Protein AF-0000000085080003 (afdb_homodimer)

Organism: Oikopleura dioica (NCBI:txid34765)

pLDDT: mean 70.19, std 24.83, range [21.97, 96.88]

Secondary structure (DSSP, 8-state):
----------------STT--GGG-HHHHHHHHTTS-----HHHHHHHHHHHHHHHHHHHHHHHHHHHHHHTTTT--------TTS----------------TTSTTHHHHHHHHHHHHHHHHHHHHHHHHHHHHHHHHHHHHHHHHHHHHHHHTTT-TT--HHHHHHHHHHHHHHHHHHHHHHHHHHHHHHHHHHHHHHHHHH--BS-SS--SBHHHHHHHHHHHHHHHHHHHHHHHHHHHHHHHHHHHHHHHHHHHHHHHHHHHS-TT-HHHHHHHHHHHHHHHHHHHHHHHHHHHHHHHHHHHHHHHHHHHHHHHHHHHHHHHHHHHHHHHHHHHHHHHHTT--S-HHHHHHHHHHHHHHHH--GGGGGGGS---/---------------S-TT--GGG-HHHHHHHHTTS-----HHHHHHHHHHHHHHHHHHHHHHHHHHHHHHTTTT--------TTS----------------TTSTTHHHHHHHHHHHHHHHHHHHHHHHHHHHHHHHHHHHHHHHHHHHHHHHTTT-TT--HHHHHHHHHHHHHHHHHHHHHHHHHHHHHHHHHHHHHHHHHH--BS-TT--SBHHHHHHHHHHHHHHHHHHHHHHHHHHHHHHHHHHHHHHHHHHHHHHHHHHHS-TT-HHHHHHHHHHHHHHHHHHHHHHHHHHHHHHHHHHHHHHHHHHHHHHHHHHHHHHHHHHHHHHHHHHHHHHHHTT--S-HHHHHHHHHHHHHHHH--GGGGGGGS---

InterPro domains:
  IPR001060 FCH domain [PF00611] (110-185)
  IPR001060 FCH domain [SM00055] (99-190)
  IPR027267 AH/BAR domain superfamily [G3DSA:1.20.1270.60] (102-377)
  IPR027267 AH/BAR domain superfamily [SSF103657] (110-374)
  IPR031160 F-BAR domain [PS51741] (96-371)

Foldseek 3Di:
DDDPPDDDDPCPDDPPDVPDDPPVPPVVVVVVVVPVPDPDPPPVVVVVVVVVVVVVVVVVVVVVVVVLVPPPPPPPPPPDPPDPPDDPPCPPPPVPPPPLPDLLDPCNLLVLLVVQLVLLVVLVVVLVVLLVLLVVLLVQLVVLLVVLVVQLPDVLPDPPDDNVRSVVSNVVSVVSNVSSVLSNQLSVLSNVLSVVSVVVSVVQFDDPDDPDRHTPLSVVLSVLSCVLNVVLVVLVVVLVVLVVVLVVLVVVLVVLVVVLVVCVVVDPCPDPVNVVSVVSNVVSVVVSVVSVVVNVVSVVVNVVSVVSSVVSSVVSLVSSLVSQVVSLVSVLVSQLSSLVSPQVPDPPDPVSNVVSVVSNVCSVPDPSSPVSPSNPPD/DDPPPDDDPPPPDDDPDVPDDPPVPPVVVVVVVVVVPDPDPPPVVVVVVVVVVVVVVVVVVVVVVVVVVPPPPPPPPPPDPPDPPDDPPCPPPPVPPPPLPDLLDPCNLVVLLVVQLVLLVVLVVVLVVLLVLLVVLLVQLVVLLVVLVVQLPDVLPPPPDDNVRSVVSNVVSVVSNVSSVLSNQLSVLSNVLSVVSVVVSVVQFDDPDDPDRHTPLSVVLSVLSCVLNVVLVVLVVVLVVLVVVLVVLVVVLVVLVVVLVVCVVVDPCPDPVNVVSVVSNVVSVVVSVVSVVVNVVSVVVNVVSVVSSVVSSVVSLVSSLVSQVVSLVSVLVSQLSSLVSPQVPDPPDPVSNVVSVVSNVCSVPDPSSPVSPSNPPD

Sequence (756 aa):
MESSESPKCCSVTCCNWCCFSFWCQPCALYSVSKKIGMKFPCVAILLWIMIVMFSVGLVVTFIQRQKREKMGCNNSKVEDVEDPKAKSSKKAPEPEKPKELNPYSASASKQLSQRVDNAEKFIDGLIKFLNQRAEIEGEYARRLKSWEGQWNTNMAKHPGTNEELANVFRALTTEADAQASVHKKRQASLQDNSAKVTEWKALNYHSKGMLSSGTKEGEELEKMLQEATGPWNTNLQHVMKLKNEFHELSKKAILADADVTAGSAKYGADSKQMAGLKMTKTNTEAQRDAKEAEYVEALQQLPVLHPEVCEKVKVAVEKLRALEIKRLEFVKSIWAEYMNSIAFTTSDANSLNETYDTITHMIAKAEINKEIEYVPNFMESSESPKCCSVTCCNWCCFSFWCQPCALYSVSKKIGMKFPCVAILLWIMIVMFSVGLVVTFIQRQKREKMGCNNSKVEDVEDPKAKSSKKAPEPEKPKELNPYSASASKQLSQRVDNAEKFIDGLIKFLNQRAEIEGEYARRLKSWEGQWNTNMAKHPGTNEELANVFRALTTEADAQASVHKKRQASLQDNSAKVTEWKALNYHSKGMLSSGTKEGEELEKMLQEATGPWNTNLQHVMKLKNEFHELSKKAILADADVTAGSAKYGADSKQMAGLKMTKTNTEAQRDAKEAEYVEALQQLPVLHPEVCEKVKVAVEKLRALEIKRLEFVKSIWAEYMNSIAFTTSDANSLNETYDTITHMIAKAEINKEIEYVPNF

Structure (mmCIF, N/CA/C/O backbone):
data_AF-0000000085080003-model_v1
#
loop_
_entity.id
_entity.type
_entity.pdbx_description
1 polymer 'F-BAR domain-containing protein'
#
loop_
_atom_site.group_PDB
_atom_site.id
_atom_site.type_symbol
_atom_site.label_atom_id
_atom_site.label_alt_id
_atom_site.label_comp_id
_atom_site.label_asym_id
_atom_site.label_entity_id
_atom_site.label_seq_id
_atom_site.pdbx_PDB_ins_code
_atom_site.Cartn_x
_atom_site.Cartn_y
_atom_site.Cartn_z
_atom_site.occupancy
_atom_site.B_iso_or_equiv
_atom_site.auth_seq_id
_atom_site.auth_comp_id
_atom_site.auth_asym_id
_atom_site.auth_atom_id
_atom_site.pdbx_PDB_model_num
ATOM 1 N N . MET A 1 1 ? 0.73 -48.312 54.906 1 21.97 1 MET A N 1
ATOM 2 C CA . MET A 1 1 ? 1.403 -47.312 55.719 1 21.97 1 MET A CA 1
ATOM 3 C C . MET A 1 1 ? 2.016 -46.219 54.844 1 21.97 1 MET A C 1
ATOM 5 O O . MET A 1 1 ? 2.881 -46.5 54 1 21.97 1 MET A O 1
ATOM 9 N N . GLU A 1 2 ? 1.197 -45.125 54.312 1 26.2 2 GLU A N 1
ATOM 10 C CA . GLU A 1 2 ? 0.913 -44.219 53.188 1 26.2 2 GLU A CA 1
ATOM 11 C C . GLU A 1 2 ? 1.858 -43.031 53.188 1 26.2 2 GLU A C 1
ATOM 13 O O . GLU A 1 2 ? 1.768 -42.156 54.031 1 26.2 2 GLU A O 1
ATOM 18 N N . SER A 1 3 ? 3.223 -43.156 52.938 1 25.33 3 SER A N 1
ATOM 19 C CA . SER A 1 3 ? 4.352 -42.312 53.312 1 25.33 3 SER A CA 1
ATOM 20 C C . SER A 1 3 ? 4.27 -40.969 52.625 1 25.33 3 SER A C 1
ATOM 22 O O . SER A 1 3 ? 3.885 -40.875 51.438 1 25.33 3 SER A O 1
ATOM 24 N N . SER A 1 4 ? 4.273 -39.625 53.281 1 25.66 4 SER A N 1
ATOM 25 C CA . SER A 1 4 ? 3.947 -38.219 53.406 1 25.66 4 SER A CA 1
ATOM 26 C C . SER A 1 4 ? 4.961 -37.344 52.688 1 25.66 4 SER A C 1
ATOM 28 O O . SER A 1 4 ? 5.195 -36.188 53.062 1 25.66 4 SER A O 1
ATOM 30 N N . GLU A 1 5 ? 5.684 -37.781 51.562 1 27.3 5 GLU A N 1
ATOM 31 C CA . GLU A 1 5 ? 6.957 -37.156 51.219 1 27.3 5 GLU A CA 1
ATOM 32 C C . GLU A 1 5 ? 6.758 -35.688 50.812 1 27.3 5 GLU A C 1
ATOM 34 O O . GLU A 1 5 ? 5.941 -35.406 49.938 1 27.3 5 GLU A O 1
ATOM 39 N N . SER A 1 6 ? 7.211 -34.656 51.688 1 25.8 6 SER A N 1
ATOM 40 C CA . SER A 1 6 ? 7.156 -33.219 51.844 1 25.8 6 SER A CA 1
ATOM 41 C C . SER A 1 6 ? 7.863 -32.5 50.719 1 25.8 6 SER A C 1
ATOM 43 O O . SER A 1 6 ? 8.977 -32.844 50.344 1 25.8 6 SER A O 1
ATOM 45 N N . PRO A 1 7 ? 7.168 -31.734 49.781 1 26.48 7 PRO A N 1
ATOM 46 C CA . PRO A 1 7 ? 7.52 -31.141 48.5 1 26.48 7 PRO A CA 1
ATOM 47 C C . PRO A 1 7 ? 8.562 -30.031 48.625 1 26.48 7 PRO A C 1
ATOM 49 O O . PRO A 1 7 ? 8.398 -29.109 49.438 1 26.48 7 PRO A O 1
ATOM 52 N N . LYS A 1 8 ? 9.914 -30.297 48.469 1 25.95 8 LYS A N 1
ATOM 53 C CA . LYS A 1 8 ? 11.172 -29.578 48.688 1 25.95 8 LYS A CA 1
ATOM 54 C C . LYS A 1 8 ? 11.141 -28.203 48.031 1 25.95 8 LYS A C 1
ATOM 56 O O . LYS A 1 8 ? 10.703 -28.094 46.875 1 25.95 8 LYS A O 1
ATOM 61 N N . CYS A 1 9 ? 11.25 -27.047 48.75 1 24.23 9 CYS A N 1
ATOM 62 C CA . CYS A 1 9 ? 11.336 -25.594 48.75 1 24.23 9 CYS A CA 1
ATOM 63 C C . CYS A 1 9 ? 12.531 -25.125 47.938 1 24.23 9 CYS A C 1
ATOM 65 O O . CYS A 1 9 ? 13.664 -25.547 48.188 1 24.23 9 CYS A O 1
ATOM 67 N N . CYS A 1 10 ? 12.422 -24.906 46.594 1 23.53 10 CYS A N 1
ATOM 68 C CA . CYS A 1 10 ? 13.43 -24.516 45.594 1 23.53 10 CYS A CA 1
ATOM 69 C C . CYS A 1 10 ? 14.203 -23.281 46.062 1 23.53 10 CYS A C 1
ATOM 71 O O . CYS A 1 10 ? 13.602 -22.266 46.438 1 23.53 10 CYS A O 1
ATOM 73 N N . SER A 1 11 ? 15.359 -23.359 46.656 1 23.64 11 SER A N 1
ATOM 74 C CA . SER A 1 11 ? 16.391 -22.531 47.312 1 23.64 11 SER A CA 1
ATOM 75 C C . SER A 1 11 ? 16.875 -21.438 46.375 1 23.64 11 SER A C 1
ATOM 77 O O . SER A 1 11 ? 18 -21.516 45.844 1 23.64 11 SER A O 1
ATOM 79 N N . VAL A 1 12 ? 16.125 -20.922 45.375 1 24.62 12 VAL A N 1
ATOM 80 C CA . VAL A 1 12 ? 16.703 -19.953 44.438 1 24.62 12 VAL A CA 1
ATOM 81 C C . VAL A 1 12 ? 17.141 -18.703 45.219 1 24.62 12 VAL A C 1
ATOM 83 O O . VAL A 1 12 ? 16.359 -18.141 46 1 24.62 12 VAL A O 1
ATOM 86 N N . THR A 1 13 ? 18.375 -18.531 45.531 1 25.91 13 THR A N 1
ATOM 87 C CA . THR A 1 13 ? 19.156 -17.516 46.25 1 25.91 13 THR A CA 1
ATOM 88 C C . THR A 1 13 ? 18.828 -16.125 45.75 1 25.91 13 THR A C 1
ATOM 90 O O . THR A 1 13 ? 18.672 -15.914 44.531 1 25.91 13 THR A O 1
ATOM 93 N N . CYS A 1 14 ? 18.203 -15.25 46.594 1 24.22 14 CYS A N 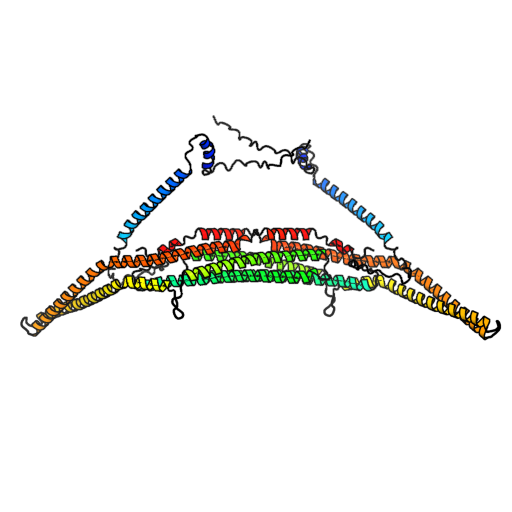1
ATOM 94 C CA . CYS A 1 14 ? 17.766 -13.883 46.812 1 24.22 14 CYS A CA 1
ATOM 95 C C . CYS A 1 14 ? 18.859 -12.883 46.5 1 24.22 14 CYS A C 1
ATOM 97 O O . CYS A 1 14 ? 19.859 -12.789 47.219 1 24.22 14 CYS A O 1
ATOM 99 N N . CYS A 1 15 ? 19.266 -12.805 45.188 1 24.73 15 CYS A N 1
ATOM 100 C CA . CYS A 1 15 ? 20.297 -11.781 45 1 24.73 15 CYS A CA 1
ATOM 101 C C . CYS A 1 15 ? 19.891 -10.477 45.688 1 24.73 15 CYS A C 1
ATOM 103 O O . CYS A 1 15 ? 18.734 -10.055 45.562 1 24.73 15 CYS A O 1
ATOM 105 N N . ASN A 1 16 ? 20.484 -9.938 46.75 1 23.36 16 ASN A N 1
ATOM 106 C CA . ASN A 1 16 ? 20.359 -8.93 47.781 1 23.36 16 ASN A CA 1
ATOM 107 C C . ASN A 1 16 ? 20.078 -7.547 47.188 1 23.36 16 ASN A C 1
ATOM 109 O O . ASN A 1 16 ? 19.391 -6.734 47.812 1 23.36 16 ASN A O 1
ATOM 113 N N . TRP A 1 17 ? 20.812 -7.016 46.188 1 24.06 17 TRP A N 1
ATOM 114 C CA . TRP A 1 17 ? 21.156 -5.602 46.25 1 24.06 17 TRP A CA 1
ATOM 115 C C . TRP A 1 17 ? 19.969 -4.73 45.875 1 24.06 17 TRP A C 1
ATOM 117 O O . TRP A 1 17 ? 19.969 -3.523 46.125 1 24.06 17 TRP A O 1
ATOM 127 N N . CYS A 1 18 ? 19.062 -5.09 44.969 1 22.75 18 CYS A N 1
ATOM 128 C CA . CYS A 1 18 ? 18.219 -4.008 44.5 1 22.75 18 CYS A CA 1
ATOM 129 C C . CYS A 1 18 ? 17.203 -3.611 45.562 1 22.75 18 CYS A C 1
ATOM 131 O O . CYS A 1 18 ? 16.016 -3.918 45.438 1 22.75 18 CYS A O 1
ATOM 133 N N . CYS A 1 19 ? 17.391 -3.914 46.875 1 24.56 19 CYS A N 1
ATOM 134 C CA . CYS A 1 19 ? 16.5 -3.611 48 1 24.56 19 CYS A CA 1
ATOM 135 C C . CYS A 1 19 ? 16.172 -2.123 48.031 1 24.56 19 CYS A C 1
ATOM 137 O O . CYS A 1 19 ? 15.336 -1.689 48.844 1 24.56 19 CYS A O 1
ATOM 139 N N . PHE A 1 20 ? 16.984 -1.115 47.656 1 25.16 20 PHE A N 1
ATOM 140 C CA . PHE A 1 20 ? 16.875 0.132 48.406 1 25.16 20 PHE A CA 1
ATOM 141 C C . PHE A 1 20 ? 15.695 0.954 47.938 1 25.16 20 PHE A C 1
ATOM 143 O O . PHE A 1 20 ? 15.422 2.035 48.438 1 25.16 20 PHE A O 1
ATOM 150 N N . SER A 1 21 ? 15.227 0.897 46.688 1 24.56 21 SER A N 1
ATOM 151 C CA . SER A 1 21 ? 14.555 2.162 46.406 1 24.56 21 SER A CA 1
ATOM 152 C C . SER A 1 21 ? 13.234 2.279 47.156 1 24.56 21 SER A C 1
ATOM 154 O O . SER A 1 21 ? 12.609 1.268 47.469 1 24.56 21 SER A O 1
ATOM 156 N N . PHE A 1 22 ? 12.805 3.557 47.688 1 32.03 22 PHE A N 1
ATOM 157 C CA . PHE A 1 22 ? 11.883 4.074 48.688 1 32.03 22 PHE A CA 1
ATOM 158 C C . PHE A 1 22 ? 10.453 3.652 48.406 1 32.03 22 PHE A C 1
ATOM 160 O O . PHE A 1 22 ? 9.664 3.41 49.312 1 32.03 22 PHE A O 1
ATOM 167 N N . TRP A 1 23 ? 10.047 3.682 47.125 1 30.8 23 TRP A N 1
ATOM 168 C CA . TRP A 1 23 ? 8.602 3.838 47 1 30.8 23 TRP A CA 1
ATOM 169 C C . TRP A 1 23 ? 7.883 2.535 47.312 1 30.8 23 TRP A C 1
ATOM 171 O O . TRP A 1 23 ? 6.688 2.398 47.062 1 30.8 23 TRP A O 1
ATOM 181 N N . CYS A 1 24 ? 8.727 1.483 47.5 1 28.56 24 CYS A N 1
ATOM 182 C CA . CYS A 1 24 ? 8.07 0.199 47.719 1 28.56 24 CYS A CA 1
ATOM 183 C C . CYS A 1 24 ? 7.402 0.133 49.062 1 28.56 24 CYS A C 1
ATOM 185 O O . CYS A 1 24 ? 7.16 -0.956 49.594 1 28.56 24 CYS A O 1
ATOM 187 N N . GLN A 1 25 ? 7.41 1.252 49.688 1 28.97 25 GLN A N 1
ATOM 188 C CA . GLN A 1 25 ? 7.031 1.271 51.094 1 28.97 25 GLN A CA 1
ATOM 189 C C . GLN A 1 25 ? 5.652 0.65 51.281 1 28.97 25 GLN A C 1
ATOM 191 O O . GLN A 1 25 ? 5.434 -0.083 52.25 1 28.97 25 GLN A O 1
ATOM 196 N N . PRO A 1 26 ? 4.719 1.078 50.375 1 32.44 26 PRO A N 1
ATOM 197 C CA . PRO A 1 26 ? 3.393 0.954 51 1 32.44 26 PRO A CA 1
ATOM 198 C C . PRO A 1 26 ? 2.932 -0.497 51.125 1 32.44 26 PRO A C 1
ATOM 200 O O . PRO A 1 26 ? 1.982 -0.789 51.844 1 32.44 26 PRO A O 1
ATOM 203 N N . CYS A 1 27 ? 3.516 -1.295 50.25 1 30.98 27 CYS A N 1
ATOM 204 C CA . CYS A 1 27 ? 2.857 -2.598 50.219 1 30.98 27 CYS A CA 1
ATOM 205 C C . CYS A 1 27 ? 3.121 -3.354 51.531 1 30.98 27 CYS A C 1
ATOM 207 O O . CYS A 1 27 ? 2.504 -4.387 51.781 1 30.98 27 CYS A O 1
ATOM 209 N N . ALA A 1 28 ? 4.332 -3.033 52.094 1 32.34 28 ALA A N 1
ATOM 210 C CA . ALA A 1 28 ? 4.625 -3.75 53.312 1 32.34 28 ALA A CA 1
ATOM 211 C C . ALA A 1 28 ? 3.564 -3.473 54.375 1 32.34 28 ALA A C 1
ATOM 213 O O . ALA A 1 28 ? 3.381 -4.266 55.312 1 32.34 28 ALA A O 1
ATOM 214 N N . LEU A 1 29 ? 3.076 -2.256 54.219 1 33.22 29 LEU A N 1
ATOM 215 C CA . LEU A 1 29 ? 2.201 -1.812 55.281 1 33.22 29 LEU A CA 1
ATOM 216 C C . LEU A 1 29 ? 0.897 -2.604 55.281 1 33.22 29 LEU A C 1
ATOM 218 O O . LEU A 1 29 ? 0.165 -2.598 56.281 1 33.22 29 LEU A O 1
ATOM 222 N N . TYR A 1 30 ? 0.649 -3.137 54.094 1 32.38 30 TYR A N 1
ATOM 223 C CA . TYR A 1 30 ? -0.679 -3.74 54.094 1 32.38 30 TYR A CA 1
ATOM 224 C C . TYR A 1 30 ? -0.727 -4.957 55 1 32.38 30 TYR A C 1
ATOM 226 O O . TYR A 1 30 ? -1.774 -5.273 55.562 1 32.38 30 TYR A O 1
ATOM 234 N N . SER A 1 31 ? 0.453 -5.664 55.094 1 32.62 31 SER A N 1
ATOM 235 C CA . SER A 1 31 ? 0.296 -6.867 55.906 1 32.62 31 SER A CA 1
ATOM 236 C C . SER A 1 31 ? -0.065 -6.516 57.375 1 32.62 31 SER A C 1
ATOM 238 O O . SER A 1 31 ? -0.666 -7.324 58.062 1 32.62 31 SER A O 1
ATOM 240 N N . VAL A 1 32 ? 0.536 -5.391 57.719 1 34.56 32 VAL A N 1
ATOM 241 C CA . VAL A 1 32 ? 0.348 -5.059 59.125 1 34.56 32 VAL A CA 1
ATOM 242 C C . VAL A 1 32 ? -1.105 -4.66 59.375 1 34.56 32 VAL A C 1
ATOM 244 O O . VAL A 1 32 ? -1.667 -4.965 60.438 1 34.56 32 VAL A O 1
ATOM 247 N N . SER A 1 33 ? -1.601 -4.023 58.375 1 32.59 33 SER A N 1
ATOM 248 C CA . SER A 1 33 ? -2.885 -3.387 58.656 1 32.59 33 SER A CA 1
ATOM 249 C C . SER A 1 33 ? -3.988 -4.426 58.812 1 32.59 33 SER A C 1
ATOM 251 O O . SER A 1 33 ? -5.074 -4.109 59.312 1 32.59 33 SER A O 1
ATOM 253 N N . LYS A 1 34 ? -3.773 -5.613 58.219 1 36.09 34 LYS A N 1
ATOM 254 C CA . LYS A 1 34 ? -4.859 -6.566 58.406 1 36.09 34 LYS A CA 1
ATOM 255 C C . LYS A 1 34 ? -5.129 -6.793 59.906 1 36.09 34 LYS A C 1
ATOM 257 O O . LYS A 1 34 ? -6.168 -7.344 60.281 1 36.09 34 LYS A O 1
ATOM 262 N N . LYS A 1 35 ? -3.92 -6.719 60.625 1 34.81 35 LYS A N 1
ATOM 263 C CA . LYS A 1 35 ? -4.195 -7.109 62 1 34.81 35 LYS A CA 1
ATOM 264 C C . LYS A 1 35 ? -5.16 -6.129 62.656 1 34.81 35 LYS A C 1
ATOM 266 O O . LYS A 1 35 ? -5.887 -6.5 63.594 1 34.81 35 LYS A O 1
ATOM 271 N N . ILE A 1 36 ? -4.797 -4.734 62.406 1 37.44 36 ILE A N 1
ATOM 272 C CA . ILE A 1 36 ? -5.406 -3.865 63.406 1 37.44 36 ILE A CA 1
ATOM 273 C C . ILE A 1 36 ? -6.84 -3.537 63 1 37.44 36 ILE A C 1
ATOM 275 O O . ILE A 1 36 ? -7.074 -2.607 62.219 1 37.44 36 ILE A O 1
ATOM 279 N N . GLY A 1 37 ? -7.805 -4.559 62.781 1 36.56 37 GLY A N 1
ATOM 280 C CA . GLY A 1 37 ? -9.25 -4.734 62.719 1 36.56 37 GLY A CA 1
ATOM 281 C C . GLY A 1 37 ? -9.961 -3.539 62.094 1 36.56 37 GLY A C 1
ATOM 282 O O . GLY A 1 37 ? -11.188 -3.473 62.125 1 36.56 37 GLY A O 1
ATOM 283 N N . MET A 1 38 ? -9.414 -2.301 62.219 1 35.78 38 MET A N 1
ATOM 284 C CA . MET A 1 38 ? -10.32 -1.171 62.031 1 35.78 38 MET A CA 1
ATOM 285 C C . MET A 1 38 ? -10.688 -0.998 60.562 1 35.78 38 MET A C 1
ATOM 287 O O . MET A 1 38 ? -9.812 -1.036 59.688 1 35.78 38 MET A O 1
ATOM 291 N N . LYS A 1 39 ? -11.945 -1.383 60.094 1 37.38 39 LYS A N 1
ATOM 292 C CA . LYS A 1 39 ? -12.711 -1.449 58.875 1 37.38 39 LYS A CA 1
ATOM 293 C C . LYS A 1 39 ? -12.812 -0.074 58.219 1 37.38 39 LYS A C 1
ATOM 295 O O . LYS A 1 39 ? -13.625 0.125 57.312 1 37.38 39 LYS A O 1
ATOM 300 N N . PHE A 1 40 ? -12.117 0.997 58.625 1 40.03 40 PHE A N 1
ATOM 301 C CA . PHE A 1 40 ? -12.586 2.252 58.062 1 40.03 40 PHE A CA 1
ATOM 302 C C . PHE A 1 40 ? -12.312 2.307 56.562 1 40.03 40 PHE A C 1
ATOM 304 O O . PHE A 1 40 ? -11.258 1.846 56.094 1 40.03 40 PHE A O 1
ATOM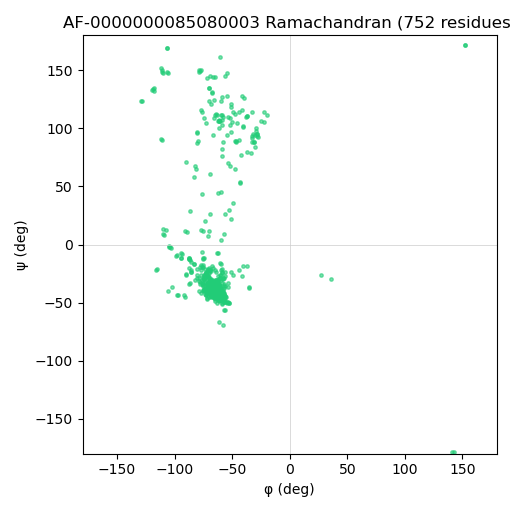 311 N N . PRO A 1 41 ? -13.398 2.479 55.688 1 37.34 41 PRO A N 1
ATOM 312 C CA . PRO A 1 41 ? -13.281 2.332 54.219 1 37.34 41 PRO A CA 1
ATOM 313 C C . PRO A 1 41 ? -12.258 3.293 53.625 1 37.34 41 PRO A C 1
ATOM 315 O O . PRO A 1 41 ? -12.07 4.398 54.125 1 37.34 41 PRO A O 1
ATOM 318 N N . CYS A 1 42 ? -11.055 2.793 53.188 1 35.53 42 CYS A N 1
ATOM 319 C CA . CYS A 1 42 ? -9.891 3.391 52.531 1 35.53 42 CYS A CA 1
ATOM 320 C C . CYS A 1 42 ? -10.305 4.445 51.531 1 35.53 42 CYS A C 1
ATOM 322 O O . CYS A 1 42 ? -9.508 5.293 51.125 1 35.53 42 CYS A O 1
ATOM 324 N N . VAL A 1 43 ? -11.602 4.426 51.094 1 41.84 43 VAL A N 1
ATOM 325 C CA . VAL A 1 43 ? -11.984 5.32 50 1 41.84 43 VAL A CA 1
ATOM 326 C C . VAL A 1 43 ? -12.164 6.738 50.531 1 41.84 43 VAL A C 1
ATOM 328 O O . VAL A 1 43 ? -11.922 7.711 49.812 1 41.84 43 VAL A O 1
ATOM 331 N N . ALA A 1 44 ? -12.625 6.965 51.812 1 45 44 ALA A N 1
ATOM 332 C CA . ALA A 1 44 ? -12.898 8.305 52.312 1 45 44 ALA A CA 1
ATOM 333 C C . ALA A 1 44 ? -11.609 9.086 52.531 1 45 44 ALA A C 1
ATOM 335 O O . ALA A 1 44 ? -11.578 10.305 52.375 1 45 44 ALA A O 1
ATOM 336 N N . ILE A 1 45 ? -10.492 8.367 52.938 1 42.91 45 ILE A N 1
ATOM 337 C CA . ILE A 1 45 ? -9.227 9.062 53.156 1 42.91 45 ILE A CA 1
ATOM 338 C C . ILE A 1 45 ? -8.648 9.516 51.812 1 42.91 45 ILE A C 1
ATOM 340 O O . ILE A 1 45 ? -8.148 10.633 51.688 1 42.91 45 ILE A O 1
ATOM 344 N N . LEU A 1 46 ? -8.812 8.688 50.75 1 44.56 46 LEU A N 1
ATOM 345 C CA . LEU A 1 46 ? -8.289 9.109 49.469 1 44.56 46 LEU A CA 1
ATOM 346 C C . LEU A 1 46 ? -9.07 10.305 48.938 1 44.56 46 LEU A C 1
ATOM 348 O O . LEU A 1 46 ? -8.484 11.227 48.344 1 44.56 46 LEU A O 1
ATOM 352 N N . LEU A 1 47 ? -10.359 10.43 49.188 1 49.72 47 LEU A N 1
ATOM 353 C CA . LEU A 1 47 ? -11.164 11.555 48.719 1 49.72 47 LEU A CA 1
ATOM 354 C C . LEU A 1 47 ? -10.805 12.828 49.5 1 49.72 47 LEU A C 1
ATOM 356 O O . LEU A 1 47 ? -10.75 13.914 48.906 1 49.72 47 LEU A O 1
ATOM 360 N N . TRP A 1 48 ? -10.477 12.734 50.812 1 50.31 48 TRP A N 1
ATOM 361 C CA . TRP A 1 48 ? -10.086 13.898 51.594 1 50.31 48 TRP A CA 1
ATOM 362 C C . TRP A 1 48 ? -8.719 14.422 51.156 1 50.31 48 TRP A C 1
ATOM 364 O O . TRP A 1 48 ? -8.516 15.633 51.062 1 50.31 48 TRP A O 1
ATOM 374 N N . ILE A 1 49 ? -7.789 13.516 50.781 1 49.66 49 ILE A N 1
ATOM 375 C CA . ILE A 1 49 ? -6.488 13.953 50.281 1 49.66 49 ILE A CA 1
ATOM 376 C C . ILE A 1 49 ? -6.656 14.609 48.906 1 49.66 49 ILE A C 1
ATOM 378 O O . ILE A 1 49 ? -6.035 15.633 48.625 1 49.66 49 ILE A O 1
ATOM 382 N N . MET A 1 50 ? -7.637 14.211 48.094 1 47.31 50 MET A N 1
ATOM 383 C CA . MET A 1 50 ? -7.883 14.836 46.812 1 47.31 50 MET A CA 1
ATOM 384 C C . MET A 1 50 ? -8.562 16.188 46.969 1 47.31 50 MET A C 1
ATOM 386 O O . MET A 1 50 ? -8.266 17.141 46.25 1 47.31 50 MET A O 1
ATOM 390 N N . ILE A 1 51 ? -9.43 16.406 47.938 1 51.75 51 ILE A N 1
ATOM 391 C CA . ILE A 1 51 ? -10.109 17.672 48.188 1 51.75 51 ILE A CA 1
ATOM 392 C C . ILE A 1 51 ? -9.125 18.703 48.75 1 51.75 51 ILE A C 1
ATOM 394 O O . ILE A 1 51 ? -9.125 19.859 48.344 1 51.75 51 ILE A O 1
ATOM 398 N N . VAL A 1 52 ? -8.219 18.328 49.688 1 49.94 52 VAL A N 1
ATOM 399 C CA . VAL A 1 52 ? -7.223 19.25 50.219 1 49.94 52 VAL A CA 1
ATOM 400 C C . VAL A 1 52 ? -6.211 19.609 49.156 1 49.94 52 VAL A C 1
ATOM 402 O O . VAL A 1 52 ? -5.836 20.781 49 1 49.94 52 VAL A O 1
ATOM 405 N N . MET A 1 53 ? -5.805 18.703 48.281 1 46 53 MET A N 1
ATOM 406 C CA . MET A 1 53 ? -4.871 19.031 47.219 1 46 53 MET A CA 1
ATOM 407 C C . MET A 1 53 ? -5.543 19.906 46.156 1 46 53 MET A C 1
ATOM 409 O O . MET A 1 53 ? -4.895 20.766 45.562 1 46 53 MET A O 1
ATOM 413 N N . PHE A 1 54 ? -6.824 19.859 45.938 1 49 54 PHE A N 1
ATOM 414 C CA . PHE A 1 54 ? -7.559 20.734 45.031 1 49 54 PHE A CA 1
ATOM 415 C C . PHE A 1 54 ? -7.719 22.125 45.625 1 49 54 PHE A C 1
ATOM 417 O O . PHE A 1 54 ? -7.629 23.125 44.906 1 49 54 PHE A O 1
ATOM 424 N N . SER A 1 55 ? -7.949 22.312 46.938 1 45.44 55 SER A N 1
ATOM 425 C CA . SER A 1 55 ? -8.062 23.625 47.531 1 45.44 55 SER A CA 1
ATOM 426 C C . SER A 1 55 ? -6.715 24.344 47.562 1 45.44 55 SER A C 1
ATOM 428 O O . SER A 1 55 ? -6.645 25.547 47.375 1 45.44 55 SER A O 1
ATOM 430 N N . VAL A 1 56 ? -5.637 23.656 47.844 1 47.16 56 VAL A N 1
ATOM 431 C CA . VAL A 1 56 ? -4.324 24.297 47.812 1 47.16 56 VAL A CA 1
ATOM 432 C C . VAL A 1 56 ? -3.969 24.688 46.375 1 47.16 56 VAL A C 1
ATOM 434 O O . VAL A 1 56 ? -3.385 25.75 46.156 1 47.16 56 VAL A O 1
ATOM 437 N N . GLY A 1 57 ? -4.398 23.953 45.375 1 39.56 57 GLY A N 1
ATOM 438 C CA . GLY A 1 57 ? -4.156 24.328 44 1 39.56 57 GLY A CA 1
ATOM 439 C C . GLY A 1 57 ? -4.91 25.562 43.562 1 39.56 57 GLY A C 1
ATOM 440 O O . GLY A 1 57 ? -4.383 26.391 42.812 1 39.56 57 GLY A O 1
ATOM 441 N N . LEU A 1 58 ? -6.066 25.859 44.062 1 45.94 58 LEU A N 1
ATOM 442 C CA . LEU A 1 58 ? -6.824 27.062 43.75 1 45.94 58 LEU A CA 1
ATOM 443 C C . LEU A 1 58 ? -6.164 28.297 44.375 1 45.94 58 LEU A C 1
ATOM 445 O O . LEU A 1 58 ? -6.145 29.375 43.75 1 45.94 58 LEU A O 1
ATOM 449 N N . VAL A 1 59 ? -5.605 28.234 45.562 1 42.53 59 VAL A N 1
ATOM 450 C CA . VAL A 1 59 ? -4.98 29.391 46.219 1 42.53 59 VAL A CA 1
ATOM 451 C C . VAL A 1 59 ? -3.676 29.734 45.5 1 42.53 59 VAL A C 1
ATOM 453 O O . VAL A 1 59 ? -3.377 30.906 45.281 1 42.53 59 VAL A O 1
ATOM 456 N N . VAL A 1 60 ? -2.934 28.734 45.062 1 40.56 60 VAL A N 1
ATOM 457 C CA . VAL A 1 60 ? -1.676 29.047 44.375 1 40.56 60 VAL A CA 1
ATOM 458 C C . VAL A 1 60 ? -1.958 29.719 43.062 1 40.56 60 VAL A C 1
ATOM 460 O O . VAL A 1 60 ? -1.287 30.688 42.688 1 40.56 60 VAL A O 1
ATOM 463 N N . THR A 1 61 ? -3.012 29.391 42.375 1 39.03 61 THR A N 1
ATOM 464 C CA . THR A 1 61 ? -3.322 30.094 41.156 1 39.03 61 THR A CA 1
ATOM 465 C C . THR A 1 61 ? -3.818 31.5 41.406 1 39.03 61 THR A C 1
ATOM 467 O O . THR A 1 61 ? -3.58 32.406 40.625 1 39.03 61 THR A O 1
ATOM 470 N N . PHE A 1 62 ? -4.457 31.797 42.594 1 39.69 62 PHE A N 1
ATOM 471 C CA . PHE A 1 62 ? -4.93 33.125 42.906 1 39.69 62 PHE A CA 1
ATOM 472 C C . PHE A 1 62 ? -3.76 34.062 43.219 1 39.69 62 PHE A C 1
ATOM 474 O O . PHE A 1 62 ? -3.729 35.219 42.75 1 39.69 62 PHE A O 1
ATOM 481 N N . ILE A 1 63 ? -2.754 33.656 44 1 38.41 63 ILE A N 1
ATOM 482 C CA . ILE A 1 63 ? -1.633 34.531 44.344 1 38.41 63 ILE A CA 1
ATOM 483 C C . ILE A 1 63 ? -0.794 34.812 43.094 1 38.41 63 ILE A C 1
ATOM 485 O O . ILE A 1 63 ? -0.345 35.938 42.875 1 38.41 63 ILE A O 1
ATOM 489 N N . GLN A 1 64 ? -0.581 33.844 42.25 1 33.34 64 GLN A N 1
ATOM 490 C CA . GLN A 1 64 ? 0.229 34.094 41.062 1 33.34 64 GLN A CA 1
ATOM 491 C C . GLN A 1 64 ? -0.498 35 40.094 1 33.34 64 GLN A C 1
ATOM 493 O O . GLN A 1 64 ? 0.136 35.781 39.375 1 33.34 64 GLN A O 1
ATOM 498 N N . ARG A 1 65 ? -1.801 35.125 40.125 1 34.5 65 ARG A N 1
ATOM 499 C CA . ARG A 1 65 ? -2.541 36.062 39.281 1 34.5 65 ARG A CA 1
ATOM 500 C C . ARG A 1 65 ? -2.357 37.5 39.719 1 34.5 65 ARG A C 1
ATOM 502 O O . ARG A 1 65 ? -2.279 38.406 38.906 1 34.5 65 ARG A O 1
ATOM 509 N N . GLN A 1 66 ? -2.305 37.844 41.062 1 33.38 66 GLN A N 1
ATOM 510 C CA . GLN A 1 66 ? -2.201 39.219 41.531 1 33.38 66 GLN A CA 1
ATOM 511 C C . GLN A 1 66 ? -0.849 39.812 41.156 1 33.38 66 GLN A C 1
ATOM 513 O O . GLN A 1 66 ? -0.756 41 40.844 1 33.38 66 GLN A O 1
ATOM 518 N N . LYS A 1 67 ? 0.27 39.125 41.281 1 33.53 67 LYS A N 1
ATOM 519 C CA . LYS A 1 67 ? 1.562 39.719 41 1 33.53 67 LYS A CA 1
ATOM 520 C C . LYS A 1 67 ? 1.708 40.031 39.5 1 33.53 67 LYS A C 1
ATOM 522 O O . LYS A 1 67 ? 2.334 41.031 39.125 1 33.53 67 LYS A O 1
ATOM 527 N N . ARG A 1 68 ? 1.132 39.219 38.625 1 32.59 68 ARG A N 1
ATOM 528 C CA . ARG A 1 68 ? 1.314 39.5 37.188 1 32.59 68 ARG A CA 1
ATOM 529 C C . ARG A 1 68 ? 0.459 40.688 36.75 1 32.59 68 ARG A C 1
ATOM 531 O O . ARG A 1 68 ? 0.67 41.219 35.656 1 32.59 68 ARG A O 1
ATOM 538 N N . GLU A 1 69 ? -0.587 41.125 37.438 1 34.62 69 GLU A N 1
ATOM 539 C CA . GLU A 1 69 ? -1.412 42.281 37.031 1 34.62 69 GLU A CA 1
ATOM 540 C C . GLU A 1 69 ? -0.639 43.594 37.156 1 34.62 69 GLU A C 1
ATOM 542 O O . GLU A 1 69 ? -0.845 44.5 36.344 1 34.62 69 GLU A O 1
ATOM 547 N N . LYS A 1 70 ? 0.247 43.875 38.156 1 33.5 70 LYS A N 1
ATOM 548 C CA . LYS A 1 70 ? 0.846 45.219 38.375 1 33.5 70 LYS A CA 1
ATOM 549 C C . LYS A 1 70 ? 1.934 45.5 37.344 1 33.5 70 LYS A C 1
ATOM 551 O O . LYS A 1 70 ? 2.234 46.656 37.062 1 33.5 70 LYS A O 1
ATOM 556 N N . MET A 1 71 ? 2.596 44.5 36.844 1 30.97 71 MET A N 1
ATOM 557 C CA . MET A 1 71 ? 3.787 44.875 36.062 1 30.97 71 MET A CA 1
ATOM 558 C C . MET A 1 71 ? 3.412 45.344 34.656 1 30.97 71 MET A C 1
ATOM 560 O O . MET A 1 71 ? 4.207 46 34 1 30.97 71 MET A O 1
ATOM 564 N N . GLY A 1 72 ? 2.301 44.844 34.094 1 30.7 72 GLY A N 1
ATOM 565 C CA . GLY A 1 72 ? 2.139 45.094 32.656 1 30.7 72 GLY A CA 1
ATOM 566 C C . GLY A 1 72 ? 1.745 46.531 32.344 1 30.7 72 GLY A C 1
ATOM 567 O O . GLY A 1 72 ? 1.741 46.938 31.188 1 30.7 72 GLY A O 1
ATOM 568 N N . CYS A 1 73 ? 1.032 47.188 33.281 1 30.22 73 CYS A N 1
ATOM 569 C CA . CYS A 1 73 ? 0.485 48.469 32.844 1 30.22 73 CYS A CA 1
ATOM 570 C C . CYS A 1 73 ? 1.582 49.531 32.75 1 30.22 73 CYS A C 1
ATOM 572 O O . CYS A 1 73 ? 1.325 50.656 32.344 1 30.22 73 CYS A O 1
ATOM 574 N N . ASN A 1 74 ? 2.738 49.312 33.469 1 28.77 74 ASN A N 1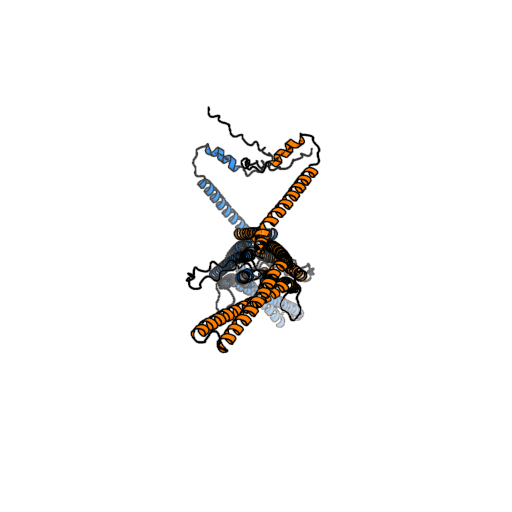
ATOM 575 C CA . ASN A 1 74 ? 3.598 50.5 33.625 1 28.77 74 ASN A CA 1
ATOM 576 C C . ASN A 1 74 ? 4.387 50.75 32.344 1 28.77 74 ASN A C 1
ATOM 578 O O . ASN A 1 74 ? 5.168 51.688 32.25 1 28.77 74 ASN A O 1
ATOM 582 N N . ASN A 1 75 ? 4.531 49.781 31.5 1 27.73 75 ASN A N 1
ATOM 583 C CA . ASN A 1 75 ? 5.625 50.062 30.578 1 27.73 75 ASN A CA 1
ATOM 584 C C . ASN A 1 75 ? 5.199 51.062 29.5 1 27.73 75 ASN A C 1
ATOM 586 O O . ASN A 1 75 ? 5.82 51.156 28.438 1 27.73 75 ASN A O 1
ATOM 590 N N . SER A 1 76 ? 4.09 51.75 29.594 1 27.19 76 SER A N 1
ATOM 591 C CA . SER A 1 76 ? 3.982 52.781 28.562 1 27.19 76 SER A CA 1
ATOM 592 C C . SER A 1 76 ? 5.102 53.812 28.688 1 27.19 76 SER A C 1
ATOM 594 O O . SER A 1 76 ? 4.941 54.844 29.344 1 27.19 76 SER A O 1
ATOM 596 N N . LYS A 1 77 ? 6.352 53.312 28.906 1 29.28 77 LYS A N 1
ATOM 597 C CA . LYS A 1 77 ? 7.34 54.406 28.781 1 29.28 77 LYS A CA 1
ATOM 598 C C . LYS A 1 77 ? 7.164 55.156 27.469 1 29.28 77 LYS A C 1
ATOM 600 O O . LYS A 1 77 ? 7.09 54.531 26.391 1 29.28 77 LYS A O 1
ATOM 605 N N . VAL A 1 78 ? 6.559 56.312 27.547 1 27.62 78 VAL A N 1
ATOM 606 C CA . VAL A 1 78 ? 6.695 57.344 26.531 1 27.62 78 VAL A CA 1
ATOM 607 C C . VAL A 1 78 ? 8.102 57.312 25.938 1 27.62 78 VAL A C 1
ATOM 609 O O . VAL A 1 78 ? 9.086 57.469 26.656 1 27.62 78 VAL A O 1
ATOM 612 N N . GLU A 1 79 ? 8.383 56.344 25 1 30.88 79 GLU A N 1
ATOM 613 C CA . GLU A 1 79 ? 9.633 56.406 24.266 1 30.88 79 GLU A CA 1
ATOM 614 C C . GLU A 1 79 ? 10.062 57.844 24.031 1 30.88 79 GLU A C 1
ATOM 616 O O . GLU A 1 79 ? 9.305 58.656 23.484 1 30.88 79 GLU A O 1
ATOM 621 N N . ASP A 1 80 ? 10.859 58.344 24.891 1 30.42 80 ASP A N 1
ATOM 622 C CA . ASP A 1 80 ? 11.656 59.531 24.594 1 30.42 80 ASP A CA 1
ATOM 623 C C . ASP A 1 80 ? 12.227 59.469 23.172 1 30.42 80 ASP A C 1
ATOM 625 O O . ASP A 1 80 ? 12.672 58.406 22.734 1 30.42 80 ASP A O 1
ATOM 629 N N . VAL A 1 81 ? 11.828 60.375 22.266 1 31.08 81 VAL A N 1
ATOM 630 C CA . VAL A 1 81 ? 12.297 60.688 20.906 1 31.08 81 VAL A CA 1
ATOM 631 C C . VAL A 1 81 ? 13.828 60.688 20.891 1 31.08 81 VAL A C 1
ATOM 633 O O . VAL A 1 81 ? 14.445 61.625 21.391 1 31.08 81 VAL A O 1
ATOM 636 N N . GLU A 1 82 ? 14.516 59.625 21.344 1 30.28 82 GLU A N 1
ATOM 637 C CA . GLU A 1 82 ? 15.977 59.656 21.266 1 30.28 82 GLU A CA 1
ATOM 638 C C . GLU A 1 82 ? 16.438 59.906 19.844 1 30.28 82 GLU A C 1
ATOM 640 O O . GLU A 1 82 ? 15.734 59.625 18.875 1 30.28 82 GLU A O 1
ATOM 645 N N . ASP A 1 83 ? 17.531 60.625 19.719 1 28.61 83 ASP A N 1
ATOM 646 C CA . ASP A 1 83 ? 18.297 61.156 18.594 1 28.61 83 ASP A CA 1
ATOM 647 C C . ASP A 1 83 ? 18.688 60.062 17.625 1 28.61 83 ASP A C 1
ATOM 649 O O . ASP A 1 83 ? 19.031 58.938 18.047 1 28.61 83 ASP A O 1
ATOM 653 N N . PRO A 1 84 ? 18.422 60.156 16.266 1 27.12 84 PRO A N 1
ATOM 654 C CA . PRO A 1 84 ? 18.578 59.25 15.125 1 27.12 84 PRO A CA 1
ATOM 655 C C . PRO A 1 84 ? 20 58.75 14.961 1 27.12 84 PRO A C 1
ATOM 657 O O . PRO A 1 84 ? 20.281 57.938 14.07 1 27.12 84 PRO A O 1
ATOM 660 N N . LYS A 1 85 ? 21.016 59.438 15.367 1 30.06 85 LYS A N 1
ATOM 661 C CA . LYS A 1 85 ? 22.328 59.094 14.82 1 30.06 85 LYS A CA 1
ATOM 662 C C . LYS A 1 85 ? 22.797 57.75 15.336 1 30.06 85 LYS A C 1
ATOM 664 O O . LYS A 1 85 ? 23.938 57.344 15.086 1 30.06 85 LYS A O 1
ATOM 669 N N . ALA A 1 86 ? 22.5 57.406 16.469 1 27.2 86 ALA A N 1
ATOM 670 C CA . ALA A 1 86 ? 23.344 56.281 16.859 1 27.2 86 ALA A CA 1
ATOM 671 C C . ALA A 1 86 ? 23.094 55.062 15.969 1 27.2 86 ALA A C 1
ATOM 673 O O . ALA A 1 86 ? 21.953 54.688 15.734 1 27.2 86 ALA A O 1
ATOM 674 N N . LYS A 1 87 ? 24.031 54.719 15.172 1 30.98 87 LYS A N 1
ATOM 675 C CA . LYS A 1 87 ? 24.344 53.688 14.18 1 30.98 87 LYS A CA 1
ATOM 676 C C . LYS A 1 87 ? 23.953 52.281 14.688 1 30.98 87 LYS A C 1
ATOM 678 O O . LYS A 1 87 ? 24.422 51.844 15.734 1 30.98 87 LYS A O 1
ATOM 683 N N . SER A 1 88 ? 22.781 51.938 14.398 1 27.69 88 SER A N 1
ATOM 684 C CA . SER A 1 88 ? 22.203 50.625 14.703 1 27.69 88 SER A CA 1
ATOM 685 C C . SER A 1 88 ? 23.094 49.5 14.195 1 27.69 88 SER A C 1
ATOM 687 O O . SER A 1 88 ? 23.344 49.406 12.992 1 27.69 88 SER A O 1
ATOM 689 N N . SER A 1 89 ? 24.297 49.312 14.781 1 30.92 89 SER A N 1
ATOM 690 C CA . SER A 1 89 ? 25.016 48.094 14.414 1 30.92 89 SER A CA 1
ATOM 691 C C . SER A 1 89 ? 24.062 46.906 14.234 1 30.92 89 SER A C 1
ATOM 693 O O . SER A 1 89 ? 23.172 46.688 15.055 1 30.92 89 SER A O 1
ATOM 695 N N . LYS A 1 90 ? 23.875 46.438 13 1 29.38 90 LYS A N 1
ATOM 696 C CA . LYS A 1 90 ? 23.047 45.406 12.367 1 29.38 90 LYS A CA 1
ATOM 697 C C . LYS A 1 90 ? 23.219 44.062 13.047 1 29.38 90 LYS A C 1
ATOM 699 O O . LYS A 1 90 ? 24.109 43.281 12.68 1 29.38 90 LYS A O 1
ATOM 704 N N . LYS A 1 91 ? 23.5 44.031 14.297 1 32.31 91 LYS A N 1
ATOM 705 C CA . LYS A 1 91 ? 23.422 42.625 14.719 1 32.31 91 LYS A CA 1
ATOM 706 C C . LYS A 1 91 ? 22.219 41.938 14.078 1 32.31 91 LYS A C 1
ATOM 708 O O . LYS A 1 91 ? 21.156 42.531 13.906 1 32.31 91 LYS A O 1
ATOM 713 N N . ALA A 1 92 ? 22.547 40.75 13.422 1 34.53 92 ALA A N 1
ATOM 714 C CA . ALA A 1 92 ? 21.609 39.844 12.758 1 34.53 92 ALA A CA 1
ATOM 715 C C . ALA A 1 92 ? 20.297 39.75 13.523 1 34.53 92 ALA A C 1
ATOM 717 O O . ALA A 1 92 ? 20.281 39.625 14.75 1 34.53 92 ALA A O 1
ATOM 718 N N . PRO A 1 93 ? 19.359 40.281 12.938 1 32.41 93 PRO A N 1
ATOM 719 C CA . PRO A 1 93 ? 18.125 40.312 13.719 1 32.41 93 PRO A CA 1
ATOM 720 C C . PRO A 1 93 ? 17.797 38.969 14.375 1 32.41 93 PRO A C 1
ATOM 722 O O . PRO A 1 93 ? 17.953 37.938 13.758 1 32.41 93 PRO A O 1
ATOM 725 N N . GLU A 1 94 ? 18.266 38.656 15.625 1 34.94 94 GLU A N 1
ATOM 726 C CA . GLU A 1 94 ? 17.766 37.5 16.359 1 34.94 94 GLU A CA 1
ATOM 727 C C . GLU A 1 94 ? 16.391 37.094 15.852 1 34.94 94 GLU A C 1
ATOM 729 O O . GLU A 1 94 ? 15.602 37.938 15.422 1 34.94 94 GLU A O 1
ATOM 734 N N . PRO A 1 95 ? 16.344 35.844 15.234 1 36.19 95 PRO A N 1
ATOM 735 C CA . PRO A 1 95 ? 15 35.469 14.773 1 36.19 95 PRO A CA 1
ATOM 736 C C . PRO A 1 95 ? 13.891 36.094 15.617 1 36.19 95 PRO A C 1
ATOM 738 O O . PRO A 1 95 ? 13.953 36.062 16.844 1 36.19 95 PRO A O 1
ATOM 741 N N . GLU A 1 96 ? 13.445 37.156 15.156 1 35.59 96 GLU A N 1
ATOM 742 C CA . GLU A 1 96 ? 12.406 37.969 15.766 1 35.59 96 GLU A CA 1
ATOM 743 C C . GLU A 1 96 ? 11.422 37.125 16.562 1 35.59 96 GLU A C 1
ATOM 745 O O . GLU A 1 96 ? 10.867 36.156 16.031 1 35.59 96 GLU A O 1
ATOM 750 N N . LYS A 1 97 ? 11.719 36.812 17.75 1 40.56 97 LYS A N 1
ATOM 751 C CA . LYS A 1 97 ? 10.648 36.312 18.609 1 40.56 97 LYS A CA 1
ATOM 752 C C . LYS A 1 97 ? 9.281 36.75 18.109 1 40.56 97 LYS A C 1
ATOM 754 O O . LYS A 1 97 ? 9.117 37.906 17.656 1 40.56 97 LYS A O 1
ATOM 759 N N . PRO A 1 98 ? 8.461 35.906 17.5 1 40.56 98 PRO A N 1
ATOM 760 C CA . PRO A 1 98 ? 7.172 36.406 17.016 1 40.56 98 PRO A CA 1
ATOM 761 C C . PRO A 1 98 ? 6.648 37.562 17.844 1 40.56 98 PRO A C 1
ATOM 763 O O . PRO A 1 98 ? 6.664 37.531 19.078 1 40.56 98 PRO A O 1
ATOM 766 N N . LYS A 1 99 ? 6.781 38.812 17.438 1 46.34 99 LYS A N 1
ATOM 767 C CA . LYS A 1 99 ? 6.355 40.094 17.984 1 46.34 99 LYS A CA 1
ATOM 768 C C . LYS A 1 99 ? 5.047 39.938 18.766 1 46.34 99 LYS A C 1
ATOM 770 O O . LYS A 1 99 ? 4.062 39.438 18.234 1 46.34 99 LYS A O 1
ATOM 775 N N . GLU A 1 100 ? 5.059 39.625 20.047 1 50.72 100 GLU A N 1
ATOM 776 C CA . GLU A 1 100 ? 3.904 39.656 20.938 1 50.72 100 GLU A CA 1
ATOM 777 C C . GLU A 1 100 ? 2.877 40.688 20.484 1 50.72 100 GLU A C 1
ATOM 779 O O . GLU A 1 100 ? 3.207 41.844 20.312 1 50.72 100 GLU A O 1
ATOM 784 N N . LEU A 1 101 ? 1.945 40.188 19.719 1 55.06 101 LEU A N 1
ATOM 785 C CA . LEU A 1 101 ? 0.896 41.094 19.219 1 55.06 101 LEU A CA 1
ATOM 786 C C . LEU A 1 101 ? 0.226 41.844 20.375 1 55.06 101 LEU A C 1
ATOM 788 O O . LEU A 1 101 ? -0.156 41.219 21.375 1 55.06 101 LEU A O 1
ATOM 792 N N . ASN A 1 102 ? 0.498 43 20.391 1 60.34 102 ASN A N 1
ATOM 793 C CA . ASN A 1 102 ? -0.224 43.875 21.328 1 60.34 102 ASN A CA 1
ATOM 794 C C . ASN A 1 102 ? -1.72 43.875 21.031 1 60.34 102 ASN A C 1
ATOM 796 O O . ASN A 1 102 ? -2.141 44.406 20 1 60.34 102 ASN A O 1
ATOM 800 N N . PRO A 1 103 ? -2.578 43.219 21.859 1 63.53 103 PRO A N 1
ATOM 801 C CA . PRO A 1 103 ? -4.016 43.125 21.578 1 63.53 103 PRO A CA 1
ATOM 802 C C . PRO A 1 103 ? -4.699 44.5 21.578 1 63.53 103 PRO A C 1
ATOM 804 O O . PRO A 1 103 ? -5.828 44.625 21.094 1 63.53 103 PRO A O 1
ATOM 807 N N . TYR A 1 104 ? -3.867 45.406 21.984 1 65.81 104 TYR A N 1
ATOM 808 C CA . TYR A 1 104 ? -4.473 46.719 22.094 1 65.81 104 TYR A CA 1
ATOM 809 C C . TYR A 1 104 ? -4.266 47.5 20.812 1 65.81 104 TYR A C 1
ATOM 811 O O . TYR A 1 104 ? -4.895 48.562 20.609 1 65.81 104 TYR A O 1
ATOM 819 N N . SER A 1 105 ? -3.479 46.875 20.047 1 67.94 105 SER A N 1
ATOM 820 C CA . SER A 1 105 ? -3.219 47.594 18.797 1 67.94 105 SER A CA 1
ATOM 821 C C . SER A 1 105 ? -4.395 47.438 17.828 1 67.94 105 SER A C 1
ATOM 823 O O . SER A 1 105 ? -5.168 46.5 17.906 1 67.94 105 SER A O 1
ATOM 825 N N . ALA A 1 106 ? -4.59 48.5 16.984 1 69.56 106 ALA A N 1
ATOM 826 C CA . ALA A 1 106 ? -5.668 48.5 15.992 1 69.56 106 ALA A CA 1
ATOM 827 C C . ALA A 1 106 ? -5.574 47.312 15.062 1 69.56 106 ALA A C 1
ATOM 829 O O . ALA A 1 106 ? -6.598 46.781 14.617 1 69.56 106 ALA A O 1
ATOM 830 N N . SER A 1 107 ? -4.375 46.844 14.859 1 75.12 107 SER A N 1
ATOM 831 C CA . SER A 1 107 ? -4.191 45.781 13.898 1 75.12 107 SER A CA 1
ATOM 832 C C . SER A 1 107 ? -4.379 44.406 14.562 1 75.12 107 SER A C 1
ATOM 834 O O . SER A 1 107 ? -4.559 43.406 13.875 1 75.12 107 SER A O 1
ATOM 836 N N . ALA A 1 108 ? -4.414 44.406 15.898 1 77.94 108 ALA A N 1
ATOM 837 C CA . ALA A 1 108 ? -4.457 43.125 16.641 1 77.94 108 ALA A CA 1
ATOM 838 C C . ALA A 1 108 ? -5.785 42.406 16.422 1 77.94 108 ALA A C 1
ATOM 840 O O . ALA A 1 108 ? -5.828 41.188 16.359 1 77.94 108 ALA A O 1
ATOM 841 N N . SER A 1 109 ? -6.891 43.281 16.281 1 84.88 109 SER A N 1
ATOM 842 C CA . SER A 1 109 ? -8.211 42.688 16.125 1 84.88 109 SER A CA 1
ATOM 843 C C . SER A 1 109 ? -8.266 41.812 14.883 1 84.88 109 SER A C 1
ATOM 845 O O . SER A 1 109 ? -8.711 40.656 14.961 1 84.88 109 SER A O 1
ATOM 847 N N . LYS A 1 110 ? -7.672 42.281 13.797 1 84.81 110 LYS A N 1
ATOM 848 C CA . LYS A 1 110 ? -7.699 41.531 12.547 1 84.81 110 LYS A CA 1
ATOM 849 C C . LYS A 1 110 ? -6.754 40.344 12.609 1 84.81 110 LYS A C 1
ATOM 851 O O . LYS A 1 110 ? -7.086 39.25 12.117 1 84.81 110 LYS A O 1
ATOM 856 N N . GLN A 1 111 ? -5.633 40.469 13.188 1 83.75 111 GLN A N 1
ATOM 857 C CA . GLN A 1 111 ? -4.637 39.406 13.266 1 83.75 111 GLN A CA 1
ATOM 858 C C . GLN A 1 111 ? -5.141 38.25 14.125 1 83.75 111 GLN A C 1
ATOM 860 O O . GLN A 1 111 ? -4.945 37.094 13.773 1 83.75 111 GLN A O 1
ATOM 865 N N . LEU A 1 112 ? -5.777 38.625 15.227 1 83.94 112 LEU A N 1
ATOM 866 C CA . LEU A 1 112 ? -6.277 37.562 16.109 1 83.94 112 LEU A CA 1
ATOM 867 C C . LEU A 1 112 ? -7.461 36.844 15.492 1 83.94 112 LEU A C 1
ATOM 869 O O . LEU A 1 112 ? -7.613 35.625 15.664 1 83.94 112 LEU A O 1
ATOM 873 N N . SER A 1 113 ? -8.32 37.656 14.812 1 87.75 113 SER A N 1
ATOM 874 C CA . SER A 1 113 ? -9.414 37.031 14.078 1 87.75 113 SER A CA 1
ATOM 875 C C . SER A 1 113 ? -8.883 36.062 13.016 1 87.75 113 SER A C 1
ATOM 877 O O . SER A 1 113 ? -9.445 35 12.812 1 87.75 113 SER A O 1
ATOM 879 N N . GLN A 1 114 ? -7.82 36.438 12.328 1 87.62 114 GLN A N 1
ATOM 880 C CA . GLN A 1 114 ? -7.207 35.594 11.297 1 87.62 114 GLN A CA 1
ATOM 881 C C . GLN A 1 114 ? -6.645 34.312 11.898 1 87.62 114 GLN A C 1
ATOM 883 O O . GLN A 1 114 ? -6.629 33.25 11.242 1 87.62 114 GLN A O 1
ATOM 888 N N . ARG A 1 115 ? -6.199 34.406 13.07 1 85.81 115 ARG A N 1
ATOM 889 C CA . ARG A 1 115 ? -5.691 33.219 13.758 1 85.81 115 ARG A CA 1
ATOM 890 C C . ARG A 1 115 ? -6.781 32.156 13.906 1 85.81 115 ARG A C 1
ATOM 892 O O . ARG A 1 115 ? -6.52 30.953 13.75 1 85.81 115 ARG A O 1
ATOM 899 N N . VAL A 1 116 ? -7.965 32.656 14.219 1 88.88 116 VAL A N 1
ATOM 900 C CA . VAL A 1 116 ? -9.086 31.734 14.352 1 88.88 116 VAL A CA 1
ATOM 901 C C . VAL A 1 116 ? -9.406 31.125 12.992 1 88.88 116 VAL A C 1
ATOM 903 O O . VAL A 1 116 ? -9.633 29.922 12.891 1 88.88 116 VAL A O 1
ATOM 906 N N . ASP A 1 117 ? -9.359 31.906 12 1 89.5 117 ASP A N 1
ATOM 907 C CA . ASP A 1 117 ? -9.633 31.422 10.648 1 89.5 117 ASP A CA 1
ATOM 908 C C . ASP A 1 117 ? -8.578 30.406 10.211 1 89.5 117 ASP A C 1
ATOM 910 O O . ASP A 1 117 ? -8.914 29.391 9.594 1 89.5 117 ASP A O 1
ATOM 914 N N . ASN A 1 118 ? -7.375 30.719 10.477 1 88.62 118 ASN A N 1
ATOM 915 C CA . ASN A 1 118 ? -6.293 29.797 10.141 1 88.62 118 ASN A CA 1
ATOM 916 C C . ASN A 1 118 ? -6.441 28.469 10.883 1 88.62 118 ASN A C 1
ATOM 918 O O . ASN A 1 118 ? -6.102 27.422 10.352 1 88.62 118 ASN A O 1
ATOM 922 N N . ALA A 1 119 ? -6.891 28.578 12.117 1 88.81 119 ALA A N 1
ATOM 923 C CA . ALA A 1 119 ? -7.129 27.359 12.891 1 88.81 119 ALA A CA 1
ATOM 924 C C . ALA A 1 119 ? -8.164 26.469 12.211 1 88.81 119 ALA A C 1
ATOM 926 O O . ALA A 1 119 ? -8 25.25 12.156 1 88.81 119 ALA A O 1
ATOM 927 N N . GLU A 1 120 ? -9.203 27.078 11.742 1 91.44 120 GLU A N 1
ATOM 928 C CA . GLU A 1 120 ? -10.219 26.312 11.023 1 91.44 120 GLU A CA 1
ATOM 929 C C . GLU A 1 120 ? -9.648 25.672 9.766 1 91.44 120 GLU A C 1
ATOM 931 O O . GLU A 1 120 ? -9.93 24.5 9.477 1 91.44 120 GLU A O 1
ATOM 936 N N . LYS A 1 121 ? -8.922 26.391 9 1 90.75 121 LYS A N 1
ATOM 937 C CA . LYS A 1 121 ? -8.297 25.859 7.793 1 90.75 121 LYS A CA 1
ATOM 938 C C . LYS A 1 121 ? -7.348 24.719 8.117 1 90.75 121 LYS A C 1
ATOM 940 O O . LYS A 1 121 ? -7.207 23.781 7.332 1 90.75 121 LYS A O 1
ATOM 945 N N . PHE A 1 122 ? -6.664 24.875 9.234 1 90.31 122 PHE A N 1
ATOM 946 C CA . PHE A 1 122 ? -5.805 23.781 9.695 1 90.31 122 PHE A CA 1
ATOM 947 C C . PHE A 1 122 ? -6.605 22.5 9.875 1 90.31 122 PHE A C 1
ATOM 949 O O . PHE A 1 122 ? -6.152 21.422 9.484 1 90.31 122 PHE A O 1
ATOM 956 N N . ILE A 1 123 ? -7.738 22.641 10.477 1 92.06 123 ILE A N 1
ATOM 957 C CA . ILE A 1 123 ? -8.578 21.469 10.695 1 92.06 123 ILE A CA 1
ATOM 958 C C . ILE A 1 123 ? -9.023 20.906 9.352 1 92.06 123 ILE A C 1
ATOM 960 O O . ILE A 1 123 ? -9.102 19.688 9.18 1 92.06 123 ILE A O 1
ATOM 964 N N . ASP A 1 124 ? -9.281 21.781 8.359 1 92.69 124 ASP A N 1
ATOM 965 C CA . ASP A 1 124 ? -9.57 21.312 7.004 1 92.69 124 ASP A CA 1
ATOM 966 C C . ASP A 1 124 ? -8.406 20.484 6.453 1 92.69 124 ASP A C 1
ATOM 968 O O . ASP A 1 124 ? -8.625 19.453 5.809 1 92.69 124 ASP A O 1
ATOM 972 N N . GLY A 1 125 ? -7.281 20.969 6.633 1 91.25 125 GLY A N 1
ATOM 973 C CA . GLY A 1 125 ? -6.098 20.234 6.223 1 91.25 125 GLY A CA 1
ATOM 974 C C . GLY A 1 125 ? -5.973 18.891 6.891 1 91.25 125 GLY A C 1
ATOM 975 O O . GLY A 1 125 ? -5.57 17.906 6.254 1 91.25 125 GLY A O 1
ATOM 976 N N . LEU A 1 126 ? -6.281 18.828 8.18 1 90.56 126 LEU A N 1
ATOM 977 C CA . LEU A 1 126 ? -6.227 17.594 8.938 1 90.56 126 LEU A CA 1
ATOM 978 C C . LEU A 1 126 ? -7.188 16.562 8.359 1 90.56 126 LEU A C 1
ATOM 980 O O . LEU A 1 126 ? -6.855 15.375 8.266 1 90.56 126 LEU A O 1
ATOM 984 N N . ILE A 1 127 ? -8.352 16.984 7.969 1 95.06 127 ILE A N 1
ATOM 985 C CA . ILE A 1 127 ? -9.336 16.094 7.348 1 95.06 127 ILE A CA 1
ATOM 986 C C . ILE A 1 127 ? -8.758 15.516 6.062 1 95.06 127 ILE A C 1
ATOM 988 O O . ILE A 1 127 ? -8.836 14.305 5.832 1 95.06 127 ILE A O 1
ATOM 992 N N . LYS A 1 128 ? -8.203 16.359 5.27 1 93.94 128 LYS A N 1
ATOM 993 C CA . LYS A 1 128 ? -7.59 15.914 4.02 1 93.94 128 LYS A CA 1
ATOM 994 C C . LYS A 1 128 ? -6.43 14.961 4.285 1 93.94 128 LYS A C 1
ATOM 996 O O . LYS A 1 128 ? -6.254 13.977 3.564 1 93.94 128 LYS A O 1
ATOM 1001 N N . PHE A 1 129 ? -5.66 15.328 5.309 1 93.69 129 PHE A N 1
ATOM 1002 C CA . PHE A 1 129 ? -4.543 14.5 5.746 1 93.69 129 PHE A CA 1
ATOM 1003 C C . PHE A 1 129 ? -5.008 13.078 6.043 1 93.69 129 PHE A C 1
ATOM 1005 O O . PHE A 1 129 ? -4.445 12.109 5.52 1 93.69 129 PHE A O 1
ATOM 1012 N N . LEU A 1 130 ? -5.984 12.938 6.777 1 93.69 130 LEU A N 1
ATOM 1013 C CA . LEU A 1 130 ? -6.504 11.641 7.191 1 93.69 130 LEU A CA 1
ATOM 1014 C C . LEU A 1 130 ? -7.129 10.906 6.008 1 93.69 130 LEU A C 1
ATOM 1016 O O . LEU A 1 130 ? -6.895 9.711 5.824 1 93.69 130 LEU A O 1
ATOM 1020 N N . ASN A 1 131 ? -7.859 11.625 5.188 1 96 131 ASN A N 1
ATOM 1021 C CA . ASN A 1 131 ? -8.547 11 4.062 1 96 131 ASN A CA 1
ATOM 1022 C C . ASN A 1 131 ? -7.559 10.492 3.02 1 96 131 ASN A C 1
ATOM 1024 O O . ASN A 1 131 ? -7.758 9.422 2.441 1 96 131 ASN A O 1
ATOM 1028 N N . GLN A 1 132 ? -6.602 11.227 2.764 1 95.12 132 GLN A N 1
ATOM 1029 C CA . GLN A 1 132 ? -5.602 10.797 1.794 1 95.12 132 GLN A CA 1
ATOM 1030 C C . GLN A 1 132 ? -4.875 9.547 2.271 1 95.12 132 GLN A C 1
ATOM 1032 O O . GLN A 1 132 ? -4.621 8.633 1.486 1 95.12 132 GLN A O 1
ATOM 1037 N N . ARG A 1 133 ? -4.523 9.531 3.551 1 94.06 133 ARG A N 1
ATOM 1038 C CA . ARG A 1 133 ? -3.891 8.328 4.086 1 94.06 133 ARG A CA 1
ATOM 1039 C C . ARG A 1 133 ? -4.832 7.129 3.996 1 94.06 133 ARG A C 1
ATOM 1041 O O . ARG A 1 133 ? -4.41 6.027 3.637 1 94.06 133 ARG A O 1
ATOM 1048 N N . ALA A 1 134 ? -6.074 7.359 4.332 1 95.81 134 ALA A N 1
ATOM 1049 C CA . ALA A 1 134 ? -7.07 6.301 4.227 1 95.81 134 ALA A CA 1
ATOM 1050 C C . ALA A 1 134 ? -7.156 5.77 2.797 1 95.81 134 ALA A C 1
ATOM 1052 O O . ALA A 1 134 ? -7.254 4.559 2.584 1 95.81 134 ALA A O 1
ATOM 1053 N N . GLU A 1 135 ? -7.113 6.684 1.887 1 96.88 135 GLU A N 1
ATOM 1054 C CA . GLU A 1 135 ? -7.184 6.297 0.481 1 96.88 135 GLU A CA 1
ATOM 1055 C C . GLU A 1 135 ? -5.98 5.449 0.079 1 96.88 135 GLU A C 1
ATOM 1057 O O . GLU A 1 135 ? -6.121 4.484 -0.675 1 96.88 135 GLU A O 1
ATOM 1062 N N . ILE A 1 136 ? -4.816 5.82 0.516 1 96.44 136 ILE A N 1
ATOM 1063 C CA . ILE A 1 136 ? -3.602 5.07 0.209 1 96.44 136 ILE A CA 1
ATOM 1064 C C . ILE A 1 136 ? -3.725 3.646 0.749 1 96.44 136 ILE A C 1
ATOM 1066 O O . ILE A 1 136 ? -3.439 2.68 0.037 1 96.44 136 ILE A O 1
ATOM 1070 N N . GLU A 1 137 ? -4.152 3.512 1.977 1 93 137 GLU A N 1
ATOM 1071 C CA . GLU A 1 137 ? -4.336 2.195 2.578 1 93 137 GLU A CA 1
ATOM 1072 C C . GLU A 1 137 ? -5.402 1.393 1.837 1 93 137 GLU A C 1
ATOM 1074 O O . GLU A 1 137 ? -5.234 0.193 1.604 1 93 137 GLU A O 1
ATOM 1079 N N . GLY A 1 138 ? -6.434 2.068 1.528 1 95.75 138 GLY A N 1
ATOM 1080 C CA . GLY A 1 138 ? -7.504 1.403 0.797 1 95.75 138 GLY A CA 1
ATOM 1081 C C . GLY A 1 138 ? -7.074 0.916 -0.573 1 95.75 138 GLY A C 1
ATOM 1082 O O . GLY A 1 138 ? -7.441 -0.184 -0.99 1 95.75 138 GLY A O 1
ATOM 1083 N N . GLU A 1 139 ? -6.355 1.707 -1.271 1 96.5 139 GLU A N 1
ATOM 1084 C CA . GLU A 1 139 ? -5.871 1.319 -2.592 1 96.5 139 GLU A CA 1
ATOM 1085 C C . GLU A 1 139 ? -4.918 0.131 -2.504 1 96.5 139 GLU A C 1
ATOM 1087 O O . GLU A 1 139 ? -4.969 -0.776 -3.336 1 96.5 139 GLU A O 1
ATOM 1092 N N . TYR A 1 140 ? -4.062 0.148 -1.58 1 96.19 140 TYR A N 1
ATOM 1093 C CA . TYR A 1 140 ? -3.164 -0.979 -1.357 1 96.19 140 TYR A CA 1
ATOM 1094 C C . TYR A 1 140 ? -3.949 -2.26 -1.098 1 96.19 140 TYR A C 1
ATOM 1096 O O . TYR A 1 140 ? -3.666 -3.301 -1.694 1 96.19 140 TYR A O 1
ATOM 1104 N N . ALA A 1 141 ? -4.918 -2.15 -0.207 1 93.31 141 ALA A N 1
ATOM 1105 C CA . ALA A 1 141 ? -5.758 -3.303 0.11 1 93.31 141 ALA A CA 1
ATOM 1106 C C . ALA A 1 141 ? -6.473 -3.82 -1.135 1 93.31 141 ALA A C 1
ATOM 1108 O O . ALA A 1 141 ? -6.516 -5.031 -1.374 1 93.31 141 ALA A O 1
ATOM 1109 N N . ARG A 1 142 ? -6.969 -2.943 -1.914 1 95.81 142 ARG A N 1
ATOM 1110 C CA . ARG A 1 142 ? -7.699 -3.311 -3.123 1 95.81 142 ARG A CA 1
ATOM 1111 C C . ARG A 1 142 ? -6.785 -4.016 -4.121 1 95.81 142 ARG A C 1
ATOM 1113 O O . ARG A 1 142 ? -7.176 -5.012 -4.734 1 95.81 142 ARG A O 1
ATOM 1120 N N . ARG A 1 143 ? -5.609 -3.48 -4.289 1 95.62 143 ARG A N 1
ATOM 1121 C CA . ARG A 1 143 ? -4.66 -4.074 -5.227 1 95.62 143 ARG A CA 1
ATOM 1122 C C . ARG A 1 143 ? -4.227 -5.461 -4.766 1 95.62 143 ARG A C 1
ATOM 1124 O O . ARG A 1 143 ? -4.074 -6.371 -5.582 1 95.62 143 ARG A O 1
ATOM 1131 N N . LEU A 1 144 ? -4.035 -5.613 -3.477 1 93.25 144 LEU A N 1
ATOM 1132 C CA . LEU A 1 144 ? -3.689 -6.922 -2.932 1 93.25 144 LEU A CA 1
ATOM 1133 C C . LEU A 1 144 ? -4.816 -7.922 -3.162 1 93.25 144 LEU A C 1
ATOM 1135 O O . LEU A 1 144 ? -4.566 -9.07 -3.529 1 93.25 144 LEU A O 1
ATOM 1139 N N . LYS A 1 145 ? -6.035 -7.461 -2.936 1 92.88 145 LYS A N 1
ATOM 1140 C CA . LYS A 1 145 ? -7.188 -8.336 -3.133 1 92.88 145 LYS A CA 1
ATOM 1141 C C . LYS A 1 145 ? -7.324 -8.742 -4.598 1 92.88 145 LYS A C 1
ATOM 1143 O O . LYS A 1 145 ? -7.629 -9.898 -4.898 1 92.88 145 LYS A O 1
ATOM 1148 N N . SER A 1 146 ? -7.117 -7.793 -5.469 1 94.44 146 SER A N 1
ATOM 1149 C CA . SER A 1 146 ? -7.16 -8.086 -6.898 1 94.44 146 SER A CA 1
ATOM 1150 C C . SER A 1 146 ? -6.078 -9.086 -7.293 1 94.44 146 SER A C 1
ATOM 1152 O O . SER A 1 146 ? -6.328 -10 -8.078 1 94.44 146 SER A O 1
ATOM 1154 N N . TRP A 1 147 ? -4.922 -8.852 -6.789 1 93.69 147 TRP A N 1
ATOM 1155 C CA . TRP A 1 147 ? -3.797 -9.758 -7.02 1 93.69 147 TRP A CA 1
ATOM 1156 C C . TRP A 1 147 ? -4.121 -11.164 -6.527 1 93.69 147 TRP A C 1
ATOM 1158 O O . TRP A 1 147 ? -3.9 -12.141 -7.242 1 93.69 147 TRP A O 1
ATOM 1168 N N . GLU A 1 148 ? -4.578 -11.258 -5.312 1 89.06 148 GLU A N 1
ATOM 1169 C CA . GLU A 1 148 ? -4.969 -12.539 -4.727 1 89.06 148 GLU A CA 1
ATOM 1170 C C . GLU A 1 148 ? -5.98 -13.266 -5.605 1 89.06 148 GLU A C 1
ATOM 1172 O O . GLU A 1 148 ? -5.832 -14.453 -5.883 1 89.06 148 GLU A O 1
ATOM 1177 N N . GLY A 1 149 ? -7.047 -12.656 -6.059 1 87.88 149 GLY A N 1
ATOM 1178 C CA . GLY A 1 149 ? -8.07 -13.25 -6.898 1 87.88 149 GLY A CA 1
ATOM 1179 C C . GLY A 1 149 ? -7.539 -13.742 -8.234 1 87.88 149 GLY A C 1
ATOM 1180 O O . GLY A 1 149 ? -7.891 -14.836 -8.688 1 87.88 149 GLY A O 1
ATOM 1181 N N . GLN A 1 150 ? -6.711 -13 -8.836 1 88.62 150 GLN A N 1
ATOM 1182 C CA . GLN A 1 150 ? -6.121 -13.336 -10.133 1 88.62 150 GLN A CA 1
ATOM 1183 C C . GLN A 1 150 ? -5.258 -14.586 -10.039 1 88.62 150 GLN A C 1
ATOM 1185 O O . GLN A 1 150 ? -5.398 -15.508 -10.844 1 88.62 150 GLN A O 1
ATOM 1190 N N . TRP A 1 151 ? -4.465 -14.672 -9.047 1 85.94 151 TRP A N 1
ATOM 1191 C CA . TRP A 1 151 ? -3.457 -15.727 -9.008 1 85.94 151 TRP A CA 1
ATOM 1192 C C . TRP A 1 151 ? -4.004 -16.984 -8.32 1 85.94 151 TRP A C 1
ATOM 1194 O O . TRP A 1 151 ? -3.553 -18.094 -8.602 1 85.94 151 TRP A O 1
ATOM 1204 N N . ASN A 1 152 ? -4.977 -16.797 -7.453 1 82.75 152 ASN A N 1
ATOM 1205 C CA . ASN A 1 152 ? -5.68 -17.969 -6.922 1 82.75 152 ASN A CA 1
ATOM 1206 C C . ASN A 1 152 ? -6.375 -18.75 -8.031 1 82.75 152 ASN A C 1
ATOM 1208 O O . ASN A 1 152 ? -6.402 -19.984 -7.996 1 82.75 152 ASN A O 1
ATOM 1212 N N . THR A 1 153 ? -6.785 -18.109 -9.086 1 81.75 153 THR A N 1
ATOM 1213 C CA . THR A 1 153 ? -7.488 -18.75 -10.188 1 81.75 153 THR A CA 1
ATOM 1214 C C . THR A 1 153 ? -6.508 -19.219 -11.258 1 81.75 153 THR A C 1
ATOM 1216 O O . THR A 1 153 ? -6.551 -20.375 -11.68 1 81.75 153 THR A O 1
ATOM 1219 N N . ASN A 1 154 ? -5.562 -18.391 -11.609 1 80.31 154 ASN A N 1
ATOM 1220 C CA . ASN A 1 154 ? -4.699 -18.656 -12.758 1 80.31 154 ASN A CA 1
ATOM 1221 C C . ASN A 1 154 ? -3.633 -19.703 -12.43 1 80.31 154 ASN A C 1
ATOM 1223 O O . ASN A 1 154 ? -3.379 -20.609 -13.227 1 80.31 154 ASN A O 1
ATOM 1227 N N . MET A 1 155 ? -3.021 -19.641 -11.25 1 77.44 155 MET A N 1
ATOM 1228 C CA . MET A 1 155 ? -1.89 -20.516 -10.961 1 77.44 155 MET A CA 1
ATOM 1229 C C . MET A 1 155 ? -2.367 -21.859 -10.414 1 77.44 155 MET A C 1
ATOM 1231 O O . MET A 1 155 ? -1.805 -22.906 -10.75 1 77.44 155 MET A O 1
ATOM 1235 N N . ALA A 1 156 ? -3.471 -21.797 -9.688 1 74 156 ALA A N 1
ATOM 1236 C CA . ALA A 1 156 ? -3.979 -23.031 -9.102 1 74 156 ALA A CA 1
ATOM 1237 C C . ALA A 1 156 ? -4.559 -23.953 -10.172 1 74 156 ALA A C 1
ATOM 1239 O O . ALA A 1 156 ? -4.551 -25.172 -10.016 1 74 156 ALA A O 1
ATOM 1240 N N . LYS A 1 157 ? -4.898 -23.375 -11.289 1 77.94 157 LYS A N 1
ATOM 1241 C CA . LYS A 1 157 ? -5.527 -24.156 -12.344 1 77.94 157 LYS A CA 1
ATOM 1242 C C . LYS A 1 157 ? -4.582 -24.359 -13.523 1 77.94 157 LYS A C 1
ATOM 1244 O O . LYS A 1 157 ? -4.973 -24.922 -14.555 1 77.94 157 LYS A O 1
ATOM 1249 N N . HIS A 1 158 ? -3.381 -23.969 -13.32 1 82.06 158 HIS A N 1
ATOM 1250 C CA . HIS A 1 158 ? -2.434 -24.094 -14.422 1 82.06 158 HIS A CA 1
ATOM 1251 C C . HIS A 1 158 ? -2.105 -25.547 -14.695 1 82.06 158 HIS A C 1
ATOM 1253 O O . HIS A 1 158 ? -1.912 -26.344 -13.766 1 82.06 158 HIS A O 1
ATOM 1259 N N . PRO A 1 159 ? -2.084 -25.984 -15.953 1 76.69 159 PRO A N 1
ATOM 1260 C CA . PRO A 1 159 ? -1.822 -27.375 -16.312 1 76.69 159 PRO A CA 1
ATOM 1261 C C . PRO A 1 159 ? -0.459 -27.859 -15.828 1 76.69 159 PRO A C 1
ATOM 1263 O O . PRO A 1 159 ? -0.269 -29.062 -15.617 1 76.69 159 PRO A O 1
ATOM 1266 N N . GLY A 1 160 ? 0.425 -26.953 -15.586 1 73.5 160 GLY A N 1
ATOM 1267 C CA . GLY A 1 160 ? 1.745 -27.344 -15.109 1 73.5 160 GLY A CA 1
ATOM 1268 C C . GLY A 1 160 ? 1.831 -27.438 -13.594 1 73.5 160 GLY A C 1
ATOM 1269 O O . GLY A 1 160 ? 2.914 -27.625 -13.039 1 73.5 160 GLY A O 1
ATOM 1270 N N . THR A 1 161 ? 0.623 -27.359 -13.07 1 75 161 THR A N 1
ATOM 1271 C CA . THR A 1 161 ? 0.585 -27.406 -11.617 1 75 161 THR A CA 1
ATOM 1272 C C . THR A 1 161 ? 0.078 -28.766 -11.125 1 75 161 THR A C 1
ATOM 1274 O O . THR A 1 161 ? -0.478 -29.531 -11.906 1 75 161 THR A O 1
ATOM 1277 N N . ASN A 1 162 ? 0.561 -29.203 -10 1 72.25 162 ASN A N 1
ATOM 1278 C CA . ASN A 1 162 ? -0.018 -30.344 -9.297 1 72.25 162 ASN A CA 1
ATOM 1279 C C . ASN A 1 162 ? -0.793 -29.906 -8.062 1 72.25 162 ASN A C 1
ATOM 1281 O O . ASN A 1 162 ? -0.887 -28.703 -7.777 1 72.25 162 ASN A O 1
ATOM 1285 N N . GLU A 1 163 ? -1.506 -30.719 -7.488 1 71 163 GLU A N 1
ATOM 1286 C CA . GLU A 1 163 ? -2.391 -30.391 -6.379 1 71 163 GLU A CA 1
ATOM 1287 C C . GLU A 1 163 ? -1.612 -29.766 -5.223 1 71 163 GLU A C 1
ATOM 1289 O O . GLU A 1 163 ? -2.086 -28.812 -4.582 1 71 163 GLU A O 1
ATOM 1294 N N . GLU A 1 164 ? -0.448 -30.234 -4.992 1 72.31 164 GLU A N 1
ATOM 1295 C CA . GLU A 1 164 ? 0.361 -29.734 -3.887 1 72.31 164 GLU A CA 1
ATOM 1296 C C . GLU A 1 164 ? 0.82 -28.297 -4.145 1 72.31 164 GLU A C 1
ATOM 1298 O O . GLU A 1 164 ? 0.736 -27.453 -3.258 1 72.31 164 GLU A O 1
ATOM 1303 N N . LEU A 1 165 ? 1.263 -28.078 -5.379 1 73.62 165 LEU A N 1
ATOM 1304 C CA . LEU A 1 165 ? 1.685 -26.734 -5.758 1 73.62 165 LEU A CA 1
ATOM 1305 C C . LEU A 1 165 ? 0.505 -25.766 -5.73 1 73.62 165 LEU A C 1
ATOM 1307 O O . LEU A 1 165 ? 0.643 -24.625 -5.281 1 73.62 165 LEU A O 1
ATOM 1311 N N . ALA A 1 166 ? -0.549 -26.312 -6.152 1 75.81 166 ALA A N 1
ATOM 1312 C CA . ALA A 1 166 ? -1.757 -25.484 -6.172 1 75.81 166 ALA A CA 1
ATOM 1313 C C . ALA A 1 166 ? -2.16 -25.078 -4.758 1 75.81 166 ALA A C 1
ATOM 1315 O O . ALA A 1 166 ? -2.547 -23.938 -4.527 1 75.81 166 ALA A O 1
ATOM 1316 N N . ASN A 1 167 ? -2.049 -26 -3.873 1 75.38 167 ASN A N 1
ATOM 1317 C CA . ASN A 1 167 ? -2.4 -25.719 -2.484 1 75.38 167 ASN A CA 1
ATOM 1318 C C . ASN A 1 167 ? -1.492 -24.656 -1.878 1 75.38 167 ASN A C 1
ATOM 1320 O O . ASN A 1 167 ? -1.957 -23.781 -1.138 1 75.38 167 ASN A O 1
ATOM 1324 N N . VAL A 1 168 ? -0.263 -24.781 -2.152 1 75.25 168 VAL A N 1
ATOM 1325 C CA . VAL A 1 168 ? 0.686 -23.812 -1.638 1 75.25 168 VAL A CA 1
ATOM 1326 C C . VAL A 1 168 ? 0.375 -22.438 -2.221 1 75.25 168 VAL A C 1
ATOM 1328 O O . VAL A 1 168 ? 0.394 -21.422 -1.504 1 75.25 168 VAL A O 1
ATOM 1331 N N . PHE A 1 169 ? 0.036 -22.422 -3.463 1 76.38 169 PHE A N 1
ATOM 1332 C CA . PHE A 1 169 ? -0.289 -21.156 -4.102 1 76.38 169 PHE A CA 1
ATOM 1333 C C . PHE A 1 169 ? -1.532 -20.531 -3.475 1 76.38 169 PHE A C 1
ATOM 1335 O O . PHE A 1 169 ? -1.579 -19.328 -3.238 1 76.38 169 PHE A O 1
ATOM 1342 N N . ARG A 1 170 ? -2.398 -21.375 -3.207 1 75.62 170 ARG A N 1
ATOM 1343 C CA . ARG A 1 170 ? -3.6 -20.891 -2.537 1 75.62 170 ARG A CA 1
ATOM 1344 C C . ARG A 1 170 ? -3.264 -20.281 -1.175 1 75.62 170 ARG A C 1
ATOM 1346 O O . ARG A 1 170 ? -3.795 -19.234 -0.801 1 75.62 170 ARG A O 1
ATOM 1353 N N . ALA A 1 171 ? -2.393 -20.922 -0.57 1 76.88 171 ALA A N 1
ATOM 1354 C CA . ALA A 1 171 ? -1.971 -20.438 0.738 1 76.88 171 ALA A CA 1
ATOM 1355 C C . ALA A 1 171 ? -1.263 -19.094 0.613 1 76.88 171 ALA A C 1
ATOM 1357 O O . ALA A 1 171 ? -1.498 -18.172 1.414 1 76.88 171 ALA A O 1
ATOM 1358 N N . LEU A 1 172 ? -0.42 -18.938 -0.362 1 77.44 172 LEU A N 1
ATOM 1359 C CA . LEU A 1 172 ? 0.305 -17.703 -0.586 1 77.44 172 LEU A CA 1
ATOM 1360 C C . LEU A 1 172 ? -0.659 -16.547 -0.869 1 77.44 172 LEU A C 1
ATOM 1362 O O . LEU A 1 172 ? -0.439 -15.422 -0.419 1 77.44 172 LEU A O 1
ATOM 1366 N N . THR A 1 173 ? -1.719 -16.859 -1.579 1 81.38 173 THR A N 1
ATOM 1367 C CA . THR A 1 173 ? -2.684 -15.82 -1.909 1 81.38 173 THR A CA 1
ATOM 1368 C C . THR A 1 173 ? -3.523 -15.453 -0.688 1 81.38 173 THR A C 1
ATOM 1370 O O . THR A 1 173 ? -4.016 -14.328 -0.582 1 81.38 173 THR A O 1
ATOM 1373 N N . THR A 1 174 ? -3.648 -16.391 0.213 1 79.75 174 THR A N 1
ATOM 1374 C CA . THR A 1 174 ? -4.375 -16.094 1.442 1 79.75 174 THR A CA 1
ATOM 1375 C C . THR A 1 174 ? -3.631 -15.055 2.273 1 79.75 174 THR A C 1
ATOM 1377 O O . THR A 1 174 ? -4.25 -14.266 2.99 1 79.75 174 THR A O 1
ATOM 1380 N N . GLU A 1 175 ? -2.326 -15.148 2.191 1 79.56 175 GLU A N 1
ATOM 1381 C CA . GLU A 1 175 ? -1.533 -14.117 2.859 1 79.56 175 GLU A CA 1
ATOM 1382 C C . GLU A 1 175 ? -1.899 -12.727 2.355 1 79.56 175 GLU A C 1
ATOM 1384 O O . GLU A 1 175 ? -2.033 -11.789 3.148 1 79.56 175 GLU A O 1
ATOM 1389 N N . ALA A 1 176 ? -1.987 -12.562 1.032 1 83.31 176 ALA A N 1
ATOM 1390 C CA . ALA A 1 176 ? -2.346 -11.273 0.442 1 83.31 176 ALA A CA 1
ATOM 1391 C C . ALA A 1 176 ? -3.729 -10.828 0.902 1 83.31 176 ALA A C 1
ATOM 1393 O O . ALA A 1 176 ? -3.951 -9.641 1.154 1 83.31 176 ALA A O 1
ATOM 1394 N N . ASP A 1 177 ? -4.594 -11.781 1.056 1 83.62 177 ASP A N 1
ATOM 1395 C CA . ASP A 1 177 ? -5.941 -11.484 1.533 1 83.62 177 ASP A CA 1
ATOM 1396 C C . ASP A 1 177 ? -5.914 -11 2.982 1 83.62 177 ASP A C 1
ATOM 1398 O O . ASP A 1 177 ? -6.625 -10.062 3.344 1 83.62 177 ASP A O 1
ATOM 1402 N N . ALA A 1 178 ? -5.168 -11.648 3.754 1 80.5 178 ALA A N 1
ATOM 1403 C CA . ALA A 1 178 ? -5.027 -11.25 5.152 1 80.5 178 ALA A CA 1
ATOM 1404 C C . ALA A 1 178 ? -4.43 -9.852 5.27 1 80.5 178 ALA A C 1
ATOM 1406 O O . ALA A 1 178 ? -4.898 -9.031 6.059 1 80.5 178 ALA A O 1
ATOM 1407 N N . GLN A 1 179 ? -3.373 -9.602 4.527 1 84.25 179 GLN A N 1
ATOM 1408 C CA . GLN A 1 179 ? -2.748 -8.289 4.52 1 84.25 179 GLN A CA 1
ATOM 1409 C C . GLN A 1 179 ? -3.729 -7.215 4.051 1 84.25 179 GLN A C 1
ATOM 1411 O O . GLN A 1 179 ? -3.775 -6.121 4.613 1 84.25 179 GLN A O 1
ATOM 1416 N N . ALA A 1 180 ? -4.469 -7.543 3.039 1 87.5 180 ALA A N 1
ATOM 1417 C CA . ALA A 1 180 ? -5.48 -6.621 2.533 1 87.5 180 ALA A CA 1
ATOM 1418 C C . ALA A 1 180 ? -6.512 -6.289 3.609 1 87.5 180 ALA A C 1
ATOM 1420 O O . ALA A 1 180 ? -6.918 -5.133 3.752 1 87.5 180 ALA A O 1
ATOM 1421 N N . SER A 1 181 ? -6.906 -7.25 4.348 1 85 181 SER A N 1
ATOM 1422 C CA . SER A 1 181 ? -7.898 -7.047 5.398 1 85 181 SER A CA 1
ATOM 1423 C C . SER A 1 181 ? -7.379 -6.098 6.469 1 85 181 SER A C 1
ATOM 1425 O O . SER A 1 181 ? -8.125 -5.25 6.969 1 85 181 SER A O 1
ATOM 1427 N N . VAL A 1 182 ? -6.121 -6.215 6.824 1 82.75 182 VAL A N 1
ATOM 1428 C CA . VAL A 1 182 ? -5.496 -5.328 7.801 1 82.75 182 VAL A CA 1
ATOM 1429 C C . VAL A 1 182 ? -5.543 -3.891 7.297 1 82.75 182 VAL A C 1
ATOM 1431 O O . VAL A 1 182 ? -5.922 -2.977 8.031 1 82.75 182 VAL A O 1
ATOM 1434 N N . HIS A 1 183 ? -5.195 -3.689 6.09 1 88.56 183 HIS A N 1
ATOM 1435 C CA . HIS A 1 183 ? -5.133 -2.346 5.531 1 88.56 183 HIS A CA 1
ATOM 1436 C C . HIS A 1 183 ? -6.527 -1.778 5.301 1 88.56 183 HIS A C 1
ATOM 1438 O O . HIS A 1 183 ? -6.73 -0.564 5.375 1 88.56 183 HIS A O 1
ATOM 1444 N N . LYS A 1 184 ? -7.477 -2.674 5.145 1 90.19 184 LYS A N 1
ATOM 1445 C CA . LYS A 1 184 ? -8.859 -2.215 5.07 1 90.19 184 LYS A CA 1
ATOM 1446 C C . LYS A 1 184 ? -9.344 -1.707 6.426 1 90.19 184 LYS A C 1
ATOM 1448 O O . LYS A 1 184 ? -10.078 -0.72 6.496 1 90.19 184 LYS A O 1
ATOM 1453 N N . LYS A 1 185 ? -8.938 -2.398 7.391 1 87.06 185 LYS A N 1
ATOM 1454 C CA . LYS A 1 185 ? -9.281 -1.952 8.734 1 87.06 185 LYS A CA 1
ATOM 1455 C C . LYS A 1 185 ? -8.633 -0.607 9.055 1 87.06 185 LYS A C 1
ATOM 1457 O O . LYS A 1 185 ? -9.258 0.258 9.672 1 87.06 185 LYS A O 1
ATOM 1462 N N . ARG A 1 186 ? -7.34 -0.446 8.625 1 87.5 186 ARG A N 1
ATOM 1463 C CA . ARG A 1 186 ? -6.66 0.835 8.781 1 87.5 186 ARG A CA 1
ATOM 1464 C C . ARG A 1 186 ? -7.414 1.948 8.055 1 87.5 186 ARG A C 1
ATOM 1466 O O . ARG A 1 186 ? -7.617 3.027 8.617 1 87.5 186 ARG A O 1
ATOM 1473 N N . GLN A 1 187 ? -7.816 1.616 6.879 1 93 187 GLN A N 1
ATOM 1474 C CA . GLN A 1 187 ? -8.57 2.582 6.082 1 93 187 GLN A CA 1
ATOM 1475 C C . GLN A 1 187 ? -9.852 3.002 6.797 1 93 187 GLN A C 1
ATOM 1477 O O . GLN A 1 187 ? -10.141 4.195 6.902 1 93 187 GLN A O 1
ATOM 1482 N N . ALA A 1 188 ? -10.531 2.012 7.285 1 92.88 188 ALA A N 1
ATOM 1483 C CA . ALA A 1 188 ? -11.797 2.279 7.961 1 92.88 188 ALA A CA 1
ATOM 1484 C C . ALA A 1 188 ? -11.578 3.133 9.211 1 92.88 188 ALA A C 1
ATOM 1486 O O . ALA A 1 188 ? -12.336 4.074 9.461 1 92.88 188 ALA A O 1
ATOM 1487 N N . SER A 1 189 ? -10.562 2.799 9.961 1 90.94 189 SER A N 1
ATOM 1488 C CA . SER A 1 189 ? -10.25 3.551 11.172 1 90.94 189 SER A CA 1
ATOM 1489 C C . SER A 1 189 ? -9.891 4.996 10.844 1 90.94 189 SER A C 1
ATOM 1491 O O . SER A 1 189 ? -10.328 5.922 11.531 1 90.94 189 SER A O 1
ATOM 1493 N N . LEU A 1 190 ? -9.125 5.195 9.828 1 93.44 190 LEU A N 1
ATOM 1494 C CA . LEU A 1 190 ? -8.727 6.531 9.398 1 93.44 190 LEU A CA 1
ATOM 1495 C C . LEU A 1 190 ? -9.938 7.332 8.922 1 93.44 190 LEU A C 1
ATOM 1497 O O . LEU A 1 190 ? -10.039 8.531 9.195 1 93.44 190 LEU A O 1
ATOM 1501 N N . GLN A 1 191 ? -10.789 6.672 8.25 1 95.06 191 GLN A N 1
ATOM 1502 C CA . GLN A 1 191 ? -12.008 7.324 7.785 1 95.06 191 GLN A CA 1
ATOM 1503 C C . GLN A 1 191 ? -12.898 7.727 8.961 1 95.06 191 GLN A C 1
ATOM 1505 O O . GLN A 1 191 ? -13.508 8.797 8.945 1 95.06 191 GLN A O 1
ATOM 1510 N N . ASP A 1 192 ? -12.914 6.863 9.922 1 94.19 192 ASP A N 1
ATOM 1511 C CA . ASP A 1 192 ? -13.648 7.195 11.141 1 94.19 192 ASP A CA 1
ATOM 1512 C C . ASP A 1 192 ? -13.062 8.43 11.812 1 94.19 192 ASP A C 1
ATOM 1514 O O . ASP A 1 192 ? -13.805 9.297 12.281 1 94.19 192 ASP A O 1
ATOM 1518 N N . ASN A 1 193 ? -11.789 8.477 11.891 1 93.62 193 ASN A N 1
ATOM 1519 C CA . ASN A 1 193 ? -11.117 9.648 12.461 1 93.62 193 ASN A CA 1
ATOM 1520 C C . ASN A 1 193 ? -11.422 10.906 11.664 1 93.62 193 ASN A C 1
ATOM 1522 O O . ASN A 1 193 ? -11.672 11.969 12.242 1 93.62 193 ASN A O 1
ATOM 1526 N N . SER A 1 194 ? -11.422 10.797 10.328 1 96.12 194 SER A N 1
ATOM 1527 C CA . SER A 1 194 ? -11.742 11.93 9.461 1 96.12 194 SER A CA 1
ATOM 1528 C C . SER A 1 194 ? -13.164 12.422 9.695 1 96.12 194 SER A C 1
ATOM 1530 O O . SER A 1 194 ? -13.406 13.633 9.742 1 96.12 194 SER A O 1
ATOM 1532 N N . ALA A 1 195 ? -14.062 11.5 9.859 1 96.12 195 ALA A N 1
ATOM 1533 C CA . ALA A 1 195 ? -15.453 11.852 10.125 1 96.12 195 ALA A CA 1
ATOM 1534 C C . ALA A 1 195 ? -15.586 12.555 11.477 1 96.12 195 ALA A C 1
ATOM 1536 O O . ALA A 1 195 ? -16.328 13.531 11.602 1 96.12 195 ALA A O 1
ATOM 1537 N N . LYS A 1 196 ? -14.875 12.055 12.469 1 95.31 196 LYS A N 1
ATOM 1538 C CA . LYS A 1 196 ? -14.859 12.68 13.781 1 95.31 196 LYS A CA 1
ATOM 1539 C C . LYS A 1 196 ? -14.367 14.117 13.703 1 95.31 196 LYS A C 1
ATOM 1541 O O . LYS A 1 196 ? -14.93 15.016 14.344 1 95.31 196 LYS A O 1
ATOM 1546 N N . VAL A 1 197 ? -13.297 14.328 12.93 1 96.25 197 VAL A N 1
ATOM 1547 C CA . VAL A 1 197 ? -12.734 15.664 12.773 1 96.25 197 VAL A CA 1
ATOM 1548 C C . VAL A 1 197 ? -13.727 16.562 12.055 1 96.25 197 VAL A C 1
ATOM 1550 O O . VAL A 1 197 ? -13.898 17.734 12.414 1 96.25 197 VAL A O 1
ATOM 1553 N N . THR A 1 198 ? -14.414 16.031 11.07 1 96.88 198 THR A N 1
ATOM 1554 C CA . THR A 1 198 ? -15.406 16.797 10.312 1 96.88 198 THR A CA 1
ATOM 1555 C C . THR A 1 198 ? -16.562 17.219 11.211 1 96.88 198 THR A C 1
ATOM 1557 O O . THR A 1 198 ? -17.016 18.359 11.156 1 96.88 198 THR A O 1
ATOM 1560 N N . GLU A 1 199 ? -16.984 16.328 12.055 1 96.19 199 GLU A N 1
ATOM 1561 C CA . GLU A 1 199 ? -18.062 16.609 13 1 96.19 199 GLU A CA 1
ATOM 1562 C C . GLU A 1 199 ? -17.625 17.672 14.008 1 96.19 199 GLU A C 1
ATOM 1564 O O . GLU A 1 199 ? -18.375 18.594 14.312 1 96.19 199 GLU A O 1
ATOM 1569 N N . TRP A 1 200 ? -16.438 17.531 14.562 1 96.06 200 TRP A N 1
ATOM 1570 C CA . TRP A 1 200 ? -15.906 18.484 15.531 1 96.06 200 TRP A CA 1
ATOM 1571 C C . TRP A 1 200 ? -15.797 19.875 14.922 1 96.06 200 TRP A C 1
ATOM 1573 O O . TRP A 1 200 ? -16.141 20.875 15.562 1 96.06 200 TRP A O 1
ATOM 1583 N N . LYS A 1 201 ? -15.352 19.938 13.695 1 95.06 201 LYS A N 1
ATOM 1584 C CA . LYS A 1 201 ? -15.242 21.219 12.992 1 95.06 201 LYS A CA 1
ATOM 1585 C C . LYS A 1 201 ? -16.594 21.906 12.875 1 95.06 201 LYS A C 1
ATOM 1587 O O . LYS A 1 201 ? -16.719 23.094 13.141 1 95.06 201 LYS A O 1
ATOM 1592 N N . ALA A 1 202 ? -17.594 21.141 12.484 1 94.62 202 ALA A N 1
ATOM 1593 C CA . ALA A 1 202 ? -18.938 21.672 12.281 1 94.62 202 ALA A CA 1
ATOM 1594 C C . ALA A 1 202 ? -19.516 22.234 13.586 1 94.62 202 ALA A C 1
ATOM 1596 O O . ALA A 1 202 ? -20.297 23.188 13.57 1 94.62 202 ALA A O 1
ATOM 1597 N N . LEU A 1 203 ? -19.047 21.703 14.742 1 94.06 203 LEU A N 1
ATOM 1598 C CA . LEU A 1 203 ? -19.547 22.109 16.047 1 94.06 203 LEU A CA 1
ATOM 1599 C C . LEU A 1 203 ? -18.812 23.344 16.547 1 94.06 203 LEU A C 1
ATOM 1601 O O . LEU A 1 203 ? -19.359 24.125 17.344 1 94.06 203 LEU A O 1
ATOM 1605 N N . ASN A 1 204 ? -17.578 23.594 16.062 1 93.69 204 ASN A N 1
ATOM 1606 C CA . ASN A 1 204 ? -16.734 24.609 16.688 1 93.69 204 ASN A CA 1
ATOM 1607 C C . ASN A 1 204 ? -16.453 25.781 15.742 1 93.69 204 ASN A C 1
ATOM 1609 O O . ASN A 1 204 ? -16.062 26.859 16.188 1 93.69 204 ASN A O 1
ATOM 1613 N N . TYR A 1 205 ? -16.594 25.562 14.453 1 93.62 205 TYR A N 1
ATOM 1614 C CA . TYR A 1 205 ? -16.375 26.609 13.469 1 93.62 205 TYR A CA 1
ATOM 1615 C C . TYR A 1 205 ? -17.547 26.719 12.508 1 93.62 205 TYR A C 1
ATOM 1617 O O . TYR A 1 205 ? -17.953 25.719 11.898 1 93.62 205 TYR A O 1
ATOM 1625 N N . HIS A 1 206 ? -18.125 27.953 12.453 1 91.88 206 HIS A N 1
ATOM 1626 C CA . HIS A 1 206 ? -19.297 28.172 11.609 1 91.88 206 HIS A CA 1
ATOM 1627 C C . HIS A 1 206 ? -19 29.219 10.531 1 91.88 206 HIS A C 1
ATOM 1629 O O . HIS A 1 206 ? -18.344 30.219 10.797 1 91.88 206 HIS A O 1
ATOM 1635 N N . SER A 1 207 ? -19.375 28.922 9.352 1 88.31 207 SER A N 1
ATOM 1636 C CA . SER A 1 207 ? -19.109 29.812 8.227 1 88.31 207 SER A CA 1
ATOM 1637 C C . SER A 1 207 ? -19.906 31.109 8.359 1 88.31 207 SER A C 1
ATOM 1639 O O . SER A 1 207 ? -21.062 31.109 8.789 1 88.31 207 SER A O 1
ATOM 1641 N N . LYS A 1 208 ? -19.297 32.344 8.203 1 82.75 208 LYS A N 1
ATOM 1642 C CA . LYS A 1 208 ? -19.922 33.656 8.242 1 82.75 208 LYS A CA 1
ATOM 1643 C C . LYS A 1 208 ? -21 33.781 7.168 1 82.75 208 LYS A C 1
ATOM 1645 O O . LYS A 1 208 ? -21.938 34.594 7.309 1 82.75 208 LYS A O 1
ATOM 1650 N N . GLY A 1 209 ? -20.953 33.031 6.082 1 71.94 209 GLY A N 1
ATOM 1651 C CA . GLY A 1 209 ? -21.859 33.094 4.945 1 71.94 209 GLY A CA 1
ATOM 1652 C C . GLY A 1 209 ? -21.219 32.656 3.645 1 71.94 209 GLY A C 1
ATOM 1653 O O . GLY A 1 209 ? -20.016 32.344 3.6 1 71.94 209 GLY A O 1
ATOM 1654 N N . MET A 1 210 ? -22.062 32.531 2.598 1 65.75 210 MET A N 1
ATOM 1655 C CA . MET A 1 210 ? -21.672 32 1.298 1 65.75 210 MET A CA 1
ATOM 1656 C C . MET A 1 210 ? -20.625 32.875 0.63 1 65.75 210 MET A C 1
ATOM 1658 O O . MET A 1 210 ? -19.734 32.344 -0.062 1 65.75 210 MET A O 1
ATOM 1662 N N . LEU A 1 211 ? -20.719 34.188 0.948 1 64.56 211 LEU A N 1
ATOM 1663 C CA . LEU A 1 211 ? -19.922 35.125 0.164 1 64.56 211 LEU A CA 1
ATOM 1664 C C . LEU A 1 211 ? -18.703 35.625 0.959 1 64.56 211 LEU A C 1
ATOM 1666 O O . LEU A 1 211 ? -17.844 36.312 0.422 1 64.56 211 LEU A O 1
ATOM 1670 N N . SER A 1 212 ? -18.609 35.125 2.283 1 66.94 212 SER A N 1
ATOM 1671 C CA . SER A 1 212 ? -17.516 35.688 3.072 1 66.94 212 SER A CA 1
ATOM 1672 C C . SER A 1 212 ? -16.547 34.594 3.516 1 66.94 212 SER A C 1
ATOM 1674 O O . SER A 1 212 ? -16.953 33.469 3.814 1 66.94 212 SER A O 1
ATOM 1676 N N . SER A 1 213 ? -15.227 34.969 3.285 1 77.88 213 SER A N 1
ATOM 1677 C CA . SER A 1 213 ? -14.156 34.094 3.754 1 77.88 213 SER A CA 1
ATOM 1678 C C . SER A 1 213 ? -13.938 34.219 5.258 1 77.88 213 SER A C 1
ATOM 1680 O O . SER A 1 213 ? -14.102 35.312 5.809 1 77.88 213 SER A O 1
ATOM 1682 N N . GLY A 1 214 ? -14.141 33.25 6.082 1 85.5 214 GLY A N 1
ATOM 1683 C CA . GLY A 1 214 ? -13.844 33.312 7.504 1 85.5 214 GLY A CA 1
ATOM 1684 C C . GLY A 1 214 ? -14.891 32.625 8.359 1 85.5 214 GLY A C 1
ATOM 1685 O O . GLY A 1 214 ? -15.875 32.094 7.836 1 85.5 214 GLY A O 1
ATOM 1686 N N . THR A 1 215 ? -14.664 32.688 9.625 1 92.62 215 THR A N 1
ATOM 1687 C CA . THR A 1 215 ? -15.547 31.984 10.57 1 92.62 215 THR A CA 1
ATOM 1688 C C . THR A 1 215 ? -16.359 33 11.383 1 92.62 215 THR A C 1
ATOM 1690 O O . THR A 1 215 ? -15.945 34.156 11.547 1 92.62 215 THR A O 1
ATOM 1693 N N . LYS A 1 216 ? -17.562 32.625 11.766 1 93.44 216 LYS A N 1
ATOM 1694 C CA . LYS A 1 216 ? -18.359 33.469 12.664 1 93.44 216 LYS A CA 1
ATOM 1695 C C . LYS A 1 216 ? -17.625 33.75 13.969 1 93.44 216 LYS A C 1
ATOM 1697 O O . LYS A 1 216 ? -17.719 34.844 14.523 1 93.44 216 LYS A O 1
ATOM 1702 N N . GLU A 1 217 ? -16.875 32.719 14.406 1 92.75 217 GLU A N 1
ATOM 1703 C CA . GLU A 1 217 ? -16.094 32.875 15.625 1 92.75 217 GLU A CA 1
ATOM 1704 C C . GLU A 1 217 ? -15.008 33.938 15.469 1 92.75 217 GLU A C 1
ATOM 1706 O O . GLU A 1 217 ? -14.781 34.75 16.375 1 92.75 217 GLU A O 1
ATOM 1711 N N . GLY A 1 218 ? -14.367 33.906 14.297 1 90.75 218 GLY A N 1
ATOM 1712 C CA . GLY A 1 218 ? -13.383 34.938 14.008 1 90.75 218 GLY A CA 1
ATOM 1713 C C . GLY A 1 218 ? -13.977 36.312 13.922 1 90.75 218 GLY A C 1
ATOM 1714 O O . GLY A 1 218 ? -13.398 37.281 14.438 1 90.75 218 GLY A O 1
ATOM 1715 N N . GLU A 1 219 ? -15.109 36.375 13.359 1 92.12 219 GLU A N 1
ATOM 1716 C CA . GLU A 1 219 ? -15.789 37.656 13.227 1 92.12 219 GLU A CA 1
ATOM 1717 C C . GLU A 1 219 ? -16.234 38.188 14.586 1 92.12 219 GLU A C 1
ATOM 1719 O O . GLU A 1 219 ? -16.125 39.406 14.859 1 92.12 219 GLU A O 1
ATOM 1724 N N . GLU A 1 220 ? -16.75 37.344 15.359 1 93.12 220 GLU A N 1
ATOM 1725 C CA . GLU A 1 220 ? -17.172 37.719 16.703 1 93.12 220 GLU A CA 1
ATOM 1726 C C . GLU A 1 220 ? -16 38.219 17.531 1 93.12 220 GLU A C 1
ATOM 1728 O O . GLU A 1 220 ? -16.141 39.219 18.25 1 93.12 220 GLU A O 1
ATOM 1733 N N . LEU A 1 221 ? -14.914 37.531 17.438 1 91.19 221 LEU A N 1
ATOM 1734 C CA . LEU A 1 221 ? -13.727 37.969 18.156 1 91.19 221 LEU A CA 1
ATOM 1735 C C . LEU A 1 221 ? -13.258 39.344 17.688 1 91.19 221 LEU A C 1
ATOM 1737 O O . LEU A 1 221 ? -12.906 40.188 18.5 1 91.19 221 LEU A O 1
ATOM 1741 N N . GLU A 1 222 ? -13.281 39.469 16.406 1 90.69 222 GLU A N 1
ATOM 1742 C CA . GLU A 1 222 ? -12.891 40.781 15.836 1 90.69 222 GLU A CA 1
ATOM 1743 C C . GLU A 1 222 ? -13.797 41.906 16.328 1 90.69 222 GLU A C 1
ATOM 1745 O O . GLU A 1 222 ? -13.312 42.969 16.719 1 90.69 222 GLU A O 1
ATOM 1750 N N . LYS A 1 223 ? -15.047 41.656 16.359 1 92.12 223 LYS A N 1
ATOM 1751 C CA . LYS A 1 223 ? -16.016 42.625 16.828 1 92.12 223 LYS A CA 1
ATOM 1752 C C . LYS A 1 223 ? -15.812 42.938 18.312 1 92.12 223 LYS A C 1
ATOM 1754 O O . LYS A 1 223 ? -15.867 44.125 18.719 1 92.12 223 LYS A O 1
ATOM 1759 N N . MET A 1 224 ? -15.57 41.906 19.062 1 91.5 224 MET A N 1
ATOM 1760 C CA . MET A 1 224 ? -15.336 42.062 20.484 1 91.5 224 MET A CA 1
ATOM 1761 C C . MET A 1 224 ? -14.117 42.938 20.734 1 91.5 224 MET A C 1
ATOM 1763 O O . MET A 1 224 ? -14.148 43.844 21.594 1 91.5 224 MET A O 1
ATOM 1767 N N . LEU A 1 225 ? -13.062 42.75 19.984 1 90 225 LEU A N 1
ATOM 1768 C CA . LEU A 1 225 ? -11.82 43.5 20.141 1 90 225 LEU A CA 1
ATOM 1769 C C . LEU A 1 225 ? -11.969 44.938 19.641 1 90 225 LEU A C 1
ATOM 1771 O O . LEU A 1 225 ? -11.461 45.875 20.266 1 90 225 LEU A O 1
ATOM 1775 N N . GLN A 1 226 ? -12.695 45.094 18.594 1 90.31 226 GLN A N 1
ATOM 1776 C CA . GLN A 1 226 ? -12.938 46.438 18.047 1 90.31 226 GLN A CA 1
ATOM 1777 C C . GLN A 1 226 ? -13.797 47.25 19 1 90.31 226 GLN A C 1
ATOM 1779 O O . GLN A 1 226 ? -13.523 48.438 19.219 1 90.31 226 GLN A O 1
ATOM 1784 N N . GLU A 1 227 ? -14.766 46.594 19.562 1 90.81 227 GLU A N 1
ATOM 1785 C CA . GLU A 1 227 ? -15.625 47.281 20.516 1 90.81 227 GLU A CA 1
ATOM 1786 C C . GLU A 1 227 ? -14.867 47.625 21.797 1 90.81 227 GLU A C 1
ATOM 1788 O O . GLU A 1 227 ? -15.109 48.656 22.406 1 90.81 227 GLU A O 1
ATOM 1793 N N . ALA A 1 228 ? -13.953 46.75 22.125 1 88.5 228 ALA A N 1
ATOM 1794 C CA . ALA A 1 228 ? -13.172 46.969 23.344 1 88.5 228 ALA A CA 1
ATOM 1795 C C . ALA A 1 228 ? -12.172 48.094 23.156 1 88.5 228 ALA A C 1
ATOM 1797 O O . ALA A 1 228 ? -12.023 48.938 24.047 1 88.5 228 ALA A O 1
ATOM 1798 N N . THR A 1 229 ? -11.539 48.219 22.016 1 87 229 THR A N 1
ATOM 1799 C CA . THR A 1 229 ? -10.445 49.156 21.828 1 87 229 THR A CA 1
ATOM 1800 C C . THR A 1 229 ? -10.945 50.438 21.141 1 87 229 THR A C 1
ATOM 1802 O O . THR A 1 229 ? -10.242 51.469 21.125 1 87 229 THR A O 1
ATOM 1805 N N . GLY A 1 230 ? -12.18 50.406 20.656 1 86.88 230 GLY A N 1
ATOM 1806 C CA . GLY A 1 230 ? -12.727 51.531 19.891 1 86.88 230 GLY A CA 1
ATOM 1807 C C . GLY A 1 230 ? -12.68 52.844 20.656 1 86.88 230 GLY A C 1
ATOM 1808 O O . GLY A 1 230 ? -12.078 53.812 20.188 1 86.88 230 GLY A O 1
ATOM 1809 N N . PRO A 1 231 ? -13.289 52.844 21.844 1 85.62 231 PRO A N 1
ATOM 1810 C CA . PRO A 1 231 ? -13.297 54.094 22.625 1 85.62 231 PRO A CA 1
ATOM 1811 C C . PRO A 1 231 ? -11.891 54.625 22.906 1 85.62 231 PRO A C 1
ATOM 1813 O O . PRO A 1 231 ? -11.656 55.844 22.844 1 85.62 231 PRO A O 1
ATOM 1816 N N . TRP A 1 232 ? -11.039 53.719 23.234 1 83.5 232 TRP A N 1
ATOM 1817 C CA . TRP A 1 232 ? -9.656 54.094 23.5 1 83.5 232 TRP A CA 1
ATOM 1818 C C . TRP A 1 232 ? -9.008 54.688 22.25 1 83.5 232 TRP A C 1
ATOM 1820 O O . TRP A 1 232 ? -8.352 55.719 22.297 1 83.5 232 TRP A O 1
ATOM 1830 N N . ASN A 1 233 ? -9.188 54.062 21.141 1 83.88 233 ASN A N 1
ATOM 1831 C CA . ASN A 1 233 ? -8.586 54.5 19.875 1 83.88 233 ASN A CA 1
ATOM 1832 C C . ASN A 1 233 ? -9.125 55.844 19.453 1 83.88 233 ASN A C 1
ATOM 1834 O O . ASN A 1 233 ? -8.367 56.719 18.984 1 83.88 233 ASN A O 1
ATOM 1838 N N . THR A 1 234 ? -10.375 56.062 19.609 1 87.25 234 THR A N 1
ATOM 1839 C CA . THR A 1 234 ? -10.984 57.312 19.25 1 87.25 234 THR A CA 1
ATOM 1840 C C . THR A 1 234 ? -10.438 58.438 20.125 1 87.25 234 THR A C 1
ATOM 1842 O O . THR A 1 234 ? -10.102 59.531 19.609 1 87.25 234 THR A O 1
ATOM 1845 N N . ASN A 1 235 ? -10.328 58.156 21.438 1 87.38 235 ASN A N 1
ATOM 1846 C CA . ASN A 1 235 ? -9.805 59.188 22.359 1 87.38 235 ASN A CA 1
ATOM 1847 C C . ASN A 1 235 ? -8.32 59.438 22.125 1 87.38 235 ASN A C 1
ATOM 1849 O O . ASN A 1 235 ? -7.871 60.594 22.203 1 87.38 235 ASN A O 1
ATOM 1853 N N . LEU A 1 236 ? -7.66 58.344 21.844 1 85.56 236 LEU A N 1
ATOM 1854 C CA . LEU A 1 236 ? -6.242 58.5 21.531 1 85.56 236 LEU A CA 1
ATOM 1855 C C . LEU A 1 236 ? -6.043 59.344 20.281 1 85.56 236 LEU A C 1
ATOM 1857 O O . LEU A 1 236 ? -5.168 60.219 20.266 1 85.56 236 LEU A O 1
ATOM 1861 N N . GLN A 1 237 ? -6.812 59.188 19.281 1 88.5 237 GLN A N 1
ATOM 1862 C CA . GLN A 1 237 ? -6.734 59.969 18.078 1 88.5 237 GLN A CA 1
ATOM 1863 C C . GLN A 1 237 ? -7.047 61.438 18.359 1 88.5 237 GLN A C 1
ATOM 1865 O O . GLN A 1 237 ? -6.406 62.344 17.812 1 88.5 237 GLN A O 1
ATOM 1870 N N . HIS A 1 238 ? -8.062 61.656 19.219 1 92 238 HIS A N 1
ATOM 1871 C CA . HIS A 1 238 ? -8.422 63 19.625 1 92 238 HIS A CA 1
ATOM 1872 C C . HIS A 1 238 ? -7.266 63.688 20.344 1 92 238 HIS A C 1
ATOM 1874 O O . HIS A 1 238 ? -6.953 64.812 20.078 1 92 238 HIS A O 1
ATOM 1880 N N . VAL A 1 239 ? -6.652 62.906 21.219 1 90.75 239 VAL A N 1
ATOM 1881 C CA . VAL A 1 239 ? -5.516 63.438 21.969 1 90.75 239 VAL A CA 1
ATOM 1882 C C . VAL A 1 239 ? -4.375 63.781 21.016 1 90.75 239 VAL A C 1
ATOM 1884 O O . VAL A 1 239 ? -3.756 64.812 21.125 1 90.75 239 VAL A O 1
ATOM 1887 N N . MET A 1 240 ? -4.156 62.938 20.078 1 90.94 240 MET A N 1
ATOM 1888 C CA . MET A 1 240 ? -3.076 63.156 19.125 1 90.94 240 MET A CA 1
ATOM 1889 C C . MET A 1 240 ? -3.359 64.375 18.25 1 90.94 240 MET A C 1
ATOM 1891 O O . MET A 1 240 ? -2.449 65.125 17.922 1 90.94 240 MET A O 1
ATOM 1895 N N . LYS A 1 241 ? -4.602 64.562 17.859 1 94.12 241 LYS A N 1
ATOM 1896 C CA . LYS A 1 241 ? -4.996 65.688 17.078 1 94.12 241 LYS A CA 1
ATOM 1897 C C . LYS A 1 241 ? -4.754 67 17.859 1 94.12 241 LYS A C 1
ATOM 1899 O O . LYS A 1 241 ? -4.195 67.938 17.312 1 94.12 241 LYS A O 1
ATOM 1904 N N . LEU A 1 242 ? -5.176 67 19.125 1 93.81 242 LEU A N 1
ATOM 1905 C CA . LEU A 1 242 ? -4.992 68.125 19.984 1 93.81 242 LEU A CA 1
ATOM 1906 C C . LEU A 1 242 ? -3.514 68.438 20.219 1 93.81 242 LEU A C 1
ATOM 1908 O O . LEU A 1 242 ? -3.088 69.562 20.234 1 93.81 242 LEU A O 1
ATOM 1912 N N . LYS A 1 243 ? -2.771 67.438 20.406 1 92.69 243 LYS A N 1
ATOM 1913 C CA . LYS A 1 243 ? -1.325 67.562 20.562 1 92.69 243 LYS A CA 1
ATOM 1914 C C . LYS A 1 243 ? -0.698 68.188 19.344 1 92.69 243 LYS A C 1
ATOM 1916 O O . LYS A 1 243 ? 0.112 69.125 19.484 1 92.69 243 LYS A O 1
ATOM 1921 N N . ASN A 1 244 ? -1.044 67.812 18.156 1 94.81 244 ASN A N 1
ATOM 1922 C CA . ASN A 1 244 ? -0.52 68.375 16.922 1 94.81 244 ASN A CA 1
ATOM 1923 C C . ASN A 1 244 ? -0.908 69.875 16.766 1 94.81 244 ASN A C 1
ATOM 1925 O O . ASN A 1 244 ? -0.091 70.688 16.344 1 94.81 244 ASN A O 1
ATOM 1929 N N . GLU A 1 245 ? -2.193 70.125 17.094 1 95.25 245 GLU A N 1
ATOM 1930 C CA . GLU A 1 245 ? -2.654 71.5 17.031 1 95.25 245 GLU A CA 1
ATOM 1931 C C . GLU A 1 245 ? -1.889 72.375 18.016 1 95.25 245 GLU A C 1
ATOM 1933 O O . GLU A 1 245 ? -1.5 73.5 17.672 1 95.25 245 GLU A O 1
ATOM 1938 N N . PHE A 1 246 ? -1.679 71.875 19.219 1 94.94 246 PHE A N 1
ATOM 1939 C CA . PHE A 1 246 ? -0.899 72.625 20.234 1 94.94 246 PHE A CA 1
ATOM 1940 C C . PHE A 1 246 ? 0.519 72.875 19.734 1 94.94 246 PHE A C 1
ATOM 1942 O O . PHE A 1 246 ? 1.033 73.938 19.875 1 94.94 246 PHE A O 1
ATOM 1949 N N . HIS A 1 247 ? 1.129 71.938 19.141 1 94.25 247 HIS A N 1
ATOM 1950 C CA . HIS A 1 247 ? 2.488 72.062 18.625 1 94.25 247 HIS A CA 1
ATOM 1951 C C . HIS A 1 247 ? 2.566 73.062 17.516 1 94.25 247 HIS A C 1
ATOM 1953 O O . HIS A 1 247 ? 3.512 73.875 17.453 1 94.25 247 HIS A O 1
ATOM 1959 N N . GLU A 1 248 ? 1.605 73 16.625 1 95.12 248 GLU A N 1
ATOM 1960 C CA . GLU A 1 248 ? 1.574 74 15.531 1 95.12 248 GLU A CA 1
ATOM 1961 C C . GLU A 1 248 ? 1.423 75.375 16.047 1 95.12 248 GLU A C 1
ATOM 1963 O O . GLU A 1 248 ? 2.088 76.312 15.555 1 95.12 248 GLU A O 1
ATOM 1968 N N . LEU A 1 249 ? 0.52 75.5 17.078 1 95.81 249 LEU A N 1
ATOM 1969 C CA . LEU A 1 249 ? 0.293 76.875 17.656 1 95.81 249 LEU A CA 1
ATOM 1970 C C . LEU A 1 249 ? 1.511 77.312 18.453 1 95.81 249 LEU A C 1
ATOM 1972 O O . LEU A 1 249 ? 1.812 78.5 18.5 1 95.81 249 LEU A O 1
ATOM 1976 N N . SER A 1 250 ? 2.277 76.375 19.016 1 94.5 250 SER A N 1
ATOM 1977 C CA . SER A 1 250 ? 3.506 76.688 19.734 1 94.5 250 SER A CA 1
ATOM 1978 C C . SER A 1 250 ? 4.586 77.188 18.797 1 94.5 250 SER A C 1
ATOM 1980 O O . SER A 1 250 ? 5.305 78.188 19.109 1 94.5 250 SER A O 1
ATOM 1982 N N . LYS A 1 251 ? 4.625 76.625 17.656 1 94.56 251 LYS A N 1
ATOM 1983 C CA . LYS A 1 251 ? 5.57 77.125 16.641 1 94.56 251 LYS A CA 1
ATOM 1984 C C . LYS A 1 251 ? 5.207 78.5 16.141 1 94.56 251 LYS A C 1
ATOM 1986 O O . LYS A 1 251 ? 6.086 79.312 15.969 1 94.56 251 LYS A O 1
ATOM 1991 N N . LYS A 1 252 ? 3.932 78.688 15.969 1 95.31 252 LYS A N 1
ATOM 1992 C CA . LYS A 1 252 ? 3.459 80 15.508 1 95.31 252 LYS A CA 1
ATOM 1993 C C . LYS A 1 252 ? 3.723 81.062 16.547 1 95.31 252 LYS A C 1
ATOM 1995 O O . LYS A 1 252 ? 4.031 82.188 16.203 1 95.31 252 LYS A O 1
ATOM 2000 N N . ALA A 1 253 ? 3.588 80.625 17.844 1 93.81 253 ALA A N 1
ATOM 2001 C CA . ALA A 1 253 ? 3.816 81.562 18.938 1 93.81 253 ALA A CA 1
ATOM 2002 C C . ALA A 1 253 ? 5.289 82 19.016 1 93.81 253 ALA A C 1
ATOM 2004 O O . ALA A 1 253 ? 5.613 83.125 19.281 1 93.81 253 ALA A O 1
ATOM 2005 N N . ILE A 1 254 ? 6.188 81.062 18.766 1 93.88 254 ILE A N 1
ATOM 2006 C CA . ILE A 1 254 ? 7.621 81.375 18.766 1 93.88 254 ILE A CA 1
ATOM 2007 C C . ILE A 1 254 ? 7.977 82.312 17.625 1 93.88 254 ILE A C 1
ATOM 2009 O O . ILE A 1 254 ? 8.75 83.25 17.797 1 93.88 254 ILE A O 1
ATOM 2013 N N . LEU A 1 255 ? 7.348 82.062 16.516 1 95 255 LEU A N 1
ATOM 2014 C CA . LEU A 1 255 ? 7.578 82.938 15.344 1 95 255 LEU A CA 1
ATOM 2015 C C . LEU A 1 255 ? 7.035 84.312 15.578 1 95 255 LEU A C 1
ATOM 2017 O O . LEU A 1 255 ? 7.668 85.312 15.188 1 95 255 LEU A O 1
ATOM 2021 N N . ALA A 1 256 ? 5.824 84.375 16.234 1 95.12 256 ALA A N 1
ATOM 2022 C CA . ALA A 1 256 ? 5.23 85.688 16.547 1 95.12 256 ALA A CA 1
ATOM 2023 C C . ALA A 1 256 ? 6.105 86.5 17.531 1 95.12 256 ALA A C 1
ATOM 2025 O O . ALA A 1 256 ? 6.227 87.688 17.422 1 95.12 256 ALA A O 1
ATOM 2026 N N . ASP A 1 257 ? 6.703 85.812 18.438 1 92.69 257 ASP A N 1
ATOM 2027 C CA . ASP A 1 257 ? 7.613 86.438 19.391 1 92.69 257 ASP A CA 1
ATOM 2028 C C . ASP A 1 257 ? 8.867 86.938 18.703 1 92.69 257 ASP A C 1
ATOM 2030 O O . ASP A 1 257 ? 9.352 88.062 19.016 1 92.69 257 ASP A O 1
ATOM 2034 N N . ALA A 1 258 ? 9.367 86.188 17.781 1 93.06 258 ALA A N 1
ATOM 2035 C CA . ALA A 1 258 ? 10.531 86.625 17 1 93.06 258 ALA A CA 1
ATOM 2036 C C . ALA A 1 258 ? 10.227 87.812 16.156 1 93.06 258 ALA A C 1
ATOM 2038 O O . ALA A 1 258 ? 11.07 88.75 16.016 1 93.06 258 ALA A O 1
ATOM 2039 N N . ASP A 1 259 ? 9.016 87.938 15.695 1 93.25 259 ASP A N 1
ATOM 2040 C CA . ASP A 1 259 ? 8.578 89.062 14.883 1 93.25 259 ASP A CA 1
ATOM 2041 C C . ASP A 1 259 ? 8.492 90.312 15.719 1 93.25 259 ASP A C 1
ATOM 2043 O O . ASP A 1 259 ? 8.844 91.375 15.242 1 93.25 259 ASP A O 1
ATOM 2047 N N . VAL A 1 260 ? 8.039 90.188 16.938 1 92.94 260 VAL A N 1
ATOM 2048 C CA . VAL A 1 260 ? 7.945 91.312 17.859 1 92.94 260 VAL A CA 1
ATOM 2049 C C . VAL A 1 260 ? 9.344 91.812 18.203 1 92.94 260 VAL A C 1
ATOM 2051 O O . VAL A 1 260 ? 9.594 93 18.25 1 92.94 260 VAL A O 1
ATOM 2054 N N . THR A 1 261 ? 10.266 90.875 18.453 1 90.81 261 THR A N 1
ATOM 2055 C CA . THR A 1 261 ? 11.648 91.188 18.766 1 90.81 261 THR A CA 1
ATOM 2056 C C . THR A 1 261 ? 12.32 91.938 17.578 1 90.81 261 THR A C 1
ATOM 2058 O O . THR A 1 261 ? 13 92.938 17.766 1 90.81 261 THR A O 1
ATOM 2061 N N . ALA A 1 262 ? 12.008 91.375 16.438 1 90.88 262 ALA A N 1
ATOM 2062 C CA . ALA A 1 262 ? 12.562 92 15.227 1 90.88 262 ALA A CA 1
ATOM 2063 C C . ALA A 1 262 ? 11.93 93.312 14.938 1 90.88 262 ALA A C 1
ATOM 2065 O O . ALA A 1 262 ? 12.602 94.25 14.469 1 90.88 262 ALA A O 1
ATOM 2066 N N . GLY A 1 263 ? 10.703 93.438 15.211 1 88.25 263 GLY A N 1
ATOM 2067 C CA . GLY A 1 263 ? 9.984 94.625 15 1 88.25 263 GLY A CA 1
ATOM 2068 C C . GLY A 1 263 ? 10.375 95.75 15.969 1 88.25 263 GLY A C 1
ATOM 2069 O O . GLY A 1 263 ? 10.336 96.938 15.633 1 88.25 263 GLY A O 1
ATOM 2070 N N . SER A 1 264 ? 10.719 95.375 17.188 1 85.38 264 SER A N 1
ATOM 2071 C CA . SER A 1 264 ? 11.133 96.312 18.188 1 85.38 264 SER A CA 1
ATOM 2072 C C . SER A 1 264 ? 12.422 97.062 17.781 1 85.38 264 SER A C 1
ATOM 2074 O O . SER A 1 264 ? 12.656 98.188 18.172 1 85.38 264 SER A O 1
ATOM 2076 N N . ALA A 1 265 ? 13.203 96.312 17.031 1 83.06 265 ALA A N 1
ATOM 2077 C CA . ALA A 1 265 ? 14.461 96.875 16.562 1 83.06 265 ALA A CA 1
ATOM 2078 C C . ALA A 1 265 ? 14.234 97.75 15.367 1 83.06 265 ALA A C 1
ATOM 2080 O O . ALA A 1 265 ? 15.016 98.688 15.125 1 83.06 265 ALA A O 1
ATOM 2081 N N . LYS A 1 266 ? 13.18 97.625 14.648 1 85.75 266 LYS A N 1
ATOM 2082 C CA . LYS A 1 266 ? 12.945 98.312 13.383 1 85.75 266 LYS A CA 1
ATOM 2083 C C . LYS A 1 266 ? 11.938 99.438 13.562 1 85.75 266 LYS A C 1
ATOM 2085 O O . LYS A 1 266 ? 12.078 100.5 12.953 1 85.75 266 LYS A O 1
ATOM 2090 N N . TYR A 1 267 ? 10.938 99 14.43 1 83.75 267 TYR A N 1
ATOM 2091 C CA . TYR A 1 267 ? 9.836 100 14.531 1 83.75 267 TYR A CA 1
ATOM 2092 C C . TYR A 1 267 ? 9.805 100.625 15.906 1 83.75 267 TYR A C 1
ATOM 2094 O O . TYR A 1 267 ? 10.344 100.062 16.875 1 83.75 267 TYR A O 1
ATOM 2102 N N . GLY A 1 268 ? 9.383 101.75 16.141 1 80.56 268 GLY A N 1
ATOM 2103 C CA . GLY A 1 268 ? 9.203 102.438 17.422 1 80.56 268 GLY A CA 1
ATOM 2104 C C . GLY A 1 268 ? 8.133 101.75 18.281 1 80.56 268 GLY A C 1
ATOM 2105 O O . GLY A 1 268 ? 7.203 101.125 17.766 1 80.56 268 GLY A O 1
ATOM 2106 N N . ALA A 1 269 ? 8.266 101.688 19.578 1 75.81 269 ALA A N 1
ATOM 2107 C CA . ALA A 1 269 ? 7.406 101.062 20.562 1 75.81 269 ALA A CA 1
ATOM 2108 C C . ALA A 1 269 ? 5.949 101.438 20.391 1 75.81 269 ALA A C 1
ATOM 2110 O O . ALA A 1 269 ? 5.035 100.688 20.641 1 75.81 269 ALA A O 1
ATOM 2111 N N . ASP A 1 270 ? 5.77 102.688 19.766 1 78.94 270 ASP A N 1
ATOM 2112 C CA . ASP A 1 270 ? 4.418 103.25 19.688 1 78.94 270 ASP A CA 1
ATOM 2113 C C . ASP A 1 270 ? 3.885 103.188 18.266 1 78.94 270 ASP A C 1
ATOM 2115 O O . ASP A 1 270 ? 2.807 103.688 17.984 1 78.94 270 ASP A O 1
ATOM 2119 N N . SER A 1 271 ? 4.531 102.438 17.359 1 87.38 271 SER A N 1
ATOM 2120 C CA . SER A 1 271 ? 4.094 102.375 15.977 1 87.38 271 SER A CA 1
ATOM 2121 C C . SER A 1 271 ? 2.91 101.438 15.812 1 87.38 271 SER A C 1
ATOM 2123 O O . SER A 1 271 ? 2.73 100.5 16.625 1 87.38 271 SER A O 1
ATOM 2125 N N . LYS A 1 272 ? 2.008 101.688 14.883 1 89.94 272 LYS A N 1
ATOM 2126 C CA . LYS A 1 272 ? 0.852 100.812 14.57 1 89.94 272 LYS A CA 1
ATOM 2127 C C . LYS A 1 272 ? 1.282 99.438 14.195 1 89.94 272 LYS A C 1
ATOM 2129 O O . LYS A 1 272 ? 0.604 98.438 14.539 1 89.94 272 LYS A O 1
ATOM 2134 N N . GLN A 1 273 ? 2.52 99.438 13.602 1 88.25 273 GLN A N 1
ATOM 2135 C CA . GLN A 1 273 ? 3.029 98.125 13.188 1 88.25 273 GLN A CA 1
ATOM 2136 C C . GLN A 1 273 ? 3.438 97.312 14.391 1 88.25 273 GLN A C 1
ATOM 2138 O O . GLN A 1 273 ? 3.16 96.062 14.438 1 88.25 273 GLN A O 1
ATOM 2143 N N . MET A 1 274 ? 4.031 97.938 15.32 1 91.31 274 MET A N 1
ATOM 2144 C CA . MET A 1 274 ? 4.457 97.25 16.531 1 91.31 274 MET A CA 1
ATOM 2145 C C . MET A 1 274 ? 3.25 96.75 17.344 1 91.31 274 MET A C 1
ATOM 2147 O O . MET A 1 274 ? 3.266 95.688 17.938 1 91.31 274 MET A O 1
ATOM 2151 N N . ALA A 1 275 ? 2.148 97.5 17.344 1 90.75 275 ALA A N 1
ATOM 2152 C CA . ALA A 1 275 ? 0.917 97.188 18.047 1 90.75 275 ALA A CA 1
ATOM 2153 C C . ALA A 1 275 ? 0.271 95.938 17.406 1 90.75 275 ALA A C 1
ATOM 2155 O O . ALA A 1 275 ? -0.274 95.062 18.094 1 90.75 275 ALA A O 1
ATOM 2156 N N . GLY A 1 276 ? 0.385 95.812 16.062 1 92.19 276 GLY A N 1
ATOM 2157 C CA . GLY A 1 276 ? -0.136 94.688 15.344 1 92.19 276 GLY A CA 1
ATOM 2158 C C . GLY A 1 276 ? 0.621 93.375 15.633 1 92.19 276 GLY A C 1
ATOM 2159 O O . GLY A 1 276 ? 0.013 92.312 15.82 1 92.19 276 GLY A O 1
ATOM 2160 N N . LEU A 1 277 ? 1.911 93.438 15.727 1 92.81 277 LEU A N 1
ATOM 2161 C CA . LEU A 1 277 ? 2.752 92.312 16.031 1 92.81 277 LEU A CA 1
ATOM 2162 C C . LEU A 1 277 ? 2.508 91.812 17.453 1 92.81 277 LEU A C 1
ATOM 2164 O O . LEU A 1 277 ? 2.441 90.625 17.688 1 92.81 277 LEU A O 1
ATOM 2168 N N . LYS A 1 278 ? 2.377 92.75 18.328 1 90.75 278 LYS A N 1
ATOM 2169 C CA . LYS A 1 278 ? 2.127 92.438 19.719 1 90.75 278 LYS A CA 1
ATOM 2170 C C . LYS A 1 278 ? 0.751 91.812 19.891 1 90.75 278 LYS A C 1
ATOM 2172 O O . LYS A 1 278 ? 0.583 90.875 20.688 1 90.75 278 LYS A O 1
ATOM 2177 N N . MET A 1 279 ? -0.258 92.25 19.078 1 94 279 MET A N 1
ATOM 2178 C CA . MET A 1 279 ? -1.6 91.688 19.125 1 94 279 MET A CA 1
ATOM 2179 C C . MET A 1 279 ? -1.6 90.25 18.562 1 94 279 MET A C 1
ATOM 2181 O O . MET A 1 279 ? -2.273 89.375 19.109 1 94 279 MET A O 1
ATOM 2185 N N . THR A 1 280 ? -0.875 90.062 17.484 1 93.62 280 THR A N 1
ATOM 2186 C CA . THR A 1 280 ? -0.77 88.688 16.891 1 93.62 280 THR A CA 1
ATOM 2187 C C . THR A 1 280 ? -0.123 87.75 17.875 1 93.62 280 THR A C 1
ATOM 2189 O O . THR A 1 280 ? -0.571 86.625 18.016 1 93.62 280 THR A O 1
ATOM 2192 N N . LYS A 1 281 ? 0.885 88.125 18.578 1 93.94 281 LYS A N 1
ATOM 2193 C CA . LYS A 1 281 ? 1.555 87.312 19.578 1 93.94 281 LYS A CA 1
ATOM 2194 C C . LYS A 1 281 ? 0.608 86.938 20.719 1 93.94 281 LYS A C 1
ATOM 2196 O O . LYS A 1 281 ? 0.504 85.75 21.109 1 93.94 281 LYS A O 1
ATOM 2201 N N . THR A 1 282 ? -0.086 88 21.219 1 94.81 282 THR A N 1
ATOM 2202 C CA . THR A 1 282 ? -0.993 87.75 22.344 1 94.81 282 THR A CA 1
ATOM 2203 C C . THR A 1 282 ? -2.125 86.812 21.938 1 94.81 282 THR A C 1
ATOM 2205 O O . THR A 1 282 ? -2.5 85.938 22.719 1 94.81 282 THR A O 1
ATOM 2208 N N . ASN A 1 283 ? -2.68 86.938 20.656 1 95.31 283 ASN A N 1
ATOM 2209 C CA . ASN A 1 283 ? -3.758 86.125 20.172 1 95.31 283 ASN A CA 1
ATOM 2210 C C . ASN A 1 283 ? -3.285 84.688 19.953 1 95.31 283 ASN A C 1
ATOM 2212 O O . ASN A 1 283 ? -3.99 83.75 20.312 1 95.31 283 ASN A O 1
ATOM 2216 N N . THR A 1 284 ? -2.084 84.5 19.438 1 95.25 284 THR A N 1
ATOM 2217 C CA . THR A 1 284 ? -1.542 83.125 19.188 1 95.25 284 THR A CA 1
ATOM 2218 C C . THR A 1 284 ? -1.23 82.438 20.5 1 95.25 284 THR A C 1
ATOM 2220 O O . THR A 1 284 ? -1.449 81.25 20.609 1 95.25 284 THR A O 1
ATOM 2223 N N . GLU A 1 285 ? -0.696 83.188 21.438 1 94.56 285 GLU A N 1
ATOM 2224 C CA . GLU A 1 285 ? -0.402 82.562 22.75 1 94.56 285 GLU A CA 1
ATOM 2225 C C . GLU A 1 285 ? -1.682 82.188 23.469 1 94.56 285 GLU A C 1
ATOM 2227 O O . GLU A 1 285 ? -1.725 81.125 24.125 1 94.56 285 GLU A O 1
ATOM 2232 N N . ALA A 1 286 ? -2.719 83 23.297 1 95.5 286 ALA A N 1
ATOM 2233 C CA . ALA A 1 286 ? -4.004 82.688 23.906 1 95.5 286 ALA A CA 1
ATOM 2234 C C . ALA A 1 286 ? -4.594 81.438 23.281 1 95.5 286 ALA A C 1
ATOM 2236 O O . ALA A 1 286 ? -5.152 80.562 23.984 1 95.5 286 ALA A O 1
ATOM 2237 N N . GLN A 1 287 ? -4.461 81.312 21.984 1 95.38 287 GLN A N 1
ATOM 2238 C CA . GLN A 1 287 ? -4.949 80.125 21.297 1 95.38 287 GLN A CA 1
ATOM 2239 C C . GLN A 1 287 ? -4.152 78.875 21.703 1 95.38 287 GLN A C 1
ATOM 2241 O O . GLN A 1 287 ? -4.723 77.812 21.906 1 95.38 287 GLN A O 1
ATOM 2246 N N . ARG A 1 288 ? -2.852 79 21.781 1 94.88 288 ARG A N 1
ATOM 2247 C CA . ARG A 1 288 ? -1.981 77.875 22.203 1 94.88 288 ARG A CA 1
ATOM 2248 C C . ARG A 1 288 ? -2.354 77.438 23.594 1 94.88 288 ARG A C 1
ATOM 2250 O O . ARG A 1 288 ? -2.477 76.188 23.828 1 94.88 288 ARG A O 1
ATOM 2257 N N . ASP A 1 289 ? -2.547 78.375 24.5 1 94.38 289 ASP A N 1
ATOM 2258 C CA . ASP A 1 289 ? -2.877 78.062 25.875 1 94.38 289 ASP A CA 1
ATOM 2259 C C . ASP A 1 289 ? -4.238 77.375 25.969 1 94.38 289 ASP A C 1
ATOM 2261 O O . ASP A 1 289 ? -4.43 76.438 26.75 1 94.38 289 ASP A O 1
ATOM 2265 N N . ALA A 1 290 ? -5.223 77.812 25.141 1 95.19 290 ALA A N 1
ATOM 2266 C CA . ALA A 1 290 ? -6.535 77.188 25.094 1 95.19 290 ALA A CA 1
ATOM 2267 C C . ALA A 1 290 ? -6.426 75.75 24.594 1 95.19 290 ALA A C 1
ATOM 2269 O O . ALA A 1 290 ? -7.07 74.812 25.141 1 95.19 290 ALA A O 1
ATOM 2270 N N . LYS A 1 291 ? -5.547 75.562 23.594 1 94.19 291 LYS A N 1
ATOM 2271 C CA . LYS A 1 291 ? -5.387 74.188 23.047 1 94.19 291 LYS A CA 1
ATOM 2272 C C . LYS A 1 291 ? -4.594 73.312 23.984 1 94.19 291 LYS A C 1
ATOM 2274 O O . LYS A 1 291 ? -4.828 72.125 24.047 1 94.19 291 LYS A O 1
ATOM 2279 N N . GLU A 1 292 ? -3.656 73.875 24.688 1 93.62 292 GLU A N 1
ATOM 2280 C CA . GLU A 1 292 ? -2.924 73.125 25.703 1 93.62 292 GLU A CA 1
ATOM 2281 C C . GLU A 1 292 ? -3.859 72.562 26.781 1 93.62 292 GLU A C 1
ATOM 2283 O O . GLU A 1 292 ? -3.75 71.438 27.203 1 93.62 292 GLU A O 1
ATOM 2288 N N . ALA A 1 293 ? -4.777 73.5 27.188 1 93.94 293 ALA A N 1
ATOM 2289 C CA . ALA A 1 293 ? -5.742 73.125 28.203 1 93.94 293 ALA A CA 1
ATOM 2290 C C . ALA A 1 293 ? -6.629 72 27.719 1 93.94 293 ALA A C 1
ATOM 2292 O O . ALA A 1 293 ? -6.918 71.062 28.453 1 93.94 293 ALA A O 1
ATOM 2293 N N . GLU A 1 294 ? -7.051 72.062 26.484 1 94.31 294 GLU A N 1
ATOM 2294 C CA . GLU A 1 294 ? -7.859 71 25.891 1 94.31 294 GLU A CA 1
ATOM 2295 C C . GLU A 1 294 ? -7.078 69.688 25.812 1 94.31 294 GLU A C 1
ATOM 2297 O O . GLU A 1 294 ? -7.625 68.562 26.078 1 94.31 294 GLU A O 1
ATOM 2302 N N . TYR A 1 295 ? -5.812 69.875 25.375 1 94.31 295 TYR A N 1
ATOM 2303 C CA . TYR A 1 295 ? -4.926 68.688 25.25 1 94.31 295 TYR A CA 1
ATOM 2304 C C . TYR A 1 295 ? -4.727 68 26.594 1 94.31 295 TYR A C 1
ATOM 2306 O O . TYR A 1 295 ? -4.855 66.812 26.703 1 94.31 295 TYR A O 1
ATOM 2314 N N . VAL A 1 296 ? -4.418 68.75 27.625 1 92.06 296 VAL A N 1
ATOM 2315 C CA . VAL A 1 296 ? -4.191 68.188 28.953 1 92.06 296 VAL A CA 1
ATOM 2316 C C . VAL A 1 296 ? -5.469 67.562 29.469 1 92.06 296 VAL A C 1
ATOM 2318 O O . VAL A 1 296 ? -5.422 66.5 30.078 1 92.06 296 VAL A O 1
ATOM 2321 N N . GLU A 1 297 ? -6.633 68.125 29.172 1 91.56 297 GLU A N 1
ATOM 2322 C CA . GLU A 1 297 ? -7.906 67.562 29.594 1 91.56 297 GLU A CA 1
ATOM 2323 C C . GLU A 1 297 ? -8.156 66.188 28.891 1 91.56 297 GLU A C 1
ATOM 2325 O O . GLU A 1 297 ? -8.609 65.25 29.516 1 91.56 297 GLU A O 1
ATOM 2330 N N . ALA A 1 298 ? -7.828 66.25 27.625 1 91.44 298 ALA A N 1
ATOM 2331 C CA . ALA A 1 298 ? -8.016 65 26.859 1 91.44 298 ALA A CA 1
ATOM 2332 C C . ALA A 1 298 ? -7.066 63.906 27.344 1 91.44 298 ALA A C 1
ATOM 2334 O O . ALA A 1 298 ? -7.441 62.719 27.391 1 91.44 298 ALA A O 1
ATOM 2335 N N . LEU A 1 299 ? -5.844 64.25 27.672 1 89.12 299 LEU A N 1
ATOM 2336 C CA . LEU A 1 299 ? -4.828 63.312 28.156 1 89.12 299 LEU A CA 1
ATOM 2337 C C . LEU A 1 299 ? -5.242 62.688 29.484 1 89.12 299 LEU A C 1
ATOM 2339 O O . LEU A 1 299 ? -4.918 61.531 29.766 1 89.12 299 LEU A O 1
ATOM 2343 N N . GLN A 1 300 ? -5.969 63.469 30.25 1 88.06 300 GLN A N 1
ATOM 2344 C CA . GLN A 1 300 ? -6.387 63 31.562 1 88.06 300 GLN A CA 1
ATOM 2345 C C . GLN A 1 300 ? -7.543 62 31.438 1 88.06 300 GLN A C 1
ATOM 2347 O O . GLN A 1 300 ? -7.758 61.188 32.344 1 88.06 300 GLN A O 1
ATOM 2352 N N . GLN A 1 301 ? -8.219 62 30.344 1 85.5 301 GLN A N 1
ATOM 2353 C CA . GLN A 1 301 ? -9.352 61.094 30.156 1 85.5 301 GLN A CA 1
ATOM 2354 C C . GLN A 1 301 ? -8.898 59.719 29.703 1 85.5 301 GLN A C 1
ATOM 2356 O O . GLN A 1 301 ? -9.609 58.719 29.906 1 85.5 301 GLN A O 1
ATOM 2361 N N . LEU A 1 302 ? -7.723 59.594 29.234 1 82.25 302 LEU A N 1
ATOM 2362 C CA .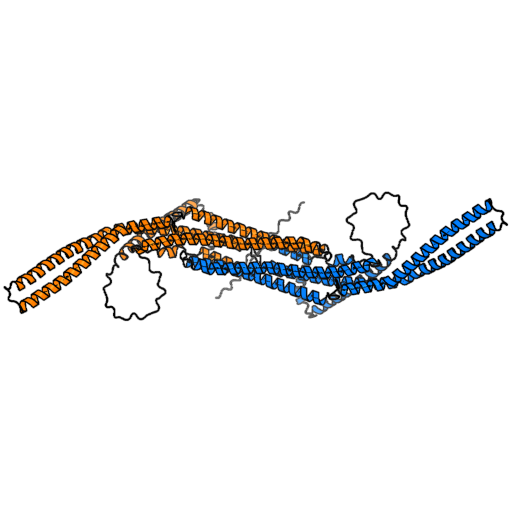 LEU A 1 302 ? -7.23 58.344 28.672 1 82.25 302 LEU A CA 1
ATOM 2363 C C . LEU A 1 302 ? -6.996 57.312 29.75 1 82.25 302 LEU A C 1
ATOM 2365 O O . LEU A 1 302 ? -7.441 56.156 29.641 1 82.25 302 LEU A O 1
ATOM 2369 N N . PRO A 1 303 ? -6.336 57.75 30.812 1 80.62 303 PRO A N 1
ATOM 2370 C CA . PRO A 1 303 ? -6.102 56.75 31.875 1 80.62 303 PRO A CA 1
ATOM 2371 C C . PRO A 1 303 ? -7.398 56.25 32.5 1 80.62 303 PRO A C 1
ATOM 2373 O O . PRO A 1 303 ? -7.438 55.125 33.031 1 80.62 303 PRO A O 1
ATOM 2376 N N . VAL A 1 304 ? -8.477 57 32.438 1 82.31 304 VAL A N 1
ATOM 2377 C CA . VAL A 1 304 ? -9.766 56.625 33 1 82.31 304 VAL A CA 1
ATOM 2378 C C . VAL A 1 304 ? -10.398 55.5 32.188 1 82.31 304 VAL A C 1
ATOM 2380 O O . VAL A 1 304 ? -11.07 54.625 32.719 1 82.31 304 VAL A O 1
ATOM 2383 N N . LEU A 1 305 ? -10.133 55.5 30.938 1 80.94 305 LEU A N 1
ATOM 2384 C CA . LEU A 1 305 ? -10.727 54.531 30.031 1 80.94 305 LEU A CA 1
ATOM 2385 C C . LEU A 1 305 ? -9.914 53.219 30 1 80.94 305 LEU A C 1
ATOM 2387 O O . LEU A 1 305 ? -10.414 52.188 29.578 1 80.94 305 LEU A O 1
ATOM 2391 N N . HIS A 1 306 ? -8.742 53.25 30.5 1 78.94 306 HIS A N 1
ATOM 2392 C CA . HIS A 1 306 ? -7.754 52.219 30.328 1 78.94 306 HIS A CA 1
ATOM 2393 C C . HIS A 1 306 ? -8.172 50.938 31.047 1 78.94 306 HIS A C 1
ATOM 2395 O O . HIS A 1 306 ? -8.164 49.844 30.469 1 78.94 306 HIS A O 1
ATOM 2401 N N . PRO A 1 307 ? -8.68 51.062 32.25 1 82.81 307 PRO A N 1
ATOM 2402 C CA . PRO A 1 307 ? -9.008 49.812 32.969 1 82.81 307 PRO A CA 1
ATOM 2403 C C . PRO A 1 307 ? -10.148 49.062 32.312 1 82.81 307 PRO A C 1
ATOM 2405 O O . PRO A 1 307 ? -10.109 47.812 32.25 1 82.81 307 PRO A O 1
ATOM 2408 N N . GLU A 1 308 ? -11.188 49.75 31.859 1 83.69 308 GLU A N 1
ATOM 2409 C CA . GLU A 1 308 ? -12.32 49.094 31.219 1 83.69 308 GLU A CA 1
ATOM 2410 C C . GLU A 1 308 ? -11.906 48.438 29.906 1 83.69 308 GLU A C 1
ATOM 2412 O O . GLU A 1 308 ? -12.336 47.312 29.609 1 83.69 308 GLU A O 1
ATOM 2417 N N . VAL A 1 309 ? -11.117 49.094 29.141 1 83.31 309 VAL A N 1
ATOM 2418 C CA . VAL A 1 309 ? -10.633 48.562 27.875 1 83.31 309 VAL A CA 1
ATOM 2419 C C . VAL A 1 309 ? -9.797 47.312 28.125 1 83.31 309 VAL A C 1
ATOM 2421 O O . VAL A 1 309 ? -9.969 46.281 27.438 1 83.31 309 VAL A O 1
ATOM 2424 N N . CYS A 1 310 ? -8.969 47.312 29.109 1 80.25 310 CYS A N 1
ATOM 2425 C CA . CYS A 1 310 ? -8.109 46.156 29.438 1 80.25 310 CYS A CA 1
ATOM 2426 C C . CYS A 1 310 ? -8.93 44.938 29.828 1 80.25 310 CYS A C 1
ATOM 2428 O O . CYS A 1 310 ? -8.625 43.844 29.406 1 80.25 310 CYS A O 1
ATOM 2430 N N . GLU A 1 311 ? -9.953 45.25 30.594 1 85.81 311 GLU A N 1
ATOM 2431 C CA . GLU A 1 311 ? -10.805 44.125 31.031 1 85.81 311 GLU A CA 1
ATOM 2432 C C . GLU A 1 311 ? -11.539 43.5 29.844 1 85.81 311 GLU A C 1
ATOM 2434 O O . GLU A 1 311 ? -11.641 42.281 29.734 1 85.81 311 GLU A O 1
ATOM 2439 N N . LYS A 1 312 ? -12.047 44.344 28.922 1 86.56 312 LYS A N 1
ATOM 2440 C CA . LYS A 1 312 ? -12.773 43.844 27.766 1 86.56 312 LYS A CA 1
ATOM 2441 C C . LYS A 1 312 ? -11.844 43.062 26.828 1 86.56 312 LYS A C 1
ATOM 2443 O O . LYS A 1 312 ? -12.227 42.031 26.266 1 86.56 312 LYS A O 1
ATOM 2448 N N . VAL A 1 313 ? -10.672 43.562 26.688 1 84.69 313 VAL A N 1
ATOM 2449 C CA . VAL A 1 313 ? -9.688 42.875 25.844 1 84.69 313 VAL A CA 1
ATOM 2450 C C . VAL A 1 313 ? -9.297 41.562 26.469 1 84.69 313 VAL A C 1
ATOM 2452 O O . VAL A 1 313 ? -9.164 40.531 25.766 1 84.69 313 VAL A O 1
ATOM 2455 N N . LYS A 1 314 ? -9.109 41.531 27.75 1 83.25 314 LYS A N 1
ATOM 2456 C CA . LYS A 1 314 ? -8.781 40.281 28.453 1 83.25 314 LYS A CA 1
ATOM 2457 C C . LYS A 1 314 ? -9.844 39.219 28.203 1 83.25 314 LYS A C 1
ATOM 2459 O O . LYS A 1 314 ? -9.523 38.062 27.984 1 83.25 314 LYS A O 1
ATOM 2464 N N . VAL A 1 315 ? -11.094 39.656 28.25 1 87.12 315 VAL A N 1
ATOM 2465 C CA . VAL A 1 315 ? -12.188 38.719 28.031 1 87.12 315 VAL A CA 1
ATOM 2466 C C . VAL A 1 315 ? -12.117 38.188 26.609 1 87.12 315 VAL A C 1
ATOM 2468 O O . VAL A 1 315 ? -12.312 36.969 26.391 1 87.12 315 VAL A O 1
ATOM 2471 N N . ALA A 1 316 ? -11.828 39 25.609 1 86.69 316 ALA A N 1
ATOM 2472 C CA . ALA A 1 316 ? -11.711 38.562 24.219 1 86.69 316 ALA A CA 1
ATOM 2473 C C . ALA A 1 316 ? -10.555 37.594 24.047 1 86.69 316 ALA A C 1
ATOM 2475 O O . ALA A 1 316 ? -10.695 36.562 23.359 1 86.69 316 ALA A O 1
ATOM 2476 N N . VAL A 1 317 ? -9.477 37.875 24.672 1 83.44 317 VAL A N 1
ATOM 2477 C CA . VAL A 1 317 ? -8.289 37.031 24.547 1 83.44 317 VAL A CA 1
ATOM 2478 C C . VAL A 1 317 ? -8.523 35.688 25.234 1 83.44 317 VAL A C 1
ATOM 2480 O O . VAL A 1 317 ? -8.07 34.656 24.75 1 83.44 317 VAL A O 1
ATOM 2483 N N . GLU A 1 318 ? -9.18 35.75 26.375 1 84.56 318 GLU A N 1
ATOM 2484 C CA . GLU A 1 318 ? -9.5 34.531 27.062 1 84.56 318 GLU A CA 1
ATOM 2485 C C . GLU A 1 318 ? -10.406 33.625 26.219 1 84.56 318 GLU A C 1
ATOM 2487 O O . GLU A 1 318 ? -10.289 32.406 26.234 1 84.56 318 GLU A O 1
ATOM 2492 N N . LYS A 1 319 ? -11.344 34.25 25.531 1 86.88 319 LYS A N 1
ATOM 2493 C CA . LYS A 1 319 ? -12.203 33.5 24.625 1 86.88 319 LYS A CA 1
ATOM 2494 C C . LYS A 1 319 ? -11.383 32.844 23.516 1 86.88 319 LYS A C 1
ATOM 2496 O O . LYS A 1 319 ? -11.617 31.672 23.188 1 86.88 319 LYS A O 1
ATOM 2501 N N . LEU A 1 320 ? -10.477 33.562 22.906 1 85.94 320 LEU A N 1
ATOM 2502 C CA . LEU A 1 320 ? -9.586 33 21.891 1 85.94 320 LEU A CA 1
ATOM 2503 C C . LEU A 1 320 ? -8.742 31.875 22.469 1 85.94 320 LEU A C 1
ATOM 2505 O O . LEU A 1 320 ? -8.594 30.828 21.828 1 85.94 320 LEU A O 1
ATOM 2509 N N . ARG A 1 321 ? -8.172 32.125 23.641 1 83.19 321 ARG A N 1
ATOM 2510 C CA . ARG A 1 321 ? -7.344 31.109 24.281 1 83.19 321 ARG A CA 1
ATOM 2511 C C . ARG A 1 321 ? -8.133 29.812 24.516 1 83.19 321 ARG A C 1
ATOM 2513 O O . ARG A 1 321 ? -7.617 28.719 24.266 1 83.19 321 ARG A O 1
ATOM 2520 N N . ALA A 1 322 ? -9.344 29.969 24.922 1 84.94 322 ALA A N 1
ATOM 2521 C CA . ALA A 1 322 ? -10.188 28.797 25.172 1 84.94 322 ALA A CA 1
ATOM 2522 C C . ALA A 1 322 ? -10.438 28.031 23.891 1 84.94 322 ALA A C 1
ATOM 2524 O O . ALA A 1 322 ? -10.398 26.797 23.875 1 84.94 322 ALA A O 1
ATOM 2525 N N . LEU A 1 323 ? -10.688 28.688 22.812 1 87.06 323 LEU A N 1
ATOM 2526 C CA . LEU A 1 323 ? -10.906 28.062 21.516 1 87.06 323 LEU A CA 1
ATOM 2527 C C . LEU A 1 323 ? -9.656 27.328 21.047 1 87.06 323 LEU A C 1
ATOM 2529 O O . LEU A 1 323 ? -9.734 26.219 20.516 1 87.06 323 LEU A O 1
ATOM 2533 N N . GLU A 1 324 ? -8.555 27.953 21.25 1 84.56 324 GLU A N 1
ATOM 2534 C CA . GLU A 1 324 ? -7.289 27.375 20.812 1 84.56 324 GLU A CA 1
ATOM 2535 C C . GLU A 1 324 ? -6.934 26.125 21.641 1 84.56 324 GLU A C 1
ATOM 2537 O O . GLU A 1 324 ? -6.484 25.125 21.078 1 84.56 324 GLU A O 1
ATOM 2542 N N . ILE A 1 325 ? -7.117 26.281 22.922 1 82.31 325 ILE A N 1
ATOM 2543 C CA . ILE A 1 325 ? -6.828 25.141 23.797 1 82.31 325 ILE A CA 1
ATOM 2544 C C . ILE A 1 325 ? -7.707 23.953 23.406 1 82.31 325 ILE A C 1
ATOM 2546 O O . ILE A 1 325 ? -7.227 22.828 23.297 1 82.31 325 ILE A O 1
ATOM 2550 N N . LYS A 1 326 ? -8.945 24.203 23.203 1 86.62 326 LYS A N 1
ATOM 2551 C CA . LYS A 1 326 ? -9.875 23.156 22.781 1 86.62 326 LYS A CA 1
ATOM 2552 C C . LYS A 1 326 ? -9.43 22.516 21.469 1 86.62 326 LYS A C 1
ATOM 2554 O O . LYS A 1 326 ? -9.453 21.281 21.328 1 86.62 326 LYS A O 1
ATOM 2559 N N . ARG A 1 327 ? -9.078 23.328 20.516 1 88.31 327 ARG A N 1
ATOM 2560 C CA . ARG A 1 327 ? -8.617 22.828 19.219 1 88.31 327 ARG A CA 1
ATOM 2561 C C . ARG A 1 327 ? -7.363 21.969 19.375 1 88.31 327 ARG A C 1
ATOM 2563 O O . ARG A 1 327 ? -7.281 20.875 18.828 1 88.31 327 ARG A O 1
ATOM 2570 N N . LEU A 1 328 ? -6.398 22.469 20.125 1 83.5 328 LEU A N 1
ATOM 2571 C CA . LEU A 1 328 ? -5.117 21.781 20.281 1 83.5 328 LEU A CA 1
ATOM 2572 C C . LEU A 1 328 ? -5.301 20.453 21 1 83.5 328 LEU A C 1
ATOM 2574 O O . LEU A 1 328 ? -4.676 19.453 20.641 1 83.5 328 LEU A O 1
ATOM 2578 N N . GLU A 1 329 ? -6.133 20.453 21.969 1 82.31 329 GLU A N 1
ATOM 2579 C CA . GLU A 1 329 ? -6.426 19.203 22.672 1 82.31 329 GLU A CA 1
ATOM 2580 C C . GLU A 1 329 ? -7.098 18.188 21.75 1 82.31 329 GLU A C 1
ATOM 2582 O O . GLU A 1 329 ? -6.781 17 21.797 1 82.31 329 GLU A O 1
ATOM 2587 N N . PHE A 1 330 ? -7.996 18.656 21.031 1 90.88 330 PHE A N 1
ATOM 2588 C CA . PHE A 1 330 ? -8.68 17.781 20.078 1 90.88 330 PHE A CA 1
ATOM 2589 C C . PHE A 1 330 ? -7.699 17.219 19.062 1 90.88 330 PHE A C 1
ATOM 2591 O O . PHE A 1 330 ? -7.707 16.016 18.812 1 90.88 330 PHE A O 1
ATOM 2598 N N . VAL A 1 331 ? -6.863 18.078 18.484 1 85.75 331 VAL A N 1
ATOM 2599 C CA . VAL A 1 331 ? -5.883 17.656 17.5 1 85.75 331 VAL A CA 1
ATOM 2600 C C . VAL A 1 331 ? -4.949 16.609 18.109 1 85.75 331 VAL A C 1
ATOM 2602 O O . VAL A 1 331 ? -4.629 15.602 17.469 1 85.75 331 VAL A O 1
ATOM 2605 N N . LYS A 1 332 ? -4.512 16.859 19.281 1 82 332 LYS A N 1
ATOM 2606 C CA . LYS A 1 332 ? -3.664 15.891 19.984 1 82 332 LYS A CA 1
ATOM 2607 C C . LYS A 1 332 ? -4.352 14.531 20.094 1 82 332 LYS A C 1
ATOM 2609 O O . LYS A 1 332 ? -3.723 13.492 19.875 1 82 332 LYS A O 1
ATOM 2614 N N . SER A 1 333 ? -5.609 14.539 20.438 1 84.88 333 SER A N 1
ATOM 2615 C CA . SER A 1 333 ? -6.367 13.297 20.547 1 84.88 333 SER A CA 1
ATOM 2616 C C . SER A 1 333 ? -6.461 12.594 19.188 1 84.88 333 SER A C 1
ATOM 2618 O O . SER A 1 333 ? -6.398 11.359 19.125 1 84.88 333 SER A O 1
ATOM 2620 N N . ILE A 1 334 ? -6.629 13.336 18.172 1 88.5 334 ILE A N 1
ATOM 2621 C CA . ILE A 1 334 ? -6.742 12.766 16.828 1 88.5 334 ILE A CA 1
ATOM 2622 C C . ILE A 1 334 ? -5.418 12.117 16.438 1 88.5 334 ILE A C 1
ATOM 2624 O O . ILE A 1 334 ? -5.406 11.047 15.82 1 88.5 334 ILE A O 1
ATOM 2628 N N . TRP A 1 335 ? -4.328 12.758 16.812 1 83.81 335 TRP A N 1
ATOM 2629 C CA . TRP A 1 335 ? -3.018 12.188 16.516 1 83.81 335 TRP A CA 1
ATOM 2630 C C . TRP A 1 335 ? -2.83 10.852 17.219 1 83.81 335 TRP A C 1
ATOM 2632 O O . TRP A 1 335 ? -2.283 9.906 16.641 1 83.81 335 TRP A O 1
ATOM 2642 N N . ALA A 1 336 ? -3.242 10.828 18.406 1 80.5 336 ALA A N 1
ATOM 2643 C CA . ALA A 1 336 ? -3.168 9.57 19.141 1 80.5 336 ALA A CA 1
ATOM 2644 C C . ALA A 1 336 ? -4.004 8.484 18.469 1 80.5 336 ALA A C 1
ATOM 2646 O O . ALA A 1 336 ? -3.562 7.34 18.328 1 80.5 336 ALA A O 1
ATOM 2647 N N . GLU A 1 337 ? -5.184 8.859 18.062 1 83.44 337 GLU A N 1
ATOM 2648 C CA . GLU A 1 337 ? -6.055 7.914 17.375 1 83.44 337 GLU A CA 1
ATOM 2649 C C . GLU A 1 337 ? -5.461 7.496 16.031 1 83.44 337 GLU A C 1
ATOM 2651 O O . GLU A 1 337 ? -5.59 6.34 15.633 1 83.44 337 GLU A O 1
ATOM 2656 N N . TYR A 1 338 ? -4.887 8.406 15.391 1 87.56 338 TYR A N 1
ATOM 2657 C CA . TYR A 1 338 ? -4.199 8.109 14.141 1 87.56 338 TYR A CA 1
ATOM 2658 C C . TYR A 1 338 ? -3.131 7.039 14.344 1 87.56 338 TYR A C 1
ATOM 2660 O O . TYR A 1 338 ? -3.062 6.07 13.586 1 87.56 338 TYR A O 1
ATOM 2668 N N . MET A 1 339 ? -2.328 7.234 15.336 1 79.44 339 MET A N 1
ATOM 2669 C CA . MET A 1 339 ? -1.259 6.281 15.625 1 79.44 339 MET A CA 1
ATOM 2670 C C . MET A 1 339 ? -1.83 4.906 15.953 1 79.44 339 MET A C 1
ATOM 2672 O O . MET A 1 339 ? -1.295 3.887 15.516 1 79.44 339 MET A O 1
ATOM 2676 N N . ASN A 1 340 ? -2.871 4.895 16.672 1 76.56 340 ASN A N 1
ATOM 2677 C CA . ASN A 1 340 ? -3.52 3.629 17 1 76.56 340 ASN A CA 1
ATOM 2678 C C . ASN A 1 340 ? -4.02 2.918 15.742 1 76.56 340 ASN A C 1
ATOM 2680 O O . ASN A 1 340 ? -4.004 1.688 15.672 1 76.56 340 ASN A O 1
ATOM 2684 N N . SER A 1 341 ? -4.434 3.674 14.836 1 78.56 341 SER A N 1
ATOM 2685 C CA . SER A 1 341 ? -4.961 3.121 13.594 1 78.56 341 SER A CA 1
ATOM 2686 C C . SER A 1 341 ? -3.848 2.51 12.742 1 78.56 341 SER A C 1
ATOM 2688 O O . SER A 1 341 ? -4.043 1.472 12.109 1 78.56 341 SER A O 1
ATOM 2690 N N . ILE A 1 342 ? -2.656 3.096 12.75 1 76.31 342 ILE A N 1
ATOM 2691 C CA . ILE A 1 342 ? -1.606 2.686 11.82 1 76.31 342 ILE A CA 1
ATOM 2692 C C . ILE A 1 342 ? -0.667 1.697 12.508 1 76.31 342 ILE A C 1
ATOM 2694 O O . ILE A 1 342 ? -0.123 0.799 11.867 1 76.31 342 ILE A O 1
ATOM 2698 N N . ALA A 1 343 ? -0.175 1.864 13.852 1 62.69 343 ALA A N 1
ATOM 2699 C CA . ALA A 1 343 ? 0.858 1.116 14.562 1 62.69 343 ALA A CA 1
ATOM 2700 C C . ALA A 1 343 ? 0.443 -0.338 14.766 1 62.69 343 ALA A C 1
ATOM 2702 O O . ALA A 1 343 ? 1.294 -1.224 14.883 1 62.69 343 ALA A O 1
ATOM 2703 N N . PHE A 1 344 ? -0.671 -0.756 15.211 1 53.5 344 PHE A N 1
ATOM 2704 C CA . PHE A 1 344 ? -0.995 -2.131 15.578 1 53.5 344 PHE A CA 1
ATOM 2705 C C . PHE A 1 344 ? -0.473 -3.105 14.531 1 53.5 344 PHE A C 1
ATOM 2707 O O . PHE A 1 344 ? -0.231 -4.277 14.828 1 53.5 344 PHE A O 1
ATOM 2714 N N . THR A 1 345 ? -0.231 -2.795 13.422 1 48.41 345 THR A N 1
ATOM 2715 C CA . THR A 1 345 ? -0.228 -3.902 12.469 1 48.41 345 THR A CA 1
ATOM 2716 C C . THR A 1 345 ? 1.2 -4.281 12.086 1 48.41 345 THR A C 1
ATOM 2718 O O . THR A 1 345 ? 1.41 -5.137 11.219 1 48.41 345 THR A O 1
ATOM 2721 N N . THR A 1 346 ? 2.352 -3.516 12.664 1 48.28 346 THR A N 1
ATOM 2722 C CA . THR A 1 346 ? 3.654 -3.895 12.125 1 48.28 346 THR A CA 1
ATOM 2723 C C . THR A 1 346 ? 4.496 -4.59 13.188 1 48.28 346 THR A C 1
ATOM 2725 O O . THR A 1 346 ? 4.73 -4.035 14.266 1 48.28 346 THR A O 1
ATOM 2728 N N . SER A 1 347 ? 4.492 -5.977 13.375 1 42.81 347 SER A N 1
ATOM 2729 C CA . SER A 1 347 ? 5.289 -6.66 14.391 1 42.81 347 SER A CA 1
ATOM 2730 C C . SER A 1 347 ? 6.781 -6.441 14.164 1 42.81 347 SER A C 1
ATOM 2732 O O . SER A 1 347 ? 7.547 -6.316 15.117 1 42.81 347 SER A O 1
ATOM 2734 N N . ASP A 1 348 ? 7.379 -6.984 13.039 1 44.56 348 ASP A N 1
ATOM 2735 C CA . ASP A 1 348 ? 8.797 -7.332 13.055 1 44.56 348 ASP A CA 1
ATOM 2736 C C . ASP A 1 348 ? 9.672 -6.094 12.875 1 44.56 348 ASP A C 1
ATOM 2738 O O . ASP A 1 348 ? 10.891 -6.156 13.039 1 44.56 348 ASP A O 1
ATOM 2742 N N . ALA A 1 349 ? 9.219 -5.059 12.133 1 51.25 349 ALA A N 1
ATOM 2743 C CA . ALA A 1 349 ? 10.352 -4.156 11.938 1 51.25 349 ALA A CA 1
ATOM 2744 C C . ALA A 1 349 ? 10.562 -3.27 13.164 1 51.25 349 ALA A C 1
ATOM 2746 O O . ALA A 1 349 ? 9.742 -2.398 13.453 1 51.25 349 ALA A O 1
ATOM 2747 N N . ASN A 1 350 ? 11.523 -3.768 14 1 56.94 350 ASN A N 1
ATOM 2748 C CA . ASN A 1 350 ? 11.977 -3.041 15.18 1 56.94 350 ASN A CA 1
ATOM 2749 C C . ASN A 1 350 ? 12.008 -1.535 14.938 1 56.94 350 ASN A C 1
ATOM 2751 O O . ASN A 1 350 ? 11.586 -0.754 15.789 1 56.94 350 ASN A O 1
ATOM 2755 N N . SER A 1 351 ? 12.398 -1.25 13.734 1 57.41 351 SER A N 1
ATOM 2756 C CA . SER A 1 351 ? 12.562 0.173 13.461 1 57.41 351 SER A CA 1
ATOM 2757 C C . SER A 1 351 ? 11.219 0.885 13.383 1 57.41 351 SER A C 1
ATOM 2759 O O . SER A 1 351 ? 11.07 2.002 13.891 1 57.41 351 SER A O 1
ATOM 2761 N N . LEU A 1 352 ? 10.195 0.184 12.891 1 64.25 352 LEU A N 1
ATOM 2762 C CA . LEU A 1 352 ? 8.875 0.803 12.766 1 64.25 352 LEU A CA 1
ATOM 2763 C C . LEU A 1 352 ? 8.195 0.914 14.117 1 64.25 352 LEU A C 1
ATOM 2765 O O . LEU A 1 352 ? 7.555 1.926 14.414 1 64.25 352 LEU A O 1
ATOM 2769 N N . ASN A 1 353 ? 8.422 -0.161 14.844 1 66.38 353 ASN A N 1
ATOM 2770 C CA . ASN A 1 353 ? 7.844 -0.109 16.188 1 66.38 353 ASN A CA 1
ATOM 2771 C C . ASN A 1 353 ? 8.453 1.02 17.016 1 66.38 353 ASN A C 1
ATOM 2773 O O . ASN A 1 353 ? 7.738 1.712 17.75 1 66.38 353 ASN A O 1
ATOM 2777 N N . GLU A 1 354 ? 9.758 1.149 16.859 1 66.06 354 GLU A N 1
ATOM 2778 C CA . GLU A 1 354 ? 10.43 2.246 17.547 1 66.06 354 GLU A CA 1
ATOM 2779 C C . GLU A 1 354 ? 9.906 3.6 17.062 1 66.06 354 GLU A C 1
ATOM 2781 O O . GLU A 1 354 ? 9.758 4.527 17.875 1 66.06 354 GLU A O 1
ATOM 2786 N N . THR A 1 355 ? 9.656 3.678 15.875 1 64.38 355 THR A N 1
ATOM 2787 C CA . THR A 1 355 ? 9.133 4.922 15.328 1 64.38 355 THR A CA 1
ATOM 2788 C C . THR A 1 355 ? 7.742 5.215 15.883 1 64.38 355 THR A C 1
ATOM 2790 O O . THR A 1 355 ? 7.457 6.348 16.281 1 64.38 355 THR A O 1
ATOM 2793 N N . TYR A 1 356 ? 6.902 4.188 16.031 1 68 356 TYR A N 1
ATOM 2794 C CA . TYR A 1 356 ? 5.559 4.379 16.562 1 68 356 TYR A CA 1
ATOM 2795 C C . TYR A 1 356 ? 5.605 4.812 18.016 1 68 356 TYR A C 1
ATOM 2797 O O . TYR A 1 356 ? 4.883 5.727 18.422 1 68 356 TYR A O 1
ATOM 2805 N N . ASP A 1 357 ? 6.484 4.168 18.688 1 69.62 357 ASP A N 1
ATOM 2806 C CA . ASP A 1 357 ? 6.617 4.512 20.094 1 69.62 357 ASP A CA 1
ATOM 2807 C C . ASP A 1 357 ? 7.102 5.949 20.266 1 69.62 357 ASP A C 1
ATOM 2809 O O . ASP A 1 357 ? 6.59 6.684 21.125 1 69.62 357 ASP A O 1
ATOM 2813 N N . THR A 1 358 ? 8.031 6.324 19.516 1 68.25 358 THR A N 1
ATOM 2814 C CA . THR A 1 358 ? 8.586 7.676 19.578 1 68.25 358 THR A CA 1
ATOM 2815 C C . THR A 1 358 ? 7.512 8.711 19.25 1 68.25 358 THR A C 1
ATOM 2817 O O . THR A 1 358 ? 7.383 9.719 19.953 1 68.25 358 THR A O 1
ATOM 2820 N N . ILE A 1 359 ? 6.77 8.445 18.328 1 67.06 359 ILE A N 1
ATOM 2821 C CA . ILE A 1 359 ? 5.742 9.398 17.906 1 67.06 359 ILE A CA 1
ATOM 2822 C C . ILE A 1 359 ? 4.648 9.477 18.969 1 67.06 359 ILE A C 1
ATOM 2824 O O . ILE A 1 359 ? 4.176 10.562 19.312 1 67.06 359 ILE A O 1
ATOM 2828 N N . THR A 1 360 ? 4.312 8.352 19.469 1 68.75 360 THR A N 1
ATOM 2829 C CA . THR A 1 360 ? 3.295 8.32 20.516 1 68.75 360 THR A CA 1
ATOM 2830 C C . THR A 1 360 ? 3.75 9.117 21.734 1 68.75 360 THR A C 1
ATOM 2832 O O . THR A 1 360 ? 2.969 9.867 22.312 1 68.75 360 THR A O 1
ATOM 2835 N N . HIS A 1 361 ? 4.973 9 22.016 1 70.81 361 HIS A N 1
ATOM 2836 C CA . HIS A 1 361 ? 5.539 9.742 23.125 1 70.81 361 HIS A CA 1
ATOM 2837 C C . HIS A 1 361 ? 5.57 11.242 22.844 1 70.81 361 HIS A C 1
ATOM 2839 O O . HIS A 1 361 ? 5.301 12.055 23.719 1 70.81 361 HIS A O 1
ATOM 2845 N N . MET A 1 362 ? 5.922 11.578 21.719 1 66.12 362 MET A N 1
ATOM 2846 C CA . MET A 1 362 ? 5.957 12.977 21.312 1 66.12 362 MET A CA 1
ATOM 2847 C C . MET A 1 362 ? 4.574 13.609 21.406 1 66.12 362 MET A C 1
ATOM 2849 O O . MET A 1 362 ? 4.441 14.75 21.859 1 66.12 362 MET A O 1
ATOM 2853 N N . ILE A 1 363 ? 3.6 12.852 21.016 1 68.94 363 ILE A N 1
ATOM 2854 C CA . ILE A 1 363 ? 2.23 13.352 21.078 1 68.94 363 ILE A CA 1
ATOM 2855 C C . ILE A 1 363 ? 1.824 13.539 22.547 1 68.94 363 ILE A C 1
ATOM 2857 O O . ILE A 1 363 ? 1.238 14.562 22.906 1 68.94 363 ILE A O 1
ATOM 2861 N N . ALA A 1 364 ? 2.18 12.578 23.266 1 70 364 ALA A N 1
ATOM 2862 C CA . ALA A 1 364 ? 1.805 12.617 24.688 1 70 364 ALA A CA 1
ATOM 2863 C C . ALA A 1 364 ? 2.49 13.781 25.406 1 70 364 ALA A C 1
ATOM 2865 O O . ALA A 1 364 ? 1.899 14.414 26.281 1 70 364 ALA A O 1
ATOM 2866 N N . LYS A 1 365 ? 3.67 14.156 24.984 1 69.44 365 LYS A N 1
ATOM 2867 C CA . LYS A 1 365 ? 4.473 15.172 25.656 1 69.44 365 LYS A CA 1
ATOM 2868 C C . LYS A 1 365 ? 4.246 16.547 25.047 1 69.44 365 LYS A C 1
ATOM 2870 O O . LYS A 1 365 ? 4.699 17.562 25.609 1 69.44 365 LYS A O 1
ATOM 2875 N N . ALA A 1 366 ? 3.617 16.594 23.969 1 65.12 366 ALA A N 1
ATOM 2876 C CA . ALA A 1 366 ? 3.416 17.891 23.297 1 65.12 366 ALA A CA 1
ATOM 2877 C C . ALA A 1 366 ? 2.662 18.859 24.203 1 65.12 366 ALA A C 1
ATOM 2879 O O . ALA A 1 366 ? 1.553 18.562 24.656 1 65.12 366 ALA A O 1
ATOM 2880 N N . GLU A 1 367 ? 3.453 19.891 24.625 1 61.22 367 GLU A N 1
ATOM 2881 C CA . GLU A 1 367 ? 2.84 20.938 25.422 1 61.22 367 GLU A CA 1
ATOM 2882 C C . GLU A 1 367 ? 2.094 21.938 24.531 1 61.22 367 GLU A C 1
ATOM 2884 O O . GLU A 1 367 ? 2.635 22.984 24.188 1 61.22 367 GLU A O 1
ATOM 2889 N N . ILE A 1 368 ? 0.933 21.719 24.234 1 59.25 368 ILE A N 1
ATOM 2890 C CA . ILE A 1 368 ? 0.149 22.453 23.25 1 59.25 368 ILE A CA 1
ATOM 2891 C C . ILE A 1 368 ? -0.209 23.828 23.812 1 59.25 368 ILE A C 1
ATOM 2893 O O . ILE A 1 368 ? -0.316 24.812 23.062 1 59.25 368 ILE A O 1
ATOM 2897 N N . ASN A 1 369 ? -0.222 23.859 25.156 1 59.31 369 ASN A N 1
ATOM 2898 C CA . ASN A 1 369 ? -0.688 25.109 25.766 1 59.31 369 ASN A CA 1
ATOM 2899 C C . ASN A 1 369 ? 0.451 26.109 25.938 1 59.31 369 ASN A C 1
ATOM 2901 O O . ASN A 1 369 ? 0.212 27.281 26.219 1 59.31 369 ASN A O 1
ATOM 2905 N N . LYS A 1 370 ? 1.626 25.609 25.75 1 56.09 370 LYS A N 1
ATOM 2906 C CA . LYS A 1 370 ? 2.754 26.516 25.953 1 56.09 370 LYS A CA 1
ATOM 2907 C C . LYS A 1 370 ? 2.701 27.703 24.984 1 56.09 370 LYS A C 1
ATOM 2909 O O . LYS A 1 370 ? 3.082 28.812 25.328 1 56.09 370 LYS A O 1
ATOM 2914 N N . GLU A 1 371 ? 2.256 27.516 23.875 1 53.72 371 GLU A N 1
ATOM 2915 C CA . GLU A 1 371 ? 2.32 28.578 22.875 1 53.72 371 GLU A CA 1
ATOM 2916 C C . GLU A 1 371 ? 1.11 29.5 22.969 1 53.72 371 GLU A C 1
ATOM 2918 O O . GLU A 1 371 ? 1.109 30.594 22.406 1 53.72 371 GLU A O 1
ATOM 2923 N N . ILE A 1 372 ? 0.065 29.016 23.578 1 55.81 372 ILE A N 1
ATOM 2924 C CA . ILE A 1 372 ? -1.064 29.922 23.75 1 55.81 372 ILE A CA 1
ATOM 2925 C C . ILE A 1 372 ? -0.634 31.125 24.578 1 55.81 372 ILE A C 1
ATOM 2927 O O . ILE A 1 372 ? -1.224 32.219 24.469 1 55.81 372 ILE A O 1
ATOM 2931 N N . GLU A 1 373 ? 0.518 30.969 25.234 1 46.91 373 GLU A N 1
ATOM 2932 C CA . GLU A 1 373 ? 0.979 32.062 26.094 1 46.91 373 GLU A CA 1
ATOM 2933 C C . GLU A 1 373 ? 1.349 33.281 25.281 1 46.91 373 GLU A C 1
ATOM 2935 O O . GLU A 1 373 ? 1.391 34.406 25.797 1 46.91 373 GLU A O 1
ATOM 2940 N N . TYR A 1 374 ? 1.562 33.062 24.047 1 43.44 374 TYR A N 1
ATOM 2941 C CA . TYR A 1 374 ? 1.971 34.281 23.312 1 43.44 374 TYR A CA 1
ATOM 2942 C C . TYR A 1 374 ? 0.782 35.188 23.062 1 43.44 374 TYR A C 1
ATOM 2944 O O . TYR A 1 374 ? 0.924 36.25 22.438 1 43.44 374 TYR A O 1
ATOM 2952 N N . VAL A 1 375 ? -0.382 34.656 23.312 1 46.56 375 VAL A N 1
ATOM 2953 C CA . VAL A 1 375 ? -1.401 35.688 23.375 1 46.56 375 VAL A CA 1
ATOM 2954 C C . VAL A 1 375 ? -1.104 36.656 24.531 1 46.56 375 VAL A C 1
ATOM 2956 O O . VAL A 1 375 ? -0.889 36.219 25.672 1 46.56 375 VAL A O 1
ATOM 2959 N N . PRO A 1 376 ? -0.641 37.875 24.203 1 40.34 376 PRO A N 1
ATOM 2960 C CA . PRO A 1 376 ? -0.101 38.812 25.188 1 40.34 376 PRO A CA 1
ATOM 2961 C C . PRO A 1 376 ? -0.764 38.688 26.547 1 40.34 376 PRO A C 1
ATOM 2963 O O . PRO A 1 376 ? -1.987 38.562 26.641 1 40.34 376 PRO A O 1
ATOM 2966 N N . ASN A 1 377 ? -0.161 37.906 27.484 1 35.5 377 ASN A N 1
ATOM 2967 C CA . ASN A 1 377 ? -0.495 38.125 28.891 1 35.5 377 ASN A CA 1
ATOM 2968 C C . ASN A 1 377 ? -0.62 39.625 29.219 1 35.5 377 ASN A C 1
ATOM 2970 O O . ASN A 1 377 ? 0.25 40.406 28.859 1 35.5 377 ASN A O 1
ATOM 2974 N N . PHE A 1 378 ? -1.762 40.188 29.328 1 33 378 PHE A N 1
ATOM 2975 C CA . PHE A 1 378 ? -1.927 41.5 29.938 1 33 378 PHE A CA 1
ATOM 2976 C C . PHE A 1 378 ? -1.211 41.562 31.281 1 33 378 PHE A C 1
ATOM 2978 O O . PHE A 1 378 ? -1.251 40.625 32.062 1 33 378 PHE A O 1
ATOM 2985 N N . MET B 1 1 ? 39.594 2.6 48.781 1 24.02 1 MET B N 1
ATOM 2986 C CA . MET B 1 1 ? 39.25 1.249 49.219 1 24.02 1 MET B CA 1
ATOM 2987 C C . MET B 1 1 ? 37.969 0.76 48.531 1 24.02 1 MET B C 1
ATOM 2989 O O . MET B 1 1 ? 36.875 1.26 48.812 1 24.02 1 MET B O 1
ATOM 2993 N N . GLU B 1 2 ? 37.969 0.49 47.188 1 27.2 2 GLU B N 1
ATOM 2994 C CA . GLU B 1 2 ? 37.25 0.693 45.938 1 27.2 2 GLU B CA 1
ATOM 2995 C C . GLU B 1 2 ? 36.219 -0.417 45.688 1 27.2 2 GLU B C 1
ATOM 2997 O O . GLU B 1 2 ? 36.594 -1.58 45.531 1 27.2 2 GLU B O 1
ATOM 3002 N N . SER B 1 3 ? 35.062 -0.421 46.531 1 28.56 3 SER B N 1
ATOM 3003 C CA . SER B 1 3 ? 34.031 -1.396 46.875 1 28.56 3 SER B CA 1
ATOM 3004 C C . SER B 1 3 ? 33.344 -1.948 45.656 1 28.56 3 SER B C 1
ATOM 3006 O O . SER B 1 3 ? 32.812 -1.188 44.844 1 28.56 3 SER B O 1
ATOM 3008 N N . SER B 1 4 ? 33.812 -3.152 45.094 1 28.41 4 SER B N 1
ATOM 3009 C CA . SER B 1 4 ? 33.75 -3.932 43.844 1 28.41 4 SER B CA 1
ATOM 3010 C C . SER B 1 4 ? 32.344 -4.496 43.625 1 28.41 4 SER B C 1
ATOM 3012 O O . SER B 1 4 ? 31.953 -5.461 44.281 1 28.41 4 SER B O 1
ATOM 3014 N N . GLU B 1 5 ? 31.297 -3.596 43.5 1 28.98 5 GLU B N 1
ATOM 3015 C CA . GLU B 1 5 ? 29.859 -3.807 43.531 1 28.98 5 GLU B CA 1
ATOM 3016 C C . GLU B 1 5 ? 29.406 -4.77 42.438 1 28.98 5 GLU B C 1
ATOM 3018 O O . GLU B 1 5 ? 29.5 -4.461 41.25 1 28.98 5 GLU B O 1
ATOM 3023 N N . SER B 1 6 ? 29.672 -6.129 42.688 1 27.19 6 SER B N 1
ATOM 3024 C CA . SER B 1 6 ? 29.547 -7.238 41.75 1 27.19 6 SER B CA 1
ATOM 3025 C C . SER B 1 6 ? 28.125 -7.383 41.219 1 27.19 6 SER B C 1
ATOM 3027 O O . SER B 1 6 ? 27.172 -7.219 42 1 27.19 6 SER B O 1
ATOM 3029 N N . PRO B 1 7 ? 27.891 -7.355 39.875 1 25.7 7 PRO B N 1
ATOM 3030 C CA . PRO B 1 7 ? 26.641 -7.152 39.125 1 25.7 7 PRO B CA 1
ATOM 3031 C C . PRO B 1 7 ? 25.594 -8.227 39.438 1 25.7 7 PRO B C 1
ATOM 3033 O O . PRO B 1 7 ? 25.938 -9.305 39.938 1 25.7 7 PRO B O 1
ATOM 3036 N N . LYS B 1 8 ? 24.344 -7.941 39.125 1 26.97 8 LYS B N 1
ATOM 3037 C CA . LYS B 1 8 ? 22.906 -8.086 39.281 1 26.97 8 LYS B CA 1
ATOM 3038 C C . LYS B 1 8 ? 22.406 -9.391 38.656 1 26.97 8 LYS B C 1
ATOM 3040 O O . LYS B 1 8 ? 22.125 -9.438 37.469 1 26.97 8 LYS B O 1
ATOM 3045 N N . CYS B 1 9 ? 23.078 -10.531 38.844 1 23.84 9 CYS B N 1
ATOM 3046 C CA . CYS B 1 9 ? 22.672 -11.773 38.188 1 23.84 9 CYS B CA 1
ATOM 3047 C C . CYS B 1 9 ? 21.266 -12.18 38.594 1 23.84 9 CYS B C 1
ATOM 3049 O O . CYS B 1 9 ? 20.938 -12.211 39.781 1 23.84 9 CYS B O 1
ATOM 3051 N N . CYS B 1 10 ? 20.281 -12.016 37.688 1 24.11 10 CYS B N 1
ATOM 3052 C CA . CYS B 1 10 ? 18.844 -12.156 37.781 1 24.11 10 CYS B CA 1
ATOM 3053 C C . CYS B 1 10 ? 18.453 -13.562 38.219 1 24.11 10 CYS B C 1
ATOM 3055 O O . CYS B 1 10 ? 18.859 -14.547 37.594 1 24.11 10 CYS B O 1
ATOM 3057 N N . SER B 1 11 ? 18.484 -13.836 39.438 1 24.31 11 SER B N 1
ATOM 3058 C CA . SER B 1 11 ? 18.203 -15.078 40.156 1 24.31 11 SER B CA 1
ATOM 3059 C C . SER B 1 11 ? 16.875 -15.672 39.719 1 24.31 11 SER B C 1
ATOM 3061 O O . SER B 1 11 ? 15.836 -15.414 40.344 1 24.31 11 SER B O 1
ATOM 3063 N N . VAL B 1 12 ? 16.516 -15.547 38.375 1 25.84 12 VAL B N 1
ATOM 3064 C CA . VAL B 1 12 ? 15.188 -15.992 38 1 25.84 12 VAL B CA 1
ATOM 3065 C C . VAL B 1 12 ? 15.008 -17.469 38.344 1 25.84 12 VAL B C 1
ATOM 3067 O O . VAL B 1 12 ? 15.852 -18.297 38 1 25.84 12 VAL B O 1
ATOM 3070 N N . THR B 1 13 ? 14.359 -17.75 39.344 1 26.98 13 THR B N 1
ATOM 3071 C CA . THR B 1 13 ? 13.906 -18.984 40 1 26.98 13 THR B CA 1
ATOM 3072 C C . THR B 1 13 ? 13.32 -19.938 38.969 1 26.98 13 THR B C 1
ATOM 3074 O O . THR B 1 13 ? 12.539 -19.547 38.094 1 26.98 13 THR B O 1
ATOM 3077 N N . CYS B 1 14 ? 14.031 -20.984 38.594 1 25.39 14 CYS B N 1
ATOM 3078 C CA . CYS B 1 14 ? 13.93 -22.219 37.812 1 25.39 14 CYS B CA 1
ATOM 3079 C C . CYS B 1 14 ? 12.609 -22.922 38.094 1 25.39 14 CYS B C 1
ATOM 3081 O O . CYS B 1 14 ? 12.352 -23.328 39.219 1 25.39 14 CYS B O 1
ATOM 3083 N N . CYS B 1 15 ? 11.539 -22.359 37.469 1 25.16 15 CYS B N 1
ATOM 3084 C CA . CYS B 1 15 ? 10.266 -23.047 37.688 1 25.16 15 CYS B CA 1
ATOM 3085 C C . CYS B 1 15 ? 10.398 -24.531 37.406 1 25.16 15 CYS B C 1
ATOM 3087 O O . CYS B 1 15 ? 11.094 -24.938 36.469 1 25.16 15 CYS B O 1
ATOM 3089 N N . ASN B 1 16 ? 10.148 -25.422 38.312 1 24.03 16 ASN B N 1
ATOM 3090 C CA . ASN B 1 16 ? 10.289 -26.844 38.594 1 24.03 16 ASN B CA 1
ATOM 3091 C C . ASN B 1 16 ? 9.719 -27.703 37.469 1 24.03 16 ASN B C 1
ATOM 3093 O O . ASN B 1 16 ? 10.219 -28.797 37.219 1 24.03 16 ASN B O 1
ATOM 3097 N N . TRP B 1 17 ? 8.461 -27.453 37 1 24.72 17 TRP B N 1
ATOM 3098 C CA . TRP B 1 17 ? 7.66 -28.625 36.625 1 24.72 17 TRP B CA 1
ATOM 3099 C C . TRP B 1 17 ? 8.117 -29.219 35.312 1 24.72 17 TRP B C 1
ATOM 3101 O O . TRP B 1 17 ? 7.621 -30.266 34.875 1 24.72 17 TRP B O 1
ATOM 3111 N N . CYS B 1 18 ? 8.664 -28.422 34.375 1 23.55 18 CYS B N 1
ATOM 3112 C CA . CYS B 1 18 ? 8.742 -29.047 33.062 1 23.55 18 CYS B CA 1
ATOM 3113 C C . CYS B 1 18 ? 9.766 -30.172 33.031 1 23.55 18 CYS B C 1
ATOM 3115 O O . CYS B 1 18 ? 10.867 -30 32.5 1 23.55 18 CYS B O 1
ATOM 3117 N N . CYS B 1 19 ? 10.039 -30.781 34.125 1 24.59 19 CYS B N 1
ATOM 3118 C CA . CYS B 1 19 ? 11.016 -31.859 34.25 1 24.59 19 CYS B CA 1
ATOM 3119 C C . CYS B 1 19 ? 10.727 -32.969 33.25 1 24.59 19 CYS B C 1
ATOM 3121 O O . CYS B 1 19 ? 11.547 -33.875 33.094 1 24.59 19 CYS B O 1
ATOM 3123 N N . PHE B 1 20 ? 9.477 -33.375 32.875 1 25.72 20 PHE B N 1
ATOM 3124 C CA . PHE B 1 20 ? 9.352 -34.812 32.625 1 25.72 20 PHE B CA 1
ATOM 3125 C C . PHE B 1 20 ? 9.844 -35.125 31.219 1 25.72 20 PHE B C 1
ATOM 3127 O O . PHE B 1 20 ? 9.828 -36.312 30.812 1 25.72 20 PHE B O 1
ATOM 3134 N N . SER B 1 21 ? 9.734 -34.25 30.234 1 24.06 21 SER B N 1
ATOM 3135 C CA . SER B 1 21 ? 9.719 -34.969 28.953 1 24.06 21 SER B CA 1
ATOM 3136 C C . SER B 1 21 ? 11.078 -35.594 28.641 1 24.06 21 SER B C 1
ATOM 3138 O O . SER B 1 21 ? 12.109 -35.094 29.094 1 24.06 21 SER B O 1
ATOM 3140 N N . PHE B 1 22 ? 11.094 -36.844 27.953 1 31.64 22 PHE B N 1
ATOM 3141 C CA . PHE B 1 22 ? 12.07 -37.906 27.75 1 31.64 22 PHE B CA 1
ATOM 3142 C C . PHE B 1 22 ? 13.32 -37.375 27.047 1 31.64 22 PHE B C 1
ATOM 3144 O O . PHE B 1 22 ? 14.414 -37.906 27.25 1 31.64 22 PHE B O 1
ATOM 3151 N N . TRP B 1 23 ? 13.125 -36.469 26.109 1 30.12 23 TRP B N 1
ATOM 3152 C CA . TRP B 1 23 ? 14.234 -36.406 25.156 1 30.12 23 TRP B CA 1
ATOM 3153 C C . TRP B 1 23 ? 15.445 -35.719 25.797 1 30.12 23 TRP B C 1
ATOM 3155 O O . TRP B 1 23 ? 16.406 -35.375 25.109 1 30.12 23 TRP B O 1
ATOM 3165 N N . CYS B 1 24 ? 15.148 -35.125 26.953 1 28.69 24 CYS B N 1
ATOM 3166 C CA . CYS B 1 24 ? 16.234 -34.344 27.547 1 28.69 24 CYS B CA 1
ATOM 3167 C C . CYS B 1 24 ? 17.344 -35.281 28.062 1 28.69 24 CYS B C 1
ATOM 3169 O O . CYS B 1 24 ? 18.062 -34.938 29 1 28.69 24 CYS B O 1
ATOM 3171 N N . GLN B 1 25 ? 17.172 -36.469 27.641 1 28.89 25 GLN B N 1
ATOM 3172 C CA . GLN B 1 25 ? 18.016 -37.5 28.219 1 28.89 25 GLN B CA 1
ATOM 3173 C C . GLN B 1 25 ? 19.5 -37.188 28.047 1 28.89 25 GLN B C 1
ATOM 3175 O O . GLN B 1 25 ? 20.297 -37.438 28.938 1 28.89 25 GLN B O 1
ATOM 3180 N N . PRO B 1 26 ? 19.781 -36.75 26.797 1 31.59 26 PRO B N 1
ATOM 3181 C CA . PRO B 1 26 ? 21.203 -37 26.547 1 31.59 26 PRO B CA 1
ATOM 3182 C C . PRO B 1 26 ? 22.125 -36.125 27.344 1 31.59 26 PRO B C 1
ATOM 3184 O O . PRO B 1 26 ? 23.312 -36.406 27.5 1 31.59 26 PRO B O 1
ATOM 3187 N N . CYS B 1 27 ? 21.594 -34.938 27.625 1 30.92 27 CYS B N 1
ATOM 3188 C CA . CYS B 1 27 ? 22.609 -34.031 28.156 1 30.92 27 CYS B CA 1
ATOM 3189 C C . CYS B 1 27 ? 23.094 -34.5 29.516 1 30.92 27 CYS B C 1
ATOM 3191 O O . CYS B 1 27 ? 24.094 -33.969 30.047 1 30.92 27 CYS B O 1
ATOM 3193 N N . ALA B 1 28 ? 22.141 -35.156 30.219 1 32.03 28 ALA B N 1
ATOM 3194 C CA . ALA B 1 28 ? 22.562 -35.625 31.547 1 32.03 28 ALA B CA 1
ATOM 3195 C C . ALA B 1 28 ? 23.75 -36.594 31.422 1 32.03 28 ALA B C 1
ATOM 3197 O O . ALA B 1 28 ? 24.484 -36.781 32.406 1 32.03 28 ALA B O 1
ATOM 3198 N N . LEU B 1 29 ? 23.734 -37.188 30.25 1 32.41 29 LEU B N 1
ATOM 3199 C CA . LEU B 1 29 ? 24.719 -38.25 30.125 1 32.41 29 LEU B CA 1
ATOM 3200 C C . LEU B 1 29 ? 26.141 -37.688 30.047 1 32.41 29 LEU B C 1
ATOM 3202 O O . LEU B 1 29 ? 27.109 -38.438 30.219 1 32.41 29 LEU B O 1
ATOM 3206 N N . TYR B 1 30 ? 26.156 -36.438 29.656 1 31.53 30 TYR B N 1
ATOM 3207 C CA . TYR B 1 30 ? 27.531 -35.969 29.438 1 31.53 30 TYR B CA 1
ATOM 3208 C C . TYR B 1 30 ? 28.297 -35.938 30.766 1 31.53 30 TYR B C 1
ATOM 3210 O O . TYR B 1 30 ? 29.5 -36.219 30.797 1 31.53 30 TYR B O 1
ATOM 3218 N N . SER B 1 31 ? 27.578 -35.531 31.844 1 31.95 31 SER B N 1
ATOM 3219 C CA . SER B 1 31 ? 28.391 -35.375 33.031 1 31.95 31 SER B CA 1
ATOM 3220 C C . SER B 1 31 ? 29.016 -36.719 33.469 1 31.95 31 SER B C 1
ATOM 3222 O O . SER B 1 31 ? 30.016 -36.75 34.188 1 31.95 31 SER B O 1
ATOM 3224 N N . VAL B 1 32 ? 28.219 -37.719 33.125 1 33.44 32 VAL B N 1
ATOM 3225 C CA . VAL B 1 32 ? 28.719 -39 33.625 1 33.44 32 VAL B CA 1
ATOM 3226 C C . VAL B 1 32 ? 29.953 -39.406 32.812 1 33.44 32 VAL B C 1
ATOM 3228 O O . VAL B 1 32 ? 30.859 -40.062 33.344 1 33.44 32 VAL B O 1
ATOM 3231 N N . SER B 1 33 ? 29.891 -39.031 31.625 1 31.55 33 SER B N 1
ATOM 3232 C CA . SER B 1 33 ? 30.891 -39.625 30.75 1 31.55 33 SER B CA 1
ATOM 3233 C C . SER B 1 33 ? 32.281 -39.094 31.062 1 31.55 33 SER B C 1
ATOM 3235 O O . SER B 1 33 ? 33.281 -39.656 30.625 1 31.55 33 SER B O 1
ATOM 3237 N N . LYS B 1 34 ? 32.312 -37.906 31.641 1 36.03 34 LYS B N 1
ATOM 3238 C CA . LYS B 1 34 ? 33.688 -37.438 31.875 1 36.03 34 LYS B CA 1
ATOM 3239 C C . LYS B 1 34 ? 34.469 -38.406 32.75 1 36.03 34 LYS B C 1
ATOM 3241 O O . LYS B 1 34 ? 35.688 -38.344 32.812 1 36.03 34 LYS B O 1
ATOM 3246 N N . LYS B 1 35 ? 33.531 -38.969 33.656 1 33.72 35 LYS B N 1
ATOM 3247 C CA . LYS B 1 35 ? 34.375 -39.719 34.594 1 33.72 35 LYS B CA 1
ATOM 3248 C C . LYS B 1 35 ? 35.156 -40.812 33.844 1 33.72 35 LYS B C 1
ATOM 3250 O O . LYS B 1 35 ? 36.188 -41.312 34.344 1 33.72 35 LYS B O 1
ATOM 3255 N N . ILE B 1 36 ? 34.281 -41.531 32.906 1 35.59 36 ILE B N 1
ATOM 3256 C CA . ILE B 1 36 ? 34.906 -42.812 32.594 1 35.59 36 ILE B CA 1
ATOM 3257 C C . ILE B 1 36 ? 35.969 -42.625 31.531 1 35.59 36 ILE B C 1
ATOM 3259 O O . ILE B 1 36 ? 35.688 -42.219 30.406 1 35.59 36 ILE B O 1
ATOM 3263 N N . GLY B 1 37 ? 37.094 -41.875 31.766 1 35.25 37 GLY B N 1
ATOM 3264 C CA . GLY B 1 37 ? 38.438 -41.625 31.281 1 35.25 37 GLY B CA 1
ATOM 3265 C C . GLY B 1 37 ? 38.594 -41.906 29.797 1 35.25 37 GLY B C 1
ATOM 3266 O O . GLY B 1 37 ? 39.719 -41.875 29.281 1 35.25 37 GLY B O 1
ATOM 3267 N N . MET B 1 38 ? 37.781 -42.812 29.172 1 35.56 38 MET B N 1
ATOM 3268 C CA . MET B 1 38 ? 38.281 -43.344 27.906 1 35.56 38 MET B CA 1
ATOM 3269 C C . MET B 1 38 ? 38.156 -42.312 26.797 1 35.56 38 MET B C 1
ATOM 3271 O O . MET B 1 38 ? 37.156 -41.656 26.672 1 35.56 38 MET B O 1
ATOM 3275 N N . LYS B 1 39 ? 39.281 -41.719 26.312 1 36.59 39 LYS B N 1
ATOM 3276 C CA . LYS B 1 39 ? 39.656 -40.688 25.375 1 36.59 39 LYS B CA 1
ATOM 3277 C C . LYS B 1 39 ? 39.156 -41.031 23.969 1 36.59 39 LYS B C 1
ATOM 3279 O O . LYS B 1 39 ? 39.562 -40.375 22.984 1 36.59 39 LYS B O 1
ATOM 3284 N N . PHE B 1 40 ? 38.375 -42.125 23.656 1 40.84 40 PHE B N 1
ATOM 3285 C CA . PHE B 1 40 ? 38.344 -42.406 22.234 1 40.84 40 PHE B CA 1
ATOM 3286 C C . PHE B 1 40 ? 37.562 -41.344 21.469 1 40.84 40 PHE B C 1
ATOM 3288 O O . PHE B 1 40 ? 36.594 -40.781 21.984 1 40.84 40 PHE B O 1
ATOM 3295 N N . PRO B 1 41 ? 38.188 -40.656 20.438 1 36.94 41 PRO B N 1
ATOM 3296 C CA . PRO B 1 41 ? 37.594 -39.469 19.812 1 36.94 41 PRO B CA 1
ATOM 3297 C C . PRO B 1 41 ? 36.219 -39.719 19.219 1 36.94 41 PRO B C 1
ATOM 3299 O O . PRO B 1 41 ? 35.938 -40.844 18.812 1 36.94 41 PRO B O 1
ATOM 3302 N N . CYS B 1 42 ? 35.094 -39.156 19.828 1 34.94 42 CYS B N 1
ATOM 3303 C CA . CYS B 1 42 ? 33.656 -39.188 19.562 1 34.94 42 CYS B CA 1
ATOM 3304 C C . CYS B 1 42 ? 33.406 -39.094 18.062 1 34.94 42 CYS B C 1
ATOM 3306 O O . CYS B 1 42 ? 32.312 -39.438 17.609 1 34.94 42 CYS B O 1
ATOM 3308 N N . VAL B 1 43 ? 34.375 -38.625 17.25 1 41.5 43 VAL B N 1
ATOM 3309 C CA . VAL B 1 43 ? 34.062 -38.375 15.852 1 41.5 43 VAL B CA 1
ATOM 3310 C C . VAL B 1 43 ? 34.031 -39.688 15.07 1 41.5 43 VAL B C 1
ATOM 3312 O O . VAL B 1 43 ? 33.312 -39.812 14.094 1 41.5 43 VAL B O 1
ATOM 3315 N N . ALA B 1 44 ? 34.875 -40.719 15.383 1 44.62 44 ALA B N 1
ATOM 3316 C CA . ALA B 1 44 ? 34.969 -41.969 14.602 1 44.62 44 ALA B CA 1
ATOM 3317 C C . ALA B 1 44 ? 33.688 -42.781 14.75 1 44.62 44 ALA B C 1
ATOM 3319 O O . ALA B 1 44 ? 33.312 -43.5 13.828 1 44.62 44 ALA B O 1
ATOM 3320 N N . ILE B 1 45 ? 33.031 -42.75 15.961 1 42.28 45 ILE B N 1
ATOM 3321 C CA . ILE B 1 45 ? 31.828 -43.531 16.156 1 42.28 45 ILE B CA 1
ATOM 3322 C C . ILE B 1 45 ? 30.688 -42.938 15.352 1 42.28 45 ILE B C 1
ATOM 3324 O O . ILE B 1 45 ? 29.906 -43.656 14.727 1 42.28 45 ILE B O 1
ATOM 3328 N N . LEU B 1 46 ? 30.641 -41.594 15.25 1 43.88 46 LEU B N 1
ATOM 3329 C CA . LEU B 1 46 ? 29.562 -41 14.469 1 43.88 46 LEU B CA 1
ATOM 3330 C C . LEU B 1 46 ? 29.719 -41.312 12.992 1 43.88 46 LEU B C 1
ATOM 3332 O O . LEU B 1 46 ? 28.734 -41.562 12.297 1 43.88 46 LEU B O 1
ATOM 3336 N N . LEU B 1 47 ? 30.906 -41.406 12.445 1 49.22 47 LEU B N 1
ATOM 3337 C CA . LEU B 1 47 ? 31.125 -41.75 11.039 1 49.22 47 LEU B CA 1
ATOM 3338 C C . LEU B 1 47 ? 30.781 -43.188 10.75 1 49.22 47 LEU B C 1
ATOM 3340 O O . LEU B 1 47 ? 30.219 -43.5 9.703 1 49.22 47 LEU B O 1
ATOM 3344 N N . TRP B 1 48 ? 31.031 -44.188 11.672 1 49.38 48 TRP B N 1
ATOM 3345 C CA . TRP B 1 48 ? 30.688 -45.594 11.469 1 49.38 48 TRP B CA 1
ATOM 3346 C C . TRP B 1 48 ? 29.188 -45.781 11.492 1 49.38 48 TRP B C 1
ATOM 3348 O O . TRP B 1 48 ? 28.641 -46.531 10.695 1 49.38 48 TRP B O 1
ATOM 3358 N N . ILE B 1 49 ? 28.438 -45.031 12.328 1 48.84 49 ILE B N 1
ATOM 3359 C CA . ILE B 1 49 ? 26.984 -45.125 12.336 1 48.84 49 ILE B CA 1
ATOM 3360 C C . ILE B 1 49 ? 26.422 -44.531 11.039 1 48.84 49 ILE B C 1
ATOM 3362 O O . ILE B 1 49 ? 25.484 -45.094 10.453 1 48.84 49 ILE B O 1
ATOM 3366 N N . MET B 1 50 ? 27.047 -43.562 10.406 1 46.28 50 MET B N 1
ATOM 3367 C CA . MET B 1 50 ? 26.578 -43 9.133 1 46.28 50 MET B CA 1
ATOM 3368 C C . MET B 1 50 ? 26.875 -43.969 7.984 1 46.28 50 MET B C 1
ATOM 3370 O O . MET B 1 50 ? 26.078 -44.094 7.059 1 46.28 50 MET B O 1
ATOM 3374 N N . ILE B 1 51 ? 27.969 -44.719 7.965 1 51.03 51 ILE B N 1
ATOM 3375 C CA . ILE B 1 51 ? 28.328 -45.656 6.906 1 51.03 51 ILE B CA 1
ATOM 3376 C C . ILE B 1 51 ? 27.422 -46.875 6.973 1 51.03 51 ILE B C 1
ATOM 3378 O O . ILE B 1 51 ? 26.938 -47.375 5.945 1 51.03 51 ILE B O 1
ATOM 3382 N N . VAL B 1 52 ? 27.109 -47.469 8.164 1 48.72 52 VAL B N 1
ATOM 3383 C CA . VAL B 1 52 ? 26.219 -48.594 8.273 1 48.72 52 VAL B CA 1
ATOM 3384 C C . VAL B 1 52 ? 24.797 -48.188 7.895 1 48.72 52 VAL B C 1
ATOM 3386 O O . VAL B 1 52 ? 24.094 -48.938 7.18 1 48.72 52 VAL B O 1
ATOM 3389 N N . MET B 1 53 ? 24.297 -47.031 8.219 1 44.75 53 MET B N 1
ATOM 3390 C CA . MET B 1 53 ? 22.969 -46.594 7.824 1 44.75 53 MET B CA 1
ATOM 3391 C C . MET B 1 53 ? 22.891 -46.312 6.324 1 44.75 53 MET B C 1
ATOM 3393 O O . MET B 1 53 ? 21.859 -46.5 5.699 1 44.75 53 MET B O 1
ATOM 3397 N N . PHE B 1 54 ? 23.938 -45.938 5.629 1 48.38 54 PHE B N 1
ATOM 3398 C CA . PHE B 1 54 ? 23.984 -45.75 4.18 1 48.38 54 PHE B CA 1
ATOM 3399 C C . PHE B 1 54 ? 24 -47.094 3.475 1 48.38 54 PHE B C 1
ATOM 3401 O O . PHE B 1 54 ? 23.375 -47.281 2.43 1 48.38 54 PHE B O 1
ATOM 3408 N N . SER B 1 55 ? 24.703 -48.156 3.93 1 44.62 55 SER B N 1
ATOM 3409 C CA . SER B 1 55 ? 24.703 -49.469 3.287 1 44.62 55 SER B CA 1
ATOM 3410 C C . SER B 1 55 ? 23.359 -50.188 3.451 1 44.62 55 SER B C 1
ATOM 3412 O O . SER B 1 55 ? 22.906 -50.875 2.543 1 44.62 55 SER B O 1
ATOM 3414 N N . VAL B 1 56 ? 22.688 -50.094 4.578 1 45.84 56 VAL B N 1
ATOM 3415 C CA . VAL B 1 56 ? 21.375 -50.688 4.723 1 45.84 56 VAL B CA 1
ATOM 3416 C C . VAL B 1 56 ? 20.359 -49.969 3.832 1 45.84 56 VAL B C 1
ATOM 3418 O O . VAL B 1 56 ? 19.469 -50.594 3.248 1 45.84 56 VAL B O 1
ATOM 3421 N N . GLY B 1 57 ? 20.5 -48.688 3.576 1 38.41 57 GLY B N 1
ATOM 3422 C CA . GLY B 1 57 ? 19.609 -47.969 2.662 1 38.41 57 GLY B CA 1
ATOM 3423 C C . GLY B 1 57 ? 19.781 -48.406 1.216 1 38.41 57 GLY B C 1
ATOM 3424 O O . GLY B 1 57 ? 18.812 -48.5 0.473 1 38.41 57 GLY B O 1
ATOM 3425 N N . LEU B 1 58 ? 20.922 -48.781 0.739 1 44.91 58 LEU B N 1
ATOM 3426 C CA . LEU B 1 58 ? 21.125 -49.25 -0.625 1 44.91 58 LEU B CA 1
ATOM 3427 C C . LEU B 1 58 ? 20.516 -50.625 -0.824 1 44.91 58 LEU B C 1
ATOM 3429 O O . LEU B 1 58 ? 19.969 -50.938 -1.888 1 44.91 58 LEU B O 1
ATOM 3433 N N . VAL B 1 59 ? 20.594 -51.562 0.12 1 41.22 59 VAL B N 1
ATOM 3434 C CA . VAL B 1 59 ? 20.031 -52.906 -0.045 1 41.22 59 VAL B CA 1
ATOM 3435 C C . VAL B 1 59 ? 18.5 -52.812 -0.039 1 41.22 59 VAL B C 1
ATOM 3437 O O . VAL B 1 59 ? 17.844 -53.5 -0.827 1 41.22 59 VAL B O 1
ATOM 3440 N N . VAL B 1 60 ? 17.922 -51.969 0.765 1 38.75 60 VAL B N 1
ATOM 3441 C CA . VAL B 1 60 ? 16.453 -51.906 0.772 1 38.75 60 VAL B CA 1
ATOM 3442 C C . VAL B 1 60 ? 15.961 -51.344 -0.554 1 38.75 60 VAL B C 1
ATOM 3444 O O . VAL B 1 60 ? 14.969 -51.812 -1.108 1 38.75 60 VAL B O 1
ATOM 3447 N N . THR B 1 61 ? 16.641 -50.438 -1.204 1 37.66 61 THR B N 1
ATOM 3448 C CA . THR B 1 61 ? 16.188 -49.969 -2.51 1 37.66 61 THR B CA 1
ATOM 3449 C C . THR B 1 61 ? 16.391 -51.062 -3.57 1 37.66 61 THR B C 1
ATOM 3451 O O . THR B 1 61 ? 15.617 -51.156 -4.527 1 37.66 61 THR B O 1
ATOM 3454 N N . PHE B 1 62 ? 17.391 -52 -3.434 1 38.53 62 PHE B N 1
ATOM 3455 C CA . PHE B 1 62 ? 17.594 -53.031 -4.43 1 38.53 62 PHE B CA 1
ATOM 3456 C C . PHE B 1 62 ? 16.5 -54.094 -4.34 1 38.53 62 PHE B C 1
ATOM 3458 O O . PHE B 1 62 ? 15.984 -54.562 -5.359 1 38.53 62 PHE B O 1
ATOM 3465 N N . ILE B 1 63 ? 16.078 -54.562 -3.15 1 37.16 63 ILE B N 1
ATOM 3466 C CA . ILE B 1 63 ? 15.039 -55.594 -3.045 1 37.16 63 ILE B CA 1
ATOM 3467 C C . ILE B 1 63 ? 13.695 -55 -3.496 1 37.16 63 ILE B C 1
ATOM 3469 O O . ILE B 1 63 ? 12.93 -55.688 -4.18 1 37.16 63 ILE B O 1
ATOM 3473 N N . GLN B 1 64 ? 13.375 -53.781 -3.182 1 32.38 64 GLN B N 1
ATOM 3474 C CA . GLN B 1 64 ? 12.086 -53.25 -3.611 1 32.38 64 GLN B CA 1
ATOM 3475 C C . GLN B 1 64 ? 12.047 -53.062 -5.125 1 32.38 64 GLN B C 1
ATOM 3477 O O . GLN B 1 64 ? 10.984 -53.125 -5.742 1 32.38 64 GLN B O 1
ATOM 3482 N N . ARG B 1 65 ? 13.148 -52.938 -5.844 1 33.81 65 ARG B N 1
ATOM 3483 C CA . ARG B 1 65 ? 13.164 -52.844 -7.301 1 33.81 65 ARG B CA 1
ATOM 3484 C C . ARG B 1 65 ? 12.836 -54.188 -7.949 1 33.81 65 ARG B C 1
ATOM 3486 O O . ARG B 1 65 ? 12.172 -54.219 -8.992 1 33.81 65 ARG B O 1
ATOM 3493 N N . GLN B 1 66 ? 13.305 -55.375 -7.441 1 32.5 66 GLN B N 1
ATOM 3494 C CA . GLN B 1 66 ? 13.055 -56.656 -8.102 1 32.5 66 GLN B CA 1
ATOM 3495 C C . GLN B 1 66 ? 11.578 -57.031 -8.047 1 32.5 66 GLN B C 1
ATOM 3497 O O . GLN B 1 66 ? 11.047 -57.625 -8.977 1 32.5 66 GLN B O 1
ATOM 3502 N N . LYS B 1 67 ? 10.867 -56.812 -6.934 1 32.94 67 LYS B N 1
ATOM 3503 C CA . LYS B 1 67 ? 9.484 -57.281 -6.891 1 32.94 67 LYS B CA 1
ATOM 3504 C C . LYS B 1 67 ? 8.602 -56.438 -7.801 1 32.94 67 LYS B C 1
ATOM 3506 O O . LYS B 1 67 ? 7.625 -56.938 -8.375 1 32.94 67 LYS B O 1
ATOM 3511 N N . ARG B 1 68 ? 8.898 -55.156 -7.988 1 31.73 68 ARG B N 1
ATOM 3512 C CA . ARG B 1 68 ? 8.008 -54.344 -8.82 1 31.73 68 ARG B CA 1
ATOM 3513 C C . ARG B 1 68 ? 8.211 -54.656 -10.297 1 31.73 68 ARG B C 1
ATOM 3515 O O . ARG B 1 68 ? 7.406 -54.219 -11.133 1 31.73 68 ARG B O 1
ATOM 3522 N N . GLU B 1 69 ? 9.289 -55.281 -10.789 1 33.97 69 GLU B N 1
ATOM 3523 C CA . GLU B 1 69 ? 9.477 -55.594 -12.203 1 33.97 69 GLU B CA 1
ATOM 3524 C C . GLU B 1 69 ? 8.492 -56.656 -12.664 1 33.97 69 GLU B C 1
ATOM 3526 O O . GLU B 1 69 ? 8.062 -56.656 -13.82 1 33.97 69 GLU B O 1
ATOM 3531 N N . LYS B 1 70 ? 8.125 -57.75 -11.906 1 32.56 70 LYS B N 1
ATOM 3532 C CA . LYS B 1 70 ? 7.352 -58.875 -12.422 1 32.56 70 LYS B CA 1
ATOM 3533 C C . LYS B 1 70 ? 5.887 -58.469 -12.609 1 32.56 70 LYS B C 1
ATOM 3535 O O . LYS B 1 70 ? 5.176 -59.094 -13.398 1 32.56 70 LYS B O 1
ATOM 3540 N N . MET B 1 71 ? 5.387 -57.531 -11.82 1 30.53 71 MET B N 1
ATOM 3541 C CA . MET B 1 71 ? 3.93 -57.469 -11.875 1 30.53 71 MET B CA 1
ATOM 3542 C C . MET B 1 71 ? 3.467 -56.688 -13.102 1 30.53 71 MET B C 1
ATOM 3544 O O . MET B 1 71 ? 2.293 -56.719 -13.469 1 30.53 71 MET B O 1
ATOM 3548 N N . GLY B 1 72 ? 4.289 -55.75 -13.633 1 29.47 72 GLY B N 1
ATOM 3549 C CA . GLY B 1 72 ? 3.689 -54.844 -14.602 1 29.47 72 GLY B CA 1
ATOM 3550 C C . GLY B 1 72 ? 3.428 -55.469 -15.945 1 29.47 72 GLY B C 1
ATOM 3551 O O . GLY B 1 72 ? 2.783 -54.875 -16.812 1 29.47 72 GLY B O 1
ATOM 3552 N N . CYS B 1 73 ? 4.266 -56.469 -16.328 1 29.16 73 CYS B N 1
ATOM 3553 C CA . CYS B 1 73 ? 4.16 -56.906 -17.719 1 29.16 73 CYS B CA 1
ATOM 3554 C C . CYS B 1 73 ? 2.889 -57.688 -17.953 1 29.16 73 CYS B C 1
ATOM 3556 O O . CYS B 1 73 ? 2.594 -58.094 -19.094 1 29.16 73 CYS B O 1
ATOM 3558 N N . ASN B 1 74 ? 2.332 -58.312 -16.844 1 28 74 ASN B N 1
ATOM 3559 C CA . ASN B 1 74 ? 1.365 -59.344 -17.188 1 28 74 ASN B CA 1
ATOM 3560 C C . ASN B 1 74 ? 0.026 -58.75 -17.609 1 28 74 ASN B C 1
ATOM 3562 O O . ASN B 1 74 ? -0.91 -59.5 -17.938 1 28 74 ASN B O 1
ATOM 3566 N N . ASN B 1 75 ? -0.229 -57.531 -17.203 1 27.34 75 ASN B N 1
ATOM 3567 C CA . ASN B 1 75 ? -1.67 -57.312 -17.281 1 27.34 75 ASN B CA 1
ATOM 3568 C C . ASN B 1 75 ? -2.127 -57.094 -18.719 1 27.34 75 ASN B C 1
ATOM 3570 O O . ASN B 1 75 ? -3.141 -56.438 -18.953 1 27.34 75 ASN B O 1
ATOM 3574 N N . SER B 1 76 ? -1.312 -57.344 -19.734 1 27.05 76 SER B N 1
ATOM 3575 C CA . SER B 1 76 ? -1.998 -57.188 -21.016 1 27.05 76 SER B CA 1
ATOM 3576 C C . SER B 1 76 ? -3.182 -58.156 -21.109 1 27.05 76 SER B C 1
ATOM 3578 O O . SER B 1 76 ? -3.029 -59.312 -21.547 1 27.05 76 SER B O 1
ATOM 3580 N N . LYS B 1 77 ? -3.98 -58.219 -20 1 28.25 77 LYS B N 1
ATOM 3581 C CA . LYS B 1 77 ? -5.164 -59.031 -20.281 1 28.25 77 LYS B CA 1
ATOM 3582 C C . LYS B 1 77 ? -5.844 -58.562 -21.578 1 28.25 77 LYS B C 1
ATOM 3584 O O . LYS B 1 77 ? -6.086 -57.375 -21.75 1 28.25 77 LYS B O 1
ATOM 3589 N N . VAL B 1 78 ? -5.66 -59.344 -22.578 1 27.33 78 VAL B N 1
ATOM 3590 C CA . VAL B 1 78 ? -6.508 -59.344 -23.766 1 27.33 78 VAL B CA 1
ATOM 3591 C C . VAL B 1 78 ? -7.961 -59.094 -23.359 1 27.33 78 VAL B C 1
ATOM 3593 O O . VAL B 1 78 ? -8.531 -59.875 -22.578 1 27.33 78 VAL B O 1
ATOM 3596 N N . GLU B 1 79 ? -8.328 -57.844 -23.109 1 30.47 79 GLU B N 1
ATOM 3597 C CA . GLU B 1 79 ? -9.75 -57.531 -22.953 1 30.47 79 GLU B CA 1
ATOM 3598 C C . GLU B 1 79 ? -10.602 -58.438 -23.844 1 30.47 79 GLU B C 1
ATOM 3600 O O . GLU B 1 79 ? -10.406 -58.5 -25.047 1 30.47 79 GLU B O 1
ATOM 3605 N N . ASP B 1 80 ? -10.984 -59.5 -23.266 1 29.73 80 ASP B N 1
ATOM 3606 C CA . ASP B 1 80 ? -12.094 -60.25 -23.859 1 29.73 80 ASP B CA 1
ATOM 3607 C C . ASP B 1 80 ? -13.219 -59.312 -24.281 1 29.73 80 ASP B C 1
ATOM 3609 O O . ASP B 1 80 ? -13.547 -58.375 -23.562 1 29.73 80 ASP B O 1
ATOM 3613 N N . VAL B 1 81 ? -13.477 -59.219 -25.594 1 30.5 81 VAL B N 1
ATOM 3614 C CA . VAL B 1 81 ? -14.586 -58.562 -26.281 1 30.5 81 VAL B CA 1
ATOM 3615 C C . VAL B 1 81 ? -15.898 -58.875 -25.562 1 30.5 81 VAL B C 1
ATOM 3617 O O . VAL B 1 81 ? -16.422 -60 -25.672 1 30.5 81 VAL B O 1
ATOM 3620 N N . GLU B 1 82 ? -15.977 -58.625 -24.203 1 29.89 82 GLU B N 1
ATOM 3621 C CA . GLU B 1 82 ? -17.266 -58.875 -23.578 1 29.89 82 GLU B CA 1
ATOM 3622 C C . GLU B 1 82 ? -18.375 -58.125 -24.266 1 29.89 82 GLU B C 1
ATOM 3624 O O . GLU B 1 82 ? -18.141 -57.062 -24.875 1 29.89 82 GLU B O 1
ATOM 3629 N N . ASP B 1 83 ? -19.562 -58.688 -24.281 1 27.81 83 ASP B N 1
ATOM 3630 C CA . ASP B 1 83 ? -20.859 -58.406 -24.891 1 27.81 83 ASP B CA 1
ATOM 3631 C C . ASP B 1 83 ? -21.375 -57.031 -24.438 1 27.81 83 ASP B C 1
ATOM 3633 O O . ASP B 1 83 ? -21.203 -56.656 -23.266 1 27.81 83 ASP B O 1
ATOM 3637 N N . PRO B 1 84 ? -21.781 -56.031 -25.391 1 27.19 84 PRO B N 1
ATOM 3638 C CA . PRO B 1 84 ? -22.188 -54.625 -25.312 1 27.19 84 PRO B CA 1
ATOM 3639 C C . PRO B 1 84 ? -23.375 -54.406 -24.375 1 27.19 84 PRO B C 1
ATOM 3641 O O . PRO B 1 84 ? -23.828 -53.281 -24.219 1 27.19 84 PRO B O 1
ATOM 3644 N N . LYS B 1 85 ? -24.219 -55.375 -24.094 1 30.03 85 LYS B N 1
ATOM 3645 C CA . LYS B 1 85 ? -25.516 -55 -23.516 1 30.03 85 LYS B CA 1
ATOM 3646 C C . LYS B 1 85 ? -25.344 -54.469 -22.094 1 30.03 85 LYS B C 1
ATOM 3648 O O . LYS B 1 85 ? -26.344 -54.156 -21.422 1 30.03 85 LYS B O 1
ATOM 3653 N N . ALA B 1 86 ? -24.562 -55 -21.359 1 28.77 86 ALA B N 1
ATOM 3654 C CA . ALA B 1 86 ? -24.875 -54.688 -19.969 1 28.77 86 ALA B CA 1
ATOM 3655 C C . ALA B 1 86 ? -24.703 -53.219 -19.672 1 28.77 86 ALA B C 1
ATOM 3657 O O . ALA B 1 86 ? -23.672 -52.625 -20.031 1 28.77 86 ALA B O 1
ATOM 3658 N N . LYS B 1 87 ? -25.766 -52.5 -19.422 1 30.73 87 LYS B N 1
ATOM 3659 C CA . LYS B 1 87 ? -26.156 -51.125 -19.109 1 30.73 87 LYS B CA 1
ATOM 3660 C C . LYS B 1 87 ? -25.281 -50.531 -18 1 30.73 87 LYS B C 1
ATOM 3662 O O . LYS B 1 87 ? -25.219 -51.062 -16.891 1 30.73 87 LYS B O 1
ATOM 3667 N N . SER B 1 88 ? -24.297 -50 -18.469 1 28.05 88 SER B N 1
ATOM 3668 C CA . SER B 1 88 ? -23.312 -49.344 -17.609 1 28.05 88 SER B CA 1
ATOM 3669 C C . SER B 1 88 ? -23.953 -48.312 -16.703 1 28.05 88 SER B C 1
ATOM 3671 O O . SER B 1 88 ? -24.594 -47.375 -17.188 1 28.05 88 SER B O 1
ATOM 3673 N N . SER B 1 89 ? -24.781 -48.781 -15.664 1 29.77 89 SER B N 1
ATOM 3674 C CA . SER B 1 89 ? -25.234 -47.812 -14.648 1 29.77 89 SER B CA 1
ATOM 3675 C C . SER B 1 89 ? -24.203 -46.75 -14.398 1 29.77 89 SER B C 1
ATOM 3677 O O . SER B 1 89 ? -23 -47.031 -14.281 1 29.77 89 SER B O 1
ATOM 3679 N N . LYS B 1 90 ? -24.594 -45.531 -14.781 1 30.36 90 LYS B N 1
ATOM 3680 C CA . LYS B 1 90 ? -23.953 -44.219 -14.797 1 30.36 90 LYS B CA 1
ATOM 3681 C C . LYS B 1 90 ? -23.344 -43.875 -13.438 1 30.36 90 LYS B C 1
ATOM 3683 O O . LYS B 1 90 ? -23.984 -43.25 -12.602 1 30.36 90 LYS B O 1
ATOM 3688 N N . LYS B 1 91 ? -23.047 -44.875 -12.586 1 32.94 91 LYS B N 1
ATOM 3689 C CA . LYS B 1 91 ? -22.406 -44.281 -11.422 1 32.94 91 LYS B CA 1
ATOM 3690 C C . LYS B 1 91 ? -21.453 -43.156 -11.844 1 32.94 91 LYS B C 1
ATOM 3692 O O . LYS B 1 91 ? -20.766 -43.25 -12.852 1 32.94 91 LYS B O 1
ATOM 3697 N N . ALA B 1 92 ? -21.688 -41.969 -11.211 1 34.84 92 ALA B N 1
ATOM 3698 C CA . ALA B 1 92 ? -20.938 -40.719 -11.383 1 34.84 92 ALA B CA 1
ATOM 3699 C C . ALA B 1 92 ? -19.453 -41 -11.555 1 34.84 92 ALA B C 1
ATOM 3701 O O . ALA B 1 92 ? -18.859 -41.781 -10.805 1 34.84 92 ALA B O 1
ATOM 3702 N N . PRO B 1 93 ? -19.047 -40.781 -12.664 1 32.16 93 PRO B N 1
ATOM 3703 C CA . PRO B 1 93 ? -17.656 -41.156 -12.883 1 32.16 93 PRO B CA 1
ATOM 3704 C C . PRO B 1 93 ? -16.734 -40.688 -11.766 1 32.16 93 PRO B C 1
ATOM 3706 O O . PRO B 1 93 ? -16.859 -39.562 -11.281 1 32.16 93 PRO B O 1
ATOM 3709 N N . GLU B 1 94 ? -16.5 -41.469 -10.641 1 35.25 94 GLU B N 1
ATOM 3710 C CA . GLU B 1 94 ? -15.422 -41.156 -9.711 1 35.25 94 GLU B CA 1
ATOM 3711 C C . GLU B 1 94 ? -14.375 -40.25 -10.375 1 35.25 94 GLU B C 1
ATOM 3713 O O . GLU B 1 94 ? -14.109 -40.375 -11.57 1 35.25 94 GLU B O 1
ATOM 3718 N N . PRO B 1 95 ? -14.32 -38.938 -9.852 1 36.62 95 PRO B N 1
ATOM 3719 C CA . PRO B 1 95 ? -13.297 -38.125 -10.508 1 36.62 95 PRO B CA 1
ATOM 3720 C C . PRO B 1 95 ? -12.125 -38.969 -11.031 1 36.62 95 PRO B C 1
ATOM 3722 O O . PRO B 1 95 ? -11.602 -39.812 -10.32 1 36.62 95 PRO B O 1
ATOM 3725 N N . GLU B 1 96 ? -12.227 -39.281 -12.188 1 36.12 96 GLU B N 1
ATOM 3726 C CA . GLU B 1 96 ? -11.281 -40.094 -12.953 1 36.12 96 GLU B CA 1
ATOM 3727 C C . GLU B 1 96 ? -9.852 -39.906 -12.461 1 36.12 96 GLU B C 1
ATOM 3729 O O . GLU B 1 96 ? -9.383 -38.781 -12.336 1 36.12 96 GLU B O 1
ATOM 3734 N N . LYS B 1 97 ? -9.477 -40.656 -11.523 1 40.75 97 LYS B N 1
ATOM 3735 C CA . LYS B 1 97 ? -8.047 -40.719 -11.25 1 4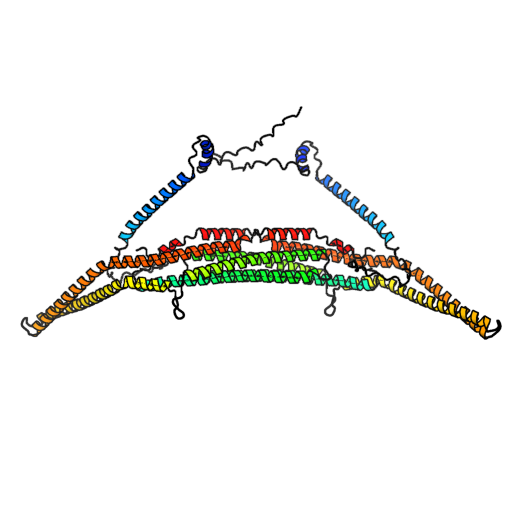0.75 97 LYS B CA 1
ATOM 3736 C C . LYS B 1 97 ? -7.227 -40.375 -12.484 1 40.75 97 LYS B C 1
ATOM 3738 O O . LYS B 1 97 ? -7.578 -40.75 -13.602 1 40.75 97 LYS B O 1
ATOM 3743 N N . PRO B 1 98 ? -6.598 -39.188 -12.562 1 40.5 98 PRO B N 1
ATOM 3744 C CA . PRO B 1 98 ? -5.852 -38.906 -13.781 1 40.5 98 PRO B CA 1
ATOM 3745 C C . PRO B 1 98 ? -5.301 -40.156 -14.461 1 40.5 98 PRO B C 1
ATOM 3747 O O . PRO B 1 98 ? -4.703 -41 -13.797 1 40.5 98 PRO B O 1
ATOM 3750 N N . LYS B 1 99 ? -5.91 -40.719 -15.453 1 46.12 99 LYS B N 1
ATOM 3751 C CA . LYS B 1 99 ? -5.598 -41.875 -16.281 1 46.12 99 LYS B CA 1
ATOM 3752 C C . LYS B 1 99 ? -4.09 -42.031 -16.469 1 46.12 99 LYS B C 1
ATOM 3754 O O . LYS B 1 99 ? -3.408 -41.094 -16.859 1 46.12 99 LYS B O 1
ATOM 3759 N N . GLU B 1 100 ? -3.369 -42.719 -15.602 1 50.59 100 GLU B N 1
ATOM 3760 C CA . GLU B 1 100 ? -1.968 -43.094 -15.758 1 50.59 100 GLU B CA 1
ATOM 3761 C C . GLU B 1 100 ? -1.592 -43.219 -17.234 1 50.59 100 GLU B C 1
ATOM 3763 O O . GLU B 1 100 ? -2.23 -43.969 -17.984 1 50.59 100 GLU B O 1
ATOM 3768 N N . LEU B 1 101 ? -1.106 -42.125 -17.75 1 54.44 101 LEU B N 1
ATOM 3769 C CA . LEU B 1 101 ? -0.692 -42.125 -19.156 1 54.44 101 LEU B CA 1
ATOM 3770 C C . LEU B 1 101 ? 0.261 -43.281 -19.438 1 54.44 101 LEU B C 1
ATOM 3772 O O . LEU B 1 101 ? 1.229 -43.5 -18.703 1 54.44 101 LEU B O 1
ATOM 3776 N N . ASN B 1 102 ? -0.237 -44.156 -20.109 1 60.31 102 ASN B N 1
ATOM 3777 C CA . ASN B 1 102 ? 0.632 -45.219 -20.609 1 60.31 102 ASN B CA 1
ATOM 3778 C C . ASN B 1 102 ? 1.716 -44.656 -21.531 1 60.31 102 ASN B C 1
ATOM 3780 O O . ASN B 1 102 ? 1.42 -44.188 -22.625 1 60.31 102 ASN B O 1
ATOM 3784 N N . PRO B 1 103 ? 3.014 -44.594 -21.078 1 62.59 103 PRO B N 1
ATOM 3785 C CA . PRO B 1 103 ? 4.09 -44 -21.875 1 62.59 103 PRO B CA 1
ATOM 3786 C C . PRO B 1 103 ? 4.328 -44.75 -23.188 1 62.59 103 PRO B C 1
ATOM 3788 O O . PRO B 1 103 ? 5 -44.219 -24.094 1 62.59 103 PRO B O 1
ATOM 3791 N N . TYR B 1 104 ? 3.629 -45.812 -23.203 1 65.44 104 TYR B N 1
ATOM 3792 C CA . TYR B 1 104 ? 3.867 -46.625 -24.391 1 65.44 104 TYR B CA 1
ATOM 3793 C C . TYR B 1 104 ? 2.857 -46.312 -25.484 1 65.44 104 TYR B C 1
ATOM 3795 O O . TYR B 1 104 ? 3.023 -46.719 -26.641 1 65.44 104 TYR B O 1
ATOM 3803 N N . SER B 1 105 ? 1.984 -45.531 -25.016 1 67.5 105 SER B N 1
ATOM 3804 C CA . SER B 1 105 ? 0.97 -45.188 -26 1 67.5 105 SER B CA 1
ATOM 3805 C C . SER B 1 105 ? 1.495 -44.156 -26.984 1 67.5 105 SER B C 1
ATOM 3807 O O . SER B 1 105 ? 2.412 -43.375 -26.672 1 67.5 105 SER B O 1
ATOM 3809 N N . ALA B 1 106 ? 0.984 -44.188 -28.25 1 69.44 106 ALA B N 1
ATOM 3810 C CA . ALA B 1 106 ? 1.386 -43.25 -29.297 1 69.44 106 ALA B CA 1
ATOM 3811 C C . ALA B 1 106 ? 1.126 -41.812 -28.875 1 69.44 106 ALA B C 1
ATOM 3813 O O . ALA B 1 106 ? 1.879 -40.906 -29.234 1 69.44 106 ALA B O 1
ATOM 3814 N N . SER B 1 107 ? 0.141 -41.656 -28.047 1 75 107 SER B N 1
ATOM 3815 C CA . SER B 1 107 ? -0.237 -40.281 -27.656 1 75 107 SER B CA 1
ATOM 3816 C C . SER B 1 107 ? 0.58 -39.812 -26.469 1 75 107 SER B C 1
ATOM 3818 O O . SER B 1 107 ? 0.629 -38.594 -26.203 1 75 107 SER B O 1
ATOM 3820 N N . ALA B 1 108 ? 1.282 -40.719 -25.812 1 77.81 108 ALA B N 1
ATOM 3821 C CA . ALA B 1 108 ? 1.995 -40.375 -24.594 1 77.81 108 ALA B CA 1
ATOM 3822 C C . ALA B 1 108 ? 3.156 -39.438 -24.859 1 77.81 108 ALA B C 1
ATOM 3824 O O . ALA B 1 108 ? 3.465 -38.562 -24.047 1 77.81 108 ALA B O 1
ATOM 3825 N N . SER B 1 109 ? 3.795 -39.688 -26.109 1 84.81 109 SER B N 1
ATOM 3826 C CA . SER B 1 109 ? 4.953 -38.844 -26.438 1 84.81 109 SER B CA 1
ATOM 3827 C C . SER B 1 109 ? 4.586 -37.375 -26.469 1 84.81 109 SER B C 1
ATOM 3829 O O . SER B 1 109 ? 5.266 -36.531 -25.859 1 84.81 109 SER B O 1
ATOM 3831 N N . LYS B 1 110 ? 3.438 -37.062 -27.047 1 84.62 110 LYS B N 1
ATOM 3832 C CA . LYS B 1 110 ? 3.01 -35.688 -27.156 1 84.62 110 LYS B CA 1
ATOM 3833 C C . LYS B 1 110 ? 2.547 -35.125 -25.812 1 84.62 110 LYS B C 1
ATOM 3835 O O . LYS B 1 110 ? 2.84 -34 -25.453 1 84.62 110 LYS B O 1
ATOM 3840 N N . GLN B 1 111 ? 1.872 -35.906 -25.062 1 83.69 111 GLN B N 1
ATOM 3841 C CA . GLN B 1 111 ? 1.344 -35.469 -23.766 1 83.69 111 GLN B CA 1
ATOM 3842 C C . GLN B 1 111 ? 2.471 -35.188 -22.781 1 83.69 111 GLN B C 1
ATOM 3844 O O . GLN B 1 111 ? 2.416 -34.188 -22.047 1 83.69 111 GLN B O 1
ATOM 3849 N N . LEU B 1 112 ? 3.459 -36.031 -22.797 1 83.88 112 LEU B N 1
ATOM 3850 C CA . LEU B 1 112 ? 4.574 -35.844 -21.875 1 83.88 112 LEU B CA 1
ATOM 3851 C C . LEU B 1 112 ? 5.418 -34.656 -22.281 1 83.88 112 LEU B C 1
ATOM 3853 O O . LEU B 1 112 ? 5.926 -33.938 -21.438 1 83.88 112 LEU B O 1
ATOM 3857 N N . SER B 1 113 ? 5.602 -34.531 -23.625 1 87.75 113 SER B N 1
ATOM 3858 C CA . SER B 1 113 ? 6.289 -33.312 -24.109 1 87.75 113 SER B CA 1
ATOM 3859 C C . SER B 1 113 ? 5.547 -32.062 -23.703 1 87.75 113 SER B C 1
ATOM 3861 O O . SER B 1 113 ? 6.172 -31.062 -23.344 1 87.75 113 SER B O 1
ATOM 3863 N N . GLN B 1 114 ? 4.23 -32.062 -23.75 1 87.69 114 GLN B N 1
ATOM 3864 C CA . GLN B 1 114 ? 3.402 -30.922 -23.375 1 87.69 114 GLN B CA 1
ATOM 3865 C C . GLN B 1 114 ? 3.547 -30.609 -21.891 1 87.69 114 GLN B C 1
ATOM 3867 O O . GLN B 1 114 ? 3.449 -29.453 -21.484 1 87.69 114 GLN B O 1
ATOM 3872 N N . ARG B 1 115 ? 3.748 -31.594 -21.141 1 85.81 115 ARG B N 1
ATOM 3873 C CA . ARG B 1 115 ? 3.953 -31.406 -19.719 1 85.81 115 ARG B CA 1
ATOM 3874 C C . ARG B 1 115 ? 5.184 -30.531 -19.453 1 85.81 115 ARG B C 1
ATOM 3876 O O . ARG B 1 115 ? 5.172 -29.688 -18.562 1 85.81 115 ARG B O 1
ATOM 3883 N N . VAL B 1 116 ? 6.207 -30.812 -20.25 1 88.94 116 VAL B N 1
ATOM 3884 C CA . VAL B 1 116 ? 7.422 -30.031 -20.109 1 88.94 116 VAL B CA 1
ATOM 3885 C C . VAL B 1 116 ? 7.152 -28.578 -20.516 1 88.94 116 VAL B C 1
ATOM 3887 O O . VAL B 1 116 ? 7.574 -27.641 -19.844 1 88.94 116 VAL B O 1
ATOM 3890 N N . ASP B 1 117 ? 6.434 -28.438 -21.547 1 89.31 117 ASP B N 1
ATOM 3891 C CA . ASP B 1 117 ? 6.094 -27.094 -22.016 1 89.31 117 ASP B CA 1
ATOM 3892 C C . ASP B 1 117 ? 5.238 -26.344 -21 1 89.31 117 ASP B C 1
ATOM 3894 O O . ASP B 1 117 ? 5.445 -25.156 -20.766 1 89.31 117 ASP B O 1
ATOM 3898 N N . ASN B 1 118 ? 4.301 -27.031 -20.484 1 88.62 118 ASN B N 1
ATOM 3899 C CA . ASN B 1 118 ? 3.455 -26.438 -19.453 1 88.62 118 ASN B CA 1
ATOM 3900 C C . ASN B 1 118 ? 4.266 -26.031 -18.219 1 88.62 118 ASN B C 1
ATOM 3902 O O . ASN B 1 118 ? 3.969 -25.016 -17.578 1 88.62 118 ASN B O 1
ATOM 3906 N N . ALA B 1 119 ? 5.23 -26.859 -17.891 1 88.88 119 ALA B N 1
ATOM 3907 C CA . ALA B 1 119 ? 6.105 -26.531 -16.781 1 88.88 119 ALA B CA 1
ATOM 3908 C C . ALA B 1 119 ? 6.836 -25.203 -17.016 1 88.88 119 ALA B C 1
ATOM 3910 O O . ALA B 1 119 ? 6.965 -24.391 -16.109 1 88.88 119 ALA B O 1
ATOM 3911 N N . GLU B 1 120 ? 7.316 -25.047 -18.203 1 91.31 120 GLU B N 1
ATOM 3912 C CA . GLU B 1 120 ? 7.984 -23.797 -18.562 1 91.31 120 GLU B CA 1
ATOM 3913 C C . GLU B 1 120 ? 7.031 -22.609 -18.438 1 91.31 120 GLU B C 1
ATOM 3915 O O . GLU B 1 120 ? 7.398 -21.547 -17.922 1 91.31 120 GLU B O 1
ATOM 3920 N N . LYS B 1 121 ? 5.875 -22.719 -18.953 1 90.69 121 LYS B N 1
ATOM 3921 C CA . LYS B 1 121 ? 4.871 -21.656 -18.891 1 90.69 121 LYS B CA 1
ATOM 3922 C C . LYS B 1 121 ? 4.52 -21.344 -17.438 1 90.69 121 LYS B C 1
ATOM 3924 O O . LYS B 1 121 ? 4.227 -20.188 -17.109 1 90.69 121 LYS B O 1
ATOM 3929 N N . PHE B 1 122 ? 4.477 -22.391 -16.641 1 90.38 122 PHE B N 1
ATOM 3930 C CA . PHE B 1 122 ? 4.25 -22.188 -15.211 1 90.38 122 PHE B CA 1
ATOM 3931 C C . PHE B 1 122 ? 5.309 -21.266 -14.617 1 90.38 122 PHE B C 1
ATOM 3933 O O . PHE B 1 122 ? 4.988 -20.375 -13.828 1 90.38 122 PHE B O 1
ATOM 3940 N N . ILE B 1 123 ? 6.523 -21.5 -14.984 1 92.12 123 ILE B N 1
ATOM 3941 C CA . ILE B 1 123 ? 7.613 -20.672 -14.484 1 92.12 123 ILE B CA 1
ATOM 3942 C C . ILE B 1 123 ? 7.438 -19.234 -14.977 1 92.12 123 ILE B C 1
ATOM 3944 O O . ILE B 1 123 ? 7.703 -18.281 -14.242 1 92.12 123 ILE B O 1
ATOM 3948 N N . ASP B 1 124 ? 6.934 -19.062 -16.219 1 92.75 124 ASP B N 1
ATOM 3949 C CA . ASP B 1 124 ? 6.602 -17.734 -16.719 1 92.75 124 ASP B CA 1
ATOM 3950 C C . ASP B 1 124 ? 5.555 -17.062 -15.828 1 92.75 124 ASP B C 1
ATOM 3952 O O . ASP B 1 124 ? 5.656 -15.875 -15.531 1 92.75 124 ASP B O 1
ATOM 3956 N N . GLY B 1 125 ? 4.602 -17.797 -15.508 1 91.38 125 GLY B N 1
ATOM 3957 C CA . GLY B 1 125 ? 3.58 -17.297 -14.602 1 91.38 125 GLY B CA 1
ATOM 3958 C C . GLY B 1 125 ? 4.133 -16.891 -13.25 1 91.38 125 GLY B C 1
ATOM 3959 O O . GLY B 1 125 ? 3.711 -15.875 -12.68 1 91.38 125 GLY B O 1
ATOM 3960 N N . LEU B 1 126 ? 5.059 -17.672 -12.727 1 90.69 126 LEU B N 1
ATOM 3961 C CA . LEU B 1 126 ? 5.688 -17.391 -11.445 1 90.69 126 LEU B CA 1
ATOM 3962 C C . LEU B 1 126 ? 6.441 -16.062 -11.492 1 90.69 126 LEU B C 1
ATOM 3964 O O . LEU B 1 126 ? 6.398 -15.281 -10.539 1 90.69 126 LEU B O 1
ATOM 3968 N N . ILE B 1 127 ? 7.113 -15.805 -12.57 1 95.06 127 ILE B N 1
ATOM 3969 C CA . ILE B 1 127 ? 7.828 -14.539 -12.758 1 95.06 127 ILE B CA 1
ATOM 3970 C C . ILE B 1 127 ? 6.84 -13.375 -12.703 1 95.06 127 ILE B C 1
ATOM 3972 O O . ILE B 1 127 ? 7.078 -12.391 -12.008 1 95.06 127 ILE B O 1
ATOM 3976 N N . LYS B 1 128 ? 5.77 -13.523 -13.422 1 93.94 128 LYS B N 1
ATOM 3977 C CA . LYS B 1 128 ? 4.742 -12.492 -13.43 1 93.94 128 LYS B CA 1
ATOM 3978 C C . LYS B 1 128 ? 4.141 -12.305 -12.039 1 93.94 128 LYS B C 1
ATOM 3980 O O . LYS B 1 128 ? 3.865 -11.18 -11.625 1 93.94 128 LYS B O 1
ATOM 3985 N N . PHE B 1 129 ? 3.934 -13.453 -11.375 1 93.75 129 PHE B N 1
ATOM 3986 C CA . PHE B 1 129 ? 3.422 -13.461 -10.016 1 93.75 129 PHE B CA 1
ATOM 3987 C C . PHE B 1 129 ? 4.293 -12.609 -9.102 1 93.75 129 PHE B C 1
ATOM 3989 O O . PHE B 1 129 ? 3.793 -11.727 -8.406 1 93.75 129 PHE B O 1
ATOM 3996 N N . LEU B 1 130 ? 5.508 -12.805 -9.141 1 93.75 130 LEU B N 1
ATOM 3997 C CA . LEU B 1 130 ? 6.461 -12.102 -8.281 1 93.75 130 LEU B CA 1
ATOM 3998 C C . LEU B 1 130 ? 6.555 -10.633 -8.672 1 93.75 130 LEU B C 1
ATOM 4000 O O . LEU B 1 130 ? 6.551 -9.758 -7.809 1 93.75 130 LEU B O 1
ATOM 4004 N N . ASN B 1 131 ? 6.57 -10.359 -9.953 1 96 131 ASN B N 1
ATOM 4005 C CA . ASN B 1 131 ? 6.719 -8.992 -10.43 1 96 131 ASN B CA 1
ATOM 4006 C C . ASN B 1 131 ? 5.492 -8.148 -10.094 1 96 131 ASN B C 1
ATOM 4008 O O . ASN B 1 131 ? 5.617 -6.973 -9.734 1 96 131 ASN B O 1
ATOM 4012 N N . GLN B 1 132 ? 4.395 -8.695 -10.258 1 95.19 132 GLN B N 1
ATOM 4013 C CA . GLN B 1 132 ? 3.172 -7.965 -9.938 1 95.19 132 GLN B CA 1
ATOM 4014 C C . GLN B 1 132 ? 3.105 -7.633 -8.445 1 95.19 132 GLN B C 1
ATOM 4016 O O . GLN B 1 132 ? 2.709 -6.527 -8.07 1 95.19 132 GLN B O 1
ATOM 4021 N N . ARG B 1 133 ? 3.475 -8.586 -7.621 1 94.12 133 ARG B N 1
ATOM 4022 C CA . ARG B 1 133 ? 3.508 -8.312 -6.188 1 94.12 133 ARG B CA 1
ATOM 4023 C C . ARG B 1 133 ? 4.523 -7.219 -5.863 1 94.12 133 ARG B C 1
ATOM 4025 O O . ARG B 1 133 ? 4.25 -6.328 -5.059 1 94.12 133 ARG B O 1
ATOM 4032 N N . ALA B 1 134 ? 5.668 -7.312 -6.484 1 95.81 134 ALA B N 1
ATOM 4033 C CA . ALA B 1 134 ? 6.695 -6.289 -6.297 1 95.81 134 ALA B CA 1
ATOM 4034 C C . ALA B 1 134 ? 6.168 -4.91 -6.684 1 95.81 134 ALA B C 1
ATOM 4036 O O . ALA B 1 134 ? 6.434 -3.924 -5.992 1 95.81 134 ALA B O 1
ATOM 4037 N N . GLU B 1 135 ? 5.453 -4.906 -7.762 1 96.81 135 GLU B N 1
ATOM 4038 C CA . GLU B 1 135 ? 4.891 -3.643 -8.234 1 96.81 135 GLU B CA 1
ATOM 4039 C C . GLU B 1 135 ? 3.889 -3.074 -7.23 1 96.81 135 GLU B C 1
ATOM 4041 O O . GLU B 1 135 ? 3.85 -1.863 -7.004 1 96.81 135 GLU B O 1
ATOM 4046 N N . ILE B 1 136 ? 3.062 -3.902 -6.68 1 96.44 136 ILE B N 1
ATOM 4047 C CA . ILE B 1 136 ? 2.076 -3.471 -5.691 1 96.44 136 ILE B CA 1
ATOM 4048 C C . ILE B 1 136 ? 2.785 -2.865 -4.484 1 96.44 136 ILE B C 1
ATOM 4050 O O . ILE B 1 136 ? 2.416 -1.784 -4.016 1 96.44 136 ILE B O 1
ATOM 4054 N N . GLU B 1 137 ? 3.793 -3.529 -3.996 1 93.06 137 GLU B N 1
ATOM 4055 C CA . GLU B 1 137 ? 4.559 -3.025 -2.861 1 93.06 137 GLU B CA 1
ATOM 4056 C C . GLU B 1 137 ? 5.258 -1.713 -3.207 1 93.06 137 GLU B C 1
ATOM 4058 O O . GLU B 1 137 ? 5.285 -0.785 -2.396 1 93.06 137 GLU B O 1
ATOM 4063 N N . GLY B 1 138 ? 5.793 -1.701 -4.363 1 95.75 138 GLY B N 1
ATOM 4064 C CA . GLY B 1 138 ? 6.469 -0.49 -4.805 1 95.75 138 GLY B CA 1
ATOM 4065 C C . GLY B 1 138 ? 5.535 0.699 -4.934 1 95.75 138 GLY B C 1
ATOM 4066 O O . GLY B 1 138 ? 5.895 1.818 -4.559 1 95.75 138 GLY B O 1
ATOM 4067 N N . GLU B 1 139 ? 4.402 0.482 -5.473 1 96.38 139 GLU B N 1
ATOM 4068 C CA . GLU B 1 139 ? 3.422 1.555 -5.621 1 96.38 139 GLU B CA 1
ATOM 4069 C C . GLU B 1 139 ? 2.957 2.068 -4.258 1 96.38 139 GLU B C 1
ATOM 4071 O O . GLU B 1 139 ? 2.791 3.273 -4.07 1 96.38 139 GLU B O 1
ATOM 4076 N N . TYR B 1 140 ? 2.709 1.207 -3.361 1 96.19 140 TYR B N 1
ATOM 4077 C CA . TYR B 1 140 ? 2.346 1.596 -2.004 1 96.19 140 TYR B CA 1
ATOM 4078 C C . TYR B 1 140 ? 3.434 2.459 -1.375 1 96.19 140 TYR B C 1
ATOM 4080 O O . TYR B 1 140 ? 3.143 3.51 -0.797 1 96.19 140 TYR B O 1
ATOM 4088 N N . ALA B 1 141 ? 4.668 1.988 -1.5 1 93.31 141 ALA B N 1
ATOM 4089 C CA . ALA B 1 141 ? 5.801 2.738 -0.959 1 93.31 141 ALA B CA 1
ATOM 4090 C C . ALA B 1 141 ? 5.887 4.129 -1.583 1 93.31 141 ALA B C 1
ATOM 4092 O O . ALA B 1 141 ? 6.09 5.117 -0.879 1 93.31 141 ALA B O 1
ATOM 4093 N N . ARG B 1 142 ? 5.68 4.203 -2.836 1 95.69 142 ARG B N 1
ATOM 4094 C CA . ARG B 1 142 ? 5.762 5.473 -3.557 1 95.69 142 ARG B CA 1
ATOM 4095 C C . ARG B 1 142 ? 4.668 6.43 -3.104 1 95.69 142 ARG B C 1
ATOM 4097 O O . ARG B 1 142 ? 4.918 7.621 -2.912 1 95.69 142 ARG B O 1
ATOM 4104 N N . ARG B 1 143 ? 3.482 5.914 -2.961 1 95.62 143 ARG B N 1
ATOM 4105 C CA . ARG B 1 143 ? 2.359 6.742 -2.533 1 95.62 143 ARG B CA 1
ATOM 4106 C C . ARG B 1 143 ? 2.564 7.25 -1.11 1 95.62 143 ARG B C 1
ATOM 4108 O O . ARG B 1 143 ? 2.24 8.398 -0.804 1 95.62 143 ARG B O 1
ATOM 4115 N N . LEU B 1 144 ? 3.094 6.402 -0.27 1 93.19 144 LEU B N 1
ATOM 4116 C CA . LEU B 1 144 ? 3.395 6.816 1.097 1 93.19 144 LEU B CA 1
ATOM 4117 C C . LEU B 1 144 ? 4.449 7.918 1.112 1 93.19 144 LEU B C 1
ATOM 4119 O O . LEU B 1 144 ? 4.328 8.891 1.862 1 93.19 144 LEU B O 1
ATOM 4123 N N . LYS B 1 145 ? 5.465 7.742 0.295 1 92.88 145 LYS B N 1
ATOM 4124 C CA . LYS B 1 145 ? 6.527 8.734 0.227 1 92.88 145 LYS B CA 1
ATOM 4125 C C . LYS B 1 145 ? 6 10.07 -0.292 1 92.88 145 LYS B C 1
ATOM 4127 O O . LYS B 1 145 ? 6.371 11.133 0.214 1 92.88 145 LYS B O 1
ATOM 4132 N N . SER B 1 146 ? 5.164 9.992 -1.297 1 94.38 146 SER B N 1
ATOM 4133 C CA . SER B 1 146 ? 4.547 11.203 -1.835 1 94.38 146 SER B CA 1
ATOM 4134 C C . SER B 1 146 ? 3.682 11.891 -0.787 1 94.38 146 SER B C 1
ATOM 4136 O O . SER B 1 146 ? 3.713 13.117 -0.663 1 94.38 146 SER B O 1
ATOM 4138 N N . TRP B 1 147 ? 2.924 11.117 -0.102 1 93.56 147 TRP B N 1
ATOM 4139 C CA . TRP B 1 147 ? 2.086 11.617 0.982 1 93.56 147 TRP B CA 1
ATOM 4140 C C . TRP B 1 147 ? 2.932 12.297 2.057 1 93.56 147 TRP B C 1
ATOM 4142 O O . TRP B 1 147 ? 2.617 13.406 2.494 1 93.56 147 TRP B O 1
ATOM 4152 N N . GLU B 1 148 ? 3.951 11.617 2.508 1 89 148 GLU B N 1
ATOM 4153 C CA . GLU B 1 148 ? 4.871 12.156 3.504 1 89 148 GLU B CA 1
ATOM 4154 C C . GLU B 1 148 ? 5.441 13.5 3.059 1 89 148 GLU B C 1
ATOM 4156 O O . GLU B 1 148 ? 5.453 14.461 3.832 1 89 148 GLU B O 1
ATOM 4161 N N . GLY B 1 149 ? 5.953 13.664 1.859 1 87.69 149 GLY B N 1
ATOM 4162 C CA . GLY B 1 149 ? 6.52 14.891 1.34 1 87.69 149 GLY B CA 1
ATOM 4163 C C . GLY B 1 149 ? 5.52 16.031 1.28 1 87.69 149 GLY B C 1
ATOM 4164 O O . GLY B 1 149 ? 5.836 17.172 1.646 1 87.69 149 GLY B O 1
ATOM 4165 N N . GLN B 1 150 ? 4.348 15.758 0.882 1 88.44 150 GLN B N 1
ATOM 4166 C CA . GLN B 1 150 ? 3.285 16.75 0.762 1 88.44 150 GLN B CA 1
ATOM 4167 C C . GLN B 1 150 ? 2.906 17.312 2.125 1 88.44 150 GLN B C 1
ATOM 4169 O O . GLN B 1 150 ? 2.832 18.531 2.295 1 88.44 150 GLN B O 1
ATOM 4174 N N . TRP B 1 151 ? 2.764 16.5 3.078 1 85.75 151 TRP B N 1
ATOM 4175 C CA . TRP B 1 151 ? 2.195 16.953 4.348 1 85.75 151 TRP B CA 1
ATOM 4176 C C . TRP B 1 151 ? 3.285 17.438 5.289 1 85.75 151 TRP B C 1
ATOM 4178 O O . TRP B 1 151 ? 3.031 18.281 6.156 1 85.75 151 TRP B O 1
ATOM 4188 N N . ASN B 1 152 ? 4.5 16.938 5.121 1 82.44 152 ASN B N 1
ATOM 4189 C CA . ASN B 1 152 ? 5.621 17.516 5.852 1 82.44 152 ASN B CA 1
ATOM 4190 C C . ASN B 1 152 ? 5.82 18.984 5.5 1 82.44 152 ASN B C 1
ATOM 4192 O O . ASN B 1 152 ? 6.137 19.797 6.367 1 82.44 152 ASN B O 1
ATOM 4196 N N . THR B 1 153 ? 5.465 19.391 4.297 1 81.81 153 THR B N 1
ATOM 4197 C CA . THR B 1 153 ? 5.645 20.766 3.84 1 81.81 153 THR B CA 1
ATOM 4198 C C . THR B 1 153 ? 4.398 21.594 4.133 1 81.81 153 THR B C 1
ATOM 4200 O O . THR B 1 153 ? 4.492 22.688 4.695 1 81.81 153 THR B O 1
ATOM 4203 N N . ASN B 1 154 ? 3.238 21.047 3.885 1 80.44 154 ASN B N 1
ATOM 4204 C CA . ASN B 1 154 ? 2.002 21.828 3.932 1 80.44 154 ASN B CA 1
ATOM 4205 C C . ASN B 1 154 ? 1.532 22.047 5.367 1 80.44 154 ASN B C 1
ATOM 4207 O O . ASN B 1 154 ? 1.119 23.141 5.727 1 80.44 154 ASN B O 1
ATOM 4211 N N . MET B 1 155 ? 1.631 21.047 6.234 1 77.25 155 MET B N 1
ATOM 4212 C CA . MET B 1 155 ? 1.049 21.156 7.566 1 77.25 155 MET B CA 1
ATOM 4213 C C . MET B 1 155 ? 2.039 21.797 8.539 1 77.25 155 MET B C 1
ATOM 4215 O O . MET B 1 155 ? 1.654 22.594 9.398 1 77.25 155 MET B O 1
ATOM 4219 N N . ALA B 1 156 ? 3.299 21.484 8.297 1 74 156 ALA B N 1
ATOM 4220 C CA . ALA B 1 156 ? 4.312 22.016 9.203 1 74 156 ALA B CA 1
ATOM 4221 C C . ALA B 1 156 ? 4.473 23.531 9.023 1 74 156 ALA B C 1
ATOM 4223 O O . ALA B 1 156 ? 4.832 24.234 9.969 1 74 156 ALA B O 1
ATOM 4224 N N . LYS B 1 157 ? 4.039 24.016 7.883 1 77.69 157 LYS B N 1
ATOM 4225 C CA . LYS B 1 157 ? 4.219 25.438 7.598 1 77.69 157 LYS B CA 1
ATOM 4226 C C . LYS B 1 157 ? 2.883 26.172 7.617 1 77.69 157 LYS B C 1
ATOM 4228 O O . LYS B 1 157 ? 2.822 27.359 7.309 1 77.69 157 LYS B O 1
ATOM 4233 N N . HIS B 1 158 ? 1.891 25.469 8.055 1 81.81 158 HIS B N 1
ATOM 4234 C CA . HIS B 1 158 ? 0.578 26.094 8.07 1 81.81 158 HIS B CA 1
ATOM 4235 C C . HIS B 1 158 ? 0.506 27.188 9.133 1 81.81 158 HIS B C 1
ATOM 4237 O O . HIS B 1 158 ? 0.997 27.016 10.25 1 81.81 158 HIS B O 1
ATOM 4243 N N . PRO B 1 159 ? -0.047 28.359 8.805 1 76.44 159 PRO B N 1
ATOM 4244 C CA . PRO B 1 159 ? -0.12 29.484 9.75 1 76.44 159 PRO B CA 1
ATOM 4245 C C . PRO B 1 159 ? -0.888 29.141 11.016 1 76.44 159 PRO B C 1
ATOM 4247 O O . PRO B 1 159 ? -0.66 29.75 12.07 1 76.44 159 PRO B O 1
ATOM 4250 N N . GLY B 1 160 ? -1.695 28.141 10.945 1 73.12 160 GLY B N 1
ATOM 4251 C CA . GLY B 1 160 ? -2.461 27.75 12.117 1 73.12 160 GLY B CA 1
ATOM 4252 C C . GLY B 1 160 ? -1.748 26.719 12.977 1 73.12 160 GLY B C 1
ATOM 4253 O O . GLY B 1 160 ? -2.324 26.188 13.938 1 73.12 160 GLY B O 1
ATOM 4254 N N . THR B 1 161 ? -0.495 26.609 12.586 1 75.12 161 THR B N 1
ATOM 4255 C CA . THR B 1 161 ? 0.286 25.625 13.328 1 75.12 161 THR B CA 1
ATOM 4256 C C . THR B 1 161 ? 1.267 26.312 14.273 1 75.12 161 THR B C 1
ATOM 4258 O O . THR B 1 161 ? 1.505 27.516 14.156 1 75.12 161 THR B O 1
ATOM 4261 N N . ASN B 1 162 ? 1.566 25.719 15.383 1 72.06 162 ASN B N 1
ATOM 4262 C CA . ASN B 1 162 ? 2.674 26.125 16.234 1 72.06 162 ASN B CA 1
ATOM 4263 C C . ASN B 1 162 ? 3.838 25.141 16.156 1 72.06 162 ASN B C 1
ATOM 4265 O O . ASN B 1 162 ? 3.779 24.156 15.422 1 72.06 162 ASN B O 1
ATOM 4269 N N . GLU B 1 163 ? 4.895 25.453 16.656 1 71 163 GLU B N 1
ATOM 4270 C CA . GLU B 1 163 ? 6.109 24.656 16.531 1 71 163 GLU B CA 1
ATOM 4271 C C . GLU B 1 163 ? 5.902 23.234 17.062 1 71 163 GLU B C 1
ATOM 4273 O O . GLU B 1 163 ? 6.395 22.266 16.484 1 71 163 GLU B O 1
ATOM 4278 N N . GLU B 1 164 ? 5.176 23.141 18.125 1 72.12 164 GLU B N 1
ATOM 4279 C CA . GLU B 1 164 ? 4.945 21.828 18.734 1 72.12 164 GLU B CA 1
ATOM 4280 C C . GLU B 1 164 ? 4.094 20.938 17.828 1 72.12 164 GLU B C 1
ATOM 4282 O O . GLU B 1 164 ? 4.406 19.766 17.625 1 72.12 164 GLU B O 1
ATOM 4287 N N . LEU B 1 165 ? 3.049 21.547 17.266 1 73.19 165 LEU B N 1
ATOM 4288 C CA . LEU B 1 165 ? 2.188 20.812 16.359 1 73.19 165 LEU B CA 1
ATOM 4289 C C . LEU B 1 165 ? 2.947 20.422 15.086 1 73.19 165 LEU B C 1
ATOM 4291 O O . LEU B 1 165 ? 2.787 19.312 14.578 1 73.19 165 LEU B O 1
ATOM 4295 N N . ALA B 1 166 ? 3.734 21.328 14.727 1 75.94 166 ALA B N 1
ATOM 4296 C CA . ALA B 1 166 ? 4.531 21.078 13.531 1 75.94 166 ALA B CA 1
ATOM 4297 C C . ALA B 1 166 ? 5.477 19.906 13.742 1 75.94 166 ALA B C 1
ATOM 4299 O O . ALA B 1 166 ? 5.641 19.062 12.852 1 75.94 166 ALA B O 1
ATOM 4300 N N . ASN B 1 167 ? 6.059 19.875 14.883 1 75.5 167 ASN B N 1
ATOM 4301 C CA . ASN B 1 167 ? 6.98 18.797 15.203 1 75.5 167 ASN B CA 1
ATOM 4302 C C . ASN B 1 167 ? 6.277 17.438 15.211 1 75.5 167 ASN B C 1
ATOM 4304 O O . ASN B 1 167 ? 6.828 16.438 14.742 1 75.5 167 ASN B O 1
ATOM 4308 N N . VAL B 1 168 ? 5.145 17.438 15.781 1 75.12 168 VAL B N 1
ATOM 4309 C CA . VAL B 1 168 ? 4.383 16.188 15.828 1 75.12 168 VAL B CA 1
ATOM 4310 C C . VAL B 1 168 ? 4.023 15.75 14.406 1 75.12 168 VAL B C 1
ATOM 4312 O O . VAL B 1 168 ? 4.129 14.57 14.062 1 75.12 168 VAL B O 1
ATOM 4315 N N . PHE B 1 169 ? 3.68 16.703 13.609 1 76.44 169 PHE B N 1
ATOM 4316 C CA . PHE B 1 169 ? 3.33 16.391 12.227 1 76.44 169 PHE B CA 1
ATOM 4317 C C . PHE B 1 169 ? 4.535 15.828 11.484 1 76.44 169 PHE B C 1
ATOM 4319 O O . PHE B 1 169 ? 4.406 14.859 10.727 1 76.44 169 PHE B O 1
ATOM 4326 N N . ARG B 1 170 ? 5.586 16.406 11.766 1 75.75 170 ARG B N 1
ATOM 4327 C CA . ARG B 1 170 ? 6.809 15.891 11.156 1 75.75 170 ARG B CA 1
ATOM 4328 C C . ARG B 1 170 ? 7.074 14.453 11.586 1 75.75 170 ARG B C 1
ATOM 4330 O O . ARG B 1 170 ? 7.457 13.617 10.766 1 75.75 170 ARG B O 1
ATOM 4337 N N . ALA B 1 171 ? 6.812 14.242 12.781 1 76.88 171 ALA B N 1
ATOM 4338 C CA . ALA B 1 171 ? 7.004 12.891 13.297 1 76.88 171 ALA B CA 1
ATOM 4339 C C . ALA B 1 171 ? 6.035 11.906 12.641 1 76.88 171 ALA B C 1
ATOM 4341 O O . ALA B 1 171 ? 6.418 10.797 12.281 1 76.88 171 ALA B O 1
ATOM 4342 N N . LEU B 1 172 ? 4.812 12.305 12.484 1 77.5 172 LEU B N 1
ATOM 4343 C CA . LEU B 1 172 ? 3.801 11.453 11.867 1 77.5 172 LEU B CA 1
ATOM 4344 C C . LEU B 1 172 ? 4.188 11.117 10.43 1 77.5 172 LEU B C 1
ATOM 4346 O O . LEU B 1 172 ? 3.973 9.984 9.977 1 77.5 172 LEU B O 1
ATOM 4350 N N . THR B 1 173 ? 4.773 12.078 9.758 1 81.38 173 THR B N 1
ATOM 4351 C CA . THR B 1 173 ? 5.16 11.844 8.375 1 81.38 173 THR B CA 1
ATOM 4352 C C . THR B 1 173 ? 6.391 10.945 8.297 1 81.38 173 THR B C 1
ATOM 4354 O O . THR B 1 173 ? 6.582 10.227 7.316 1 81.38 173 THR B O 1
ATOM 4357 N N . THR B 1 174 ? 7.188 10.977 9.328 1 79.75 174 THR B N 1
ATOM 4358 C CA . THR B 1 174 ? 8.344 10.094 9.367 1 79.75 174 THR B CA 1
ATOM 4359 C C . THR B 1 174 ? 7.91 8.633 9.438 1 79.75 174 THR B C 1
ATOM 4361 O O . THR B 1 174 ? 8.602 7.742 8.93 1 79.75 174 THR B O 1
ATOM 4364 N N . GLU B 1 175 ? 6.809 8.445 10.125 1 79.38 175 GLU B N 1
ATOM 4365 C CA . GLU B 1 175 ? 6.242 7.098 10.148 1 79.38 175 GLU B CA 1
ATOM 4366 C C . GLU B 1 175 ? 5.961 6.598 8.734 1 79.38 175 GLU B C 1
ATOM 4368 O O . GLU B 1 175 ? 6.254 5.445 8.406 1 79.38 175 GLU B O 1
ATOM 4373 N N . ALA B 1 176 ? 5.32 7.434 7.914 1 83.44 176 ALA B N 1
ATOM 4374 C CA . ALA B 1 176 ? 5.012 7.062 6.535 1 83.44 176 ALA B CA 1
ATOM 4375 C C . ALA B 1 176 ? 6.289 6.762 5.75 1 83.44 176 ALA B C 1
ATOM 4377 O O . ALA B 1 176 ? 6.32 5.84 4.934 1 83.44 176 ALA B O 1
ATOM 4378 N N . ASP B 1 177 ? 7.309 7.5 6.047 1 83.62 177 ASP B N 1
ATOM 4379 C CA . ASP B 1 177 ? 8.594 7.277 5.395 1 83.62 177 ASP B CA 1
ATOM 4380 C C . ASP B 1 177 ? 9.195 5.934 5.801 1 83.62 177 ASP B C 1
ATOM 4382 O O . ASP B 1 177 ? 9.742 5.215 4.965 1 83.62 177 ASP B O 1
ATOM 4386 N N . ALA B 1 178 ? 9.117 5.645 7.016 1 80.25 178 ALA B N 1
ATOM 4387 C CA . ALA B 1 178 ? 9.617 4.363 7.512 1 80.25 178 ALA B CA 1
ATOM 4388 C C . ALA B 1 178 ? 8.844 3.199 6.895 1 80.25 178 ALA B C 1
ATOM 4390 O O . ALA B 1 178 ? 9.445 2.201 6.48 1 80.25 178 ALA B O 1
ATOM 4391 N N . GLN B 1 179 ? 7.547 3.318 6.891 1 84.25 179 GLN B N 1
ATOM 4392 C CA . GLN B 1 179 ? 6.711 2.289 6.281 1 84.25 179 GLN B CA 1
ATOM 4393 C C . GLN B 1 179 ? 7.035 2.127 4.797 1 84.25 179 GLN B C 1
ATOM 4395 O O . GLN B 1 179 ? 7.098 1.006 4.289 1 84.25 179 GLN B O 1
ATOM 4400 N N . ALA B 1 180 ? 7.211 3.227 4.137 1 87.31 180 ALA B N 1
ATOM 4401 C CA . ALA B 1 180 ? 7.574 3.197 2.723 1 87.31 180 ALA B CA 1
ATOM 4402 C C . ALA B 1 180 ? 8.891 2.461 2.51 1 87.31 180 ALA B C 1
ATOM 4404 O O . ALA B 1 180 ? 9.031 1.681 1.565 1 87.31 180 ALA B O 1
ATOM 4405 N N . SER B 1 181 ? 9.82 2.682 3.359 1 84.62 181 SER B N 1
ATOM 4406 C CA . SER B 1 181 ? 11.125 2.045 3.24 1 84.62 181 SER B CA 1
ATOM 4407 C C . SER B 1 181 ? 11.016 0.529 3.375 1 84.62 181 SER B C 1
ATOM 4409 O O . SER B 1 181 ? 11.688 -0.214 2.654 1 84.62 181 SER B O 1
ATOM 4411 N N . VAL B 1 182 ? 10.18 0.061 4.273 1 82.62 182 VAL B N 1
ATOM 4412 C CA . VAL B 1 182 ? 9.953 -1.368 4.457 1 82.62 182 VAL B CA 1
ATOM 4413 C C . VAL B 1 182 ? 9.391 -1.972 3.172 1 82.62 182 VAL B C 1
ATOM 4415 O O . VAL B 1 182 ? 9.867 -3.014 2.711 1 82.62 182 VAL B O 1
ATOM 4418 N N . HIS B 1 183 ? 8.445 -1.343 2.602 1 88.5 183 HIS B N 1
ATOM 4419 C CA . HIS B 1 183 ? 7.793 -1.869 1.409 1 88.5 183 HIS B CA 1
ATOM 4420 C C . HIS B 1 183 ? 8.703 -1.761 0.189 1 88.5 183 HIS B C 1
ATOM 4422 O O . HIS B 1 183 ? 8.617 -2.584 -0.726 1 88.5 183 HIS B O 1
ATOM 4428 N N . LYS B 1 184 ? 9.625 -0.808 0.252 1 90.19 184 LYS B N 1
ATOM 4429 C CA . LYS B 1 184 ? 10.633 -0.742 -0.806 1 90.19 184 LYS B CA 1
ATOM 4430 C C . LYS B 1 184 ? 11.594 -1.923 -0.724 1 90.19 184 LYS B C 1
ATOM 4432 O O . LYS B 1 184 ? 12.008 -2.463 -1.751 1 90.19 184 LYS B O 1
ATOM 4437 N N . LYS B 1 185 ? 11.914 -2.238 0.446 1 87.06 185 LYS B N 1
ATOM 4438 C CA . LYS B 1 185 ? 12.773 -3.402 0.636 1 87.06 185 LYS B CA 1
ATOM 4439 C C . LYS B 1 185 ? 12.078 -4.68 0.18 1 87.06 185 LYS B C 1
ATOM 4441 O O . LYS B 1 185 ? 12.695 -5.547 -0.437 1 87.06 185 LYS B O 1
ATOM 4446 N N . ARG B 1 186 ? 10.742 -4.789 0.512 1 87.62 186 ARG B N 1
ATOM 4447 C CA . ARG B 1 186 ? 9.953 -5.922 0.036 1 87.62 186 ARG B CA 1
ATOM 4448 C C . ARG B 1 186 ? 9.953 -5.988 -1.487 1 87.62 186 ARG B C 1
ATOM 4450 O O . ARG B 1 186 ? 10.156 -7.059 -2.068 1 87.62 186 ARG B O 1
ATOM 4457 N N . GLN B 1 187 ? 9.758 -4.848 -2.055 1 93 187 GLN B N 1
ATOM 4458 C CA . GLN B 1 187 ? 9.75 -4.762 -3.512 1 93 187 GLN B CA 1
ATOM 4459 C C . GLN B 1 187 ? 11.078 -5.246 -4.094 1 93 187 GLN B C 1
ATOM 4461 O O . GLN B 1 187 ? 11.094 -6.051 -5.027 1 93 187 GLN B O 1
ATOM 4466 N N . ALA B 1 188 ? 12.125 -4.754 -3.508 1 92.75 188 ALA B N 1
ATOM 4467 C CA . ALA B 1 188 ? 13.453 -5.113 -3.996 1 92.75 188 ALA B CA 1
ATOM 4468 C C . ALA B 1 188 ? 13.703 -6.613 -3.859 1 92.75 188 ALA B C 1
ATOM 4470 O O . ALA B 1 188 ? 14.234 -7.246 -4.777 1 92.75 188 ALA B O 1
ATOM 4471 N N . SER B 1 189 ? 13.32 -7.156 -2.732 1 90.88 189 SER B N 1
ATOM 4472 C CA . SER B 1 189 ? 13.492 -8.586 -2.494 1 90.88 189 SER B CA 1
ATOM 4473 C C . SER B 1 189 ? 12.68 -9.414 -3.488 1 90.88 189 SER B C 1
ATOM 4475 O O . SER B 1 189 ? 13.172 -10.414 -4.016 1 90.88 189 SER B O 1
ATOM 4477 N N . LEU B 1 190 ? 11.492 -9.016 -3.754 1 93.5 190 LEU B N 1
ATOM 4478 C CA . LEU B 1 190 ? 10.633 -9.711 -4.707 1 93.5 190 LEU B CA 1
ATOM 4479 C C . LEU B 1 190 ? 11.203 -9.625 -6.117 1 93.5 190 LEU B C 1
ATOM 4481 O O . LEU B 1 190 ? 11.148 -10.602 -6.875 1 93.5 190 LEU B O 1
ATOM 4485 N N . GLN B 1 191 ? 11.719 -8.5 -6.426 1 95.06 191 GLN B N 1
ATOM 4486 C CA . GLN B 1 191 ? 12.344 -8.328 -7.73 1 95.06 191 GLN B CA 1
ATOM 4487 C C . GLN B 1 191 ? 13.578 -9.211 -7.875 1 95.06 191 GLN B C 1
ATOM 4489 O O . GLN B 1 191 ? 13.82 -9.781 -8.945 1 95.06 191 GLN B O 1
ATOM 4494 N N . ASP B 1 192 ? 14.289 -9.305 -6.801 1 94.19 192 ASP B N 1
ATOM 4495 C CA . ASP B 1 192 ? 15.43 -10.203 -6.793 1 94.19 192 ASP B CA 1
ATOM 4496 C C . ASP B 1 192 ? 15 -11.648 -7.027 1 94.19 192 ASP B C 1
ATOM 4498 O O . ASP B 1 192 ? 15.641 -12.383 -7.777 1 94.19 192 ASP B O 1
ATOM 4502 N N . ASN B 1 193 ? 13.977 -12.039 -6.375 1 93.75 193 ASN B N 1
ATOM 4503 C CA . ASN B 1 193 ? 13.43 -13.383 -6.566 1 93.75 193 ASN B CA 1
ATOM 4504 C C . ASN B 1 193 ? 12.984 -13.602 -8.008 1 93.75 193 ASN B C 1
ATOM 4506 O O . ASN B 1 193 ? 13.234 -14.656 -8.586 1 93.75 193 ASN B O 1
ATOM 4510 N N . SER B 1 194 ? 12.328 -12.594 -8.609 1 96.06 194 SER B N 1
ATOM 4511 C CA . SER B 1 194 ? 11.891 -12.68 -9.992 1 96.06 194 SER B CA 1
ATOM 4512 C C . SER B 1 194 ? 13.07 -12.836 -10.945 1 96.06 194 SER B C 1
ATOM 4514 O O . SER B 1 194 ? 13.016 -13.625 -11.891 1 96.06 194 SER B O 1
ATOM 4516 N N . ALA B 1 195 ? 14.109 -12.102 -10.672 1 96.12 195 ALA B N 1
ATOM 4517 C CA . ALA B 1 195 ? 15.32 -12.195 -11.484 1 96.12 195 ALA B CA 1
ATOM 4518 C C . ALA B 1 195 ? 15.945 -13.586 -11.375 1 96.12 195 ALA B C 1
ATOM 4520 O O . ALA B 1 195 ? 16.391 -14.148 -12.375 1 96.12 195 ALA B O 1
ATOM 4521 N N . LYS B 1 196 ? 15.969 -14.109 -10.164 1 95.31 196 LYS B N 1
ATOM 4522 C CA . LYS B 1 196 ? 16.484 -15.461 -9.93 1 95.31 196 LYS B CA 1
ATOM 4523 C C . LYS B 1 196 ? 15.688 -16.484 -10.734 1 95.31 196 LYS B C 1
ATOM 4525 O O . LYS B 1 196 ? 16.266 -17.406 -11.328 1 95.31 196 LYS B O 1
ATOM 4530 N N . VAL B 1 197 ? 14.359 -16.344 -10.727 1 96.19 197 VAL B N 1
ATOM 4531 C CA . VAL B 1 197 ? 13.5 -17.281 -11.453 1 96.19 197 VAL B CA 1
ATOM 4532 C C . VAL B 1 197 ? 13.742 -17.141 -12.953 1 96.19 197 VAL B C 1
ATOM 4534 O O . VAL B 1 197 ? 13.797 -18.141 -13.672 1 96.19 197 VAL B O 1
ATOM 4537 N N . THR B 1 198 ? 13.938 -15.922 -13.422 1 96.88 198 THR B N 1
ATOM 4538 C CA . THR B 1 198 ? 14.203 -15.672 -14.836 1 96.88 198 THR B CA 1
ATOM 4539 C C . THR B 1 198 ? 15.516 -16.312 -15.266 1 96.88 198 THR B C 1
ATOM 4541 O O . THR B 1 198 ? 15.594 -16.938 -16.328 1 96.88 198 THR B O 1
ATOM 4544 N N . GLU B 1 199 ? 16.5 -16.188 -14.43 1 96.31 199 GLU B N 1
ATOM 4545 C CA . GLU B 1 199 ? 17.797 -16.797 -14.703 1 96.31 199 GLU B CA 1
ATOM 4546 C C . GLU B 1 199 ? 17.703 -18.328 -14.711 1 96.31 199 GLU B C 1
ATOM 4548 O O . GLU B 1 199 ? 18.266 -18.984 -15.594 1 96.31 199 GLU B O 1
ATOM 4553 N N . TRP B 1 200 ? 17.031 -18.906 -13.75 1 96.12 200 TRP B N 1
ATOM 4554 C CA . TRP B 1 200 ? 16.844 -20.344 -13.664 1 96.12 200 TRP B CA 1
ATOM 4555 C C . TRP B 1 200 ? 16.125 -20.875 -14.891 1 96.12 200 TRP B C 1
ATOM 4557 O O . TRP B 1 200 ? 16.5 -21.922 -15.438 1 96.12 200 TRP B O 1
ATOM 4567 N N . LYS B 1 201 ? 15.117 -20.188 -15.32 1 95 201 LYS B N 1
ATOM 4568 C CA . LYS B 1 201 ? 14.375 -20.578 -16.516 1 95 201 LYS B CA 1
ATOM 4569 C C . LYS B 1 201 ? 15.281 -20.641 -17.734 1 95 201 LYS B C 1
ATOM 4571 O O . LYS B 1 201 ? 15.234 -21.609 -18.5 1 95 201 LYS B O 1
ATOM 4576 N N . ALA B 1 202 ? 16.078 -19.609 -17.906 1 94.62 202 ALA B N 1
ATOM 4577 C CA . ALA B 1 202 ? 16.969 -19.516 -19.062 1 94.62 202 ALA B CA 1
ATOM 4578 C C . ALA B 1 202 ? 17.969 -20.672 -19.094 1 94.62 202 ALA B C 1
ATOM 4580 O O . ALA B 1 202 ? 18.391 -21.109 -20.156 1 94.62 202 ALA B O 1
ATOM 4581 N N . LEU B 1 203 ? 18.281 -21.234 -17.906 1 94.06 203 LEU B N 1
ATOM 4582 C CA . LEU B 1 203 ? 19.266 -22.312 -17.797 1 94.06 203 LEU B CA 1
ATOM 4583 C C . LEU B 1 203 ? 18.609 -23.672 -18.047 1 94.06 203 LEU B C 1
ATOM 4585 O O . LEU B 1 203 ? 19.281 -24.609 -18.469 1 94.06 203 LEU B O 1
ATOM 4589 N N . ASN B 1 204 ? 17.281 -23.781 -17.844 1 93.69 204 ASN B N 1
ATOM 4590 C CA . ASN B 1 204 ? 16.672 -25.109 -17.812 1 93.69 204 ASN B CA 1
ATOM 4591 C C . ASN B 1 204 ? 15.688 -25.281 -18.969 1 93.69 204 ASN B C 1
ATOM 4593 O O . ASN B 1 204 ? 15.336 -26.406 -19.312 1 93.69 204 ASN B O 1
ATOM 4597 N N . TYR B 1 205 ? 15.195 -24.203 -19.516 1 93.44 205 TYR B N 1
ATOM 4598 C CA . TYR B 1 205 ? 14.258 -24.266 -20.641 1 93.44 205 TYR B CA 1
ATOM 4599 C C . TYR B 1 205 ? 14.734 -23.375 -21.781 1 93.44 205 TYR B C 1
ATOM 4601 O O . TYR B 1 205 ? 15 -22.188 -21.594 1 93.44 205 TYR B O 1
ATOM 4609 N N . HIS B 1 206 ? 14.898 -24.031 -22.984 1 91.62 206 HIS B N 1
ATOM 4610 C CA . HIS B 1 206 ? 15.383 -23.312 -24.156 1 91.62 206 HIS B CA 1
ATOM 4611 C C . HIS B 1 206 ? 14.336 -23.328 -25.266 1 91.62 206 HIS B C 1
ATOM 4613 O O . HIS B 1 206 ? 13.688 -24.344 -25.516 1 91.62 206 HIS B O 1
ATOM 4619 N N . SER B 1 207 ? 14.125 -22.219 -25.859 1 88.19 207 SER B N 1
ATOM 4620 C CA . SER B 1 207 ? 13.125 -22.094 -26.922 1 88.19 207 SER B CA 1
ATOM 4621 C C . SER B 1 207 ? 13.539 -22.875 -28.156 1 88.19 207 SER B C 1
ATOM 4623 O O . SER B 1 207 ? 14.719 -22.906 -28.516 1 88.19 207 SER B O 1
ATOM 4625 N N . LYS B 1 208 ? 12.664 -23.75 -28.781 1 82.62 208 LYS B N 1
ATOM 4626 C CA . LYS B 1 208 ? 12.898 -24.516 -30 1 82.62 208 LYS B CA 1
ATOM 4627 C C . LYS B 1 208 ? 13.211 -23.609 -31.188 1 82.62 208 LYS B C 1
ATOM 4629 O O . LYS B 1 208 ? 13.867 -24.031 -32.125 1 82.62 208 LYS B O 1
ATOM 4634 N N . GLY B 1 209 ? 12.812 -22.344 -31.188 1 71.31 209 GLY B N 1
ATOM 4635 C CA . GLY B 1 209 ? 12.969 -21.391 -32.281 1 71.31 209 GLY B CA 1
ATOM 4636 C C . GLY B 1 209 ? 11.898 -20.312 -32.281 1 71.31 209 GLY B C 1
ATOM 4637 O O . GLY B 1 209 ? 10.945 -20.375 -31.516 1 71.31 209 GLY B O 1
ATOM 4638 N N . MET B 1 210 ? 12.086 -19.312 -33.156 1 64.94 210 MET B N 1
ATOM 4639 C CA . MET B 1 210 ? 11.25 -18.125 -33.25 1 64.94 210 MET B CA 1
ATOM 4640 C C . MET B 1 210 ? 9.82 -18.484 -33.625 1 64.94 210 MET B C 1
ATOM 4642 O O . MET B 1 210 ? 8.867 -17.859 -33.156 1 64.94 210 MET B O 1
ATOM 4646 N N . LEU B 1 211 ? 9.727 -19.578 -34.469 1 63.91 211 LEU B N 1
ATOM 4647 C CA . LEU B 1 211 ? 8.438 -19.844 -35.094 1 63.91 211 LEU B CA 1
ATOM 4648 C C . LEU B 1 211 ? 7.723 -21 -34.406 1 63.91 211 LEU B C 1
ATOM 4650 O O . LEU B 1 211 ? 6.562 -21.297 -34.719 1 63.91 211 LEU B O 1
ATOM 4654 N N . SER B 1 212 ? 8.414 -21.641 -33.375 1 66.62 212 SER B N 1
ATOM 4655 C CA . SER B 1 212 ? 7.766 -22.828 -32.812 1 66.62 212 SER B CA 1
ATOM 4656 C C . SER B 1 212 ? 7.449 -22.625 -31.328 1 66.62 212 SER B C 1
ATOM 4658 O O . SER B 1 212 ? 8.219 -22 -30.594 1 66.62 212 SER B O 1
ATOM 4660 N N . SER B 1 213 ? 6.16 -22.984 -31.031 1 77.62 213 SER B N 1
ATOM 4661 C CA . SER B 1 213 ? 5.707 -22.969 -29.641 1 77.62 213 SER B CA 1
ATOM 4662 C C . SER B 1 213 ? 6.242 -24.172 -28.875 1 77.62 213 SER B C 1
ATOM 4664 O O . SER B 1 213 ? 6.363 -25.266 -29.438 1 77.62 213 SER B O 1
ATOM 4666 N N . GLY B 1 214 ? 7.102 -24.078 -27.891 1 85.5 214 GLY B N 1
ATOM 4667 C CA . GLY B 1 214 ? 7.559 -25.172 -27.062 1 85.5 214 GLY B CA 1
ATOM 4668 C C . GLY B 1 214 ? 9.023 -25.062 -26.688 1 85.5 214 GLY B C 1
ATOM 4669 O O . GLY B 1 214 ? 9.703 -24.125 -27.078 1 85.5 214 GLY B O 1
ATOM 4670 N N . THR B 1 215 ? 9.453 -26.047 -25.969 1 92.56 215 THR B N 1
ATOM 4671 C CA . THR B 1 215 ? 10.82 -26.047 -25.453 1 92.56 215 THR B CA 1
ATOM 4672 C C . THR B 1 215 ? 11.664 -27.094 -26.156 1 92.56 215 THR B C 1
ATOM 4674 O O . THR B 1 215 ? 11.133 -28.094 -26.672 1 92.56 215 THR B O 1
ATOM 4677 N N . LYS B 1 216 ? 12.945 -26.844 -26.328 1 93.38 216 LYS B N 1
ATOM 4678 C CA . LYS B 1 216 ? 13.875 -27.844 -26.859 1 93.38 216 LYS B CA 1
ATOM 4679 C C . LYS B 1 216 ? 13.844 -29.109 -26.016 1 93.38 216 LYS B C 1
ATOM 4681 O O . LYS B 1 216 ? 13.953 -30.219 -26.562 1 93.38 216 LYS B O 1
ATOM 4686 N N . GLU B 1 217 ? 13.68 -28.922 -24.719 1 92.75 217 GLU B N 1
ATOM 4687 C CA . GLU 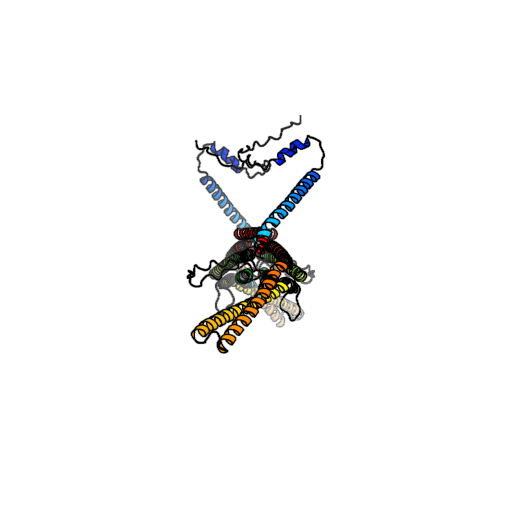B 1 217 ? 13.609 -30.062 -23.812 1 92.75 217 GLU B CA 1
ATOM 4688 C C . GLU B 1 217 ? 12.375 -30.906 -24.078 1 92.75 217 GLU B C 1
ATOM 4690 O O . GLU B 1 217 ? 12.445 -32.156 -24.062 1 92.75 217 GLU B O 1
ATOM 4695 N N . GLY B 1 218 ? 11.266 -30.219 -24.312 1 90.62 218 GLY B N 1
ATOM 4696 C CA . GLY B 1 218 ? 10.055 -30.938 -24.688 1 90.62 218 GLY B CA 1
ATOM 4697 C C . GLY B 1 218 ? 10.18 -31.672 -26 1 90.62 218 GLY B C 1
ATOM 4698 O O . GLY B 1 218 ? 9.734 -32.812 -26.125 1 90.62 218 GLY B O 1
ATOM 4699 N N . GLU B 1 219 ? 10.82 -31.047 -26.906 1 92.06 219 GLU B N 1
ATOM 4700 C CA . GLU B 1 219 ? 11.008 -31.656 -28.219 1 92.06 219 GLU B CA 1
ATOM 4701 C C . GLU B 1 219 ? 11.938 -32.875 -28.141 1 92.06 219 GLU B C 1
ATOM 4703 O O . GLU B 1 219 ? 11.695 -33.906 -28.781 1 92.06 219 GLU B O 1
ATOM 4708 N N . GLU B 1 220 ? 12.969 -32.719 -27.391 1 93 220 GLU B N 1
ATOM 4709 C CA . GLU B 1 220 ? 13.914 -33.812 -27.203 1 93 220 GLU B CA 1
ATOM 4710 C C . GLU B 1 220 ? 13.234 -35.031 -26.547 1 93 220 GLU B C 1
ATOM 4712 O O . GLU B 1 220 ? 13.461 -36.156 -26.953 1 93 220 GLU B O 1
ATOM 4717 N N . LEU B 1 221 ? 12.438 -34.75 -25.562 1 91.19 221 LEU B N 1
ATOM 4718 C CA . LEU B 1 221 ? 11.711 -35.812 -24.891 1 91.19 221 LEU B CA 1
ATOM 4719 C C . LEU B 1 221 ? 10.758 -36.5 -25.859 1 91.19 221 LEU B C 1
ATOM 4721 O O . LEU B 1 221 ? 10.672 -37.75 -25.875 1 91.19 221 LEU B O 1
ATOM 4725 N N . GLU B 1 222 ? 10.078 -35.719 -26.625 1 90.56 222 GLU B N 1
ATOM 4726 C CA . GLU B 1 222 ? 9.164 -36.25 -27.609 1 90.56 222 GLU B CA 1
ATOM 4727 C C . GLU B 1 222 ? 9.898 -37.156 -28.609 1 90.56 222 GLU B C 1
ATOM 4729 O O . GLU B 1 222 ? 9.438 -38.25 -28.922 1 90.56 222 GLU B O 1
ATOM 4734 N N . LYS B 1 223 ? 11.016 -36.719 -29.078 1 92.06 223 LYS B N 1
ATOM 4735 C CA . LYS B 1 223 ? 11.82 -37.5 -30.016 1 92.06 223 LYS B CA 1
ATOM 4736 C C . LYS B 1 223 ? 12.32 -38.781 -29.391 1 92.06 223 LYS B C 1
ATOM 4738 O O . LYS B 1 223 ? 12.281 -39.844 -30.016 1 92.06 223 LYS B O 1
ATOM 4743 N N . MET B 1 224 ? 12.742 -38.656 -28.141 1 91.38 224 MET B N 1
ATOM 4744 C CA . MET B 1 224 ? 13.227 -39.844 -27.422 1 91.38 224 MET B CA 1
ATOM 4745 C C . MET B 1 224 ? 12.125 -40.875 -27.297 1 91.38 224 MET B C 1
ATOM 4747 O O . MET B 1 224 ? 12.367 -42.062 -27.516 1 91.38 224 MET B O 1
ATOM 4751 N N . LEU B 1 225 ? 10.914 -40.469 -27.016 1 89.88 225 LEU B N 1
ATOM 4752 C CA . LEU B 1 225 ? 9.789 -41.375 -26.812 1 89.88 225 LEU B CA 1
ATOM 4753 C C . LEU B 1 225 ? 9.32 -41.969 -28.156 1 89.88 225 LEU B C 1
ATOM 4755 O O . LEU B 1 225 ? 8.984 -43.156 -28.234 1 89.88 225 LEU B O 1
ATOM 4759 N N . GLN B 1 226 ? 9.359 -41.156 -29.172 1 90.19 226 GLN B N 1
ATOM 4760 C CA . GLN B 1 226 ? 8.969 -41.625 -30.5 1 90.19 226 GLN B CA 1
ATOM 4761 C C . GLN B 1 226 ? 9.961 -42.656 -31.031 1 90.19 226 GLN B C 1
ATOM 4763 O O . GLN B 1 226 ? 9.562 -43.656 -31.609 1 90.19 226 GLN B O 1
ATOM 4768 N N . GLU B 1 227 ? 11.219 -42.344 -30.781 1 90.69 227 GLU B N 1
ATOM 4769 C CA . GLU B 1 227 ? 12.25 -43.281 -31.219 1 90.69 227 GLU B CA 1
ATOM 4770 C C . GLU B 1 227 ? 12.172 -44.594 -30.438 1 90.69 227 GLU B C 1
ATOM 4772 O O . GLU B 1 227 ? 12.438 -45.656 -30.984 1 90.69 227 GLU B O 1
ATOM 4777 N N . ALA B 1 228 ? 11.789 -44.469 -29.188 1 88.25 228 ALA B N 1
ATOM 4778 C CA . ALA B 1 228 ? 11.703 -45.625 -28.328 1 88.25 228 ALA B CA 1
ATOM 4779 C C . ALA B 1 228 ? 10.508 -46.5 -28.719 1 88.25 228 ALA B C 1
ATOM 4781 O O . ALA B 1 228 ? 10.625 -47.719 -28.781 1 88.25 228 ALA B O 1
ATOM 4782 N N . THR B 1 229 ? 9.367 -45.938 -29.047 1 86.81 229 THR B N 1
ATOM 4783 C CA . THR B 1 229 ? 8.133 -46.688 -29.25 1 86.81 229 THR B CA 1
ATOM 4784 C C . THR B 1 229 ? 7.902 -46.938 -30.734 1 86.81 229 THR B C 1
ATOM 4786 O O . THR B 1 229 ? 7.066 -47.781 -31.109 1 86.81 229 THR B O 1
ATOM 4789 N N . GLY B 1 230 ? 8.688 -46.312 -31.594 1 86.81 230 GLY B N 1
ATOM 4790 C CA . GLY B 1 230 ? 8.492 -46.406 -33.031 1 86.81 230 GLY B CA 1
ATOM 4791 C C . GLY B 1 230 ? 8.523 -47.812 -33.531 1 86.81 230 GLY B C 1
ATOM 4792 O O . GLY B 1 230 ? 7.551 -48.281 -34.156 1 86.81 230 GLY B O 1
ATOM 4793 N N . PRO B 1 231 ? 9.633 -48.531 -33.25 1 85.44 231 PRO B N 1
ATOM 4794 C CA . PRO B 1 231 ? 9.734 -49.906 -33.75 1 85.44 231 PRO B CA 1
ATOM 4795 C C . PRO B 1 231 ? 8.594 -50.781 -33.25 1 85.44 231 PRO B C 1
ATOM 4797 O O . PRO B 1 231 ? 8.07 -51.625 -34 1 85.44 231 PRO B O 1
ATOM 4800 N N . TRP B 1 232 ? 8.273 -50.594 -32 1 83.44 232 TRP B N 1
ATOM 4801 C CA . TRP B 1 232 ? 7.168 -51.375 -31.453 1 83.44 232 TRP B CA 1
ATOM 4802 C C . TRP B 1 232 ? 5.859 -51.031 -32.156 1 83.44 232 TRP B C 1
ATOM 4804 O O . TRP B 1 232 ? 5.098 -51.938 -32.531 1 83.44 232 TRP B O 1
ATOM 4814 N N . ASN B 1 233 ? 5.582 -49.812 -32.375 1 83.75 233 ASN B N 1
ATOM 4815 C CA . ASN B 1 233 ? 4.344 -49.375 -33 1 83.75 233 ASN B CA 1
ATOM 4816 C C . ASN B 1 233 ? 4.242 -49.875 -34.438 1 83.75 233 ASN B C 1
ATOM 4818 O O . ASN B 1 233 ? 3.174 -50.281 -34.875 1 83.75 233 ASN B O 1
ATOM 4822 N N . THR B 1 234 ? 5.309 -49.781 -35.156 1 87.06 234 THR B N 1
ATOM 4823 C CA . THR B 1 234 ? 5.328 -50.25 -36.531 1 87.06 234 THR B CA 1
ATOM 4824 C C . THR B 1 234 ? 5.047 -51.75 -36.594 1 87.06 234 THR B C 1
ATOM 4826 O O . THR B 1 234 ? 4.254 -52.219 -37.406 1 87.06 234 THR B O 1
ATOM 4829 N N . ASN B 1 235 ? 5.711 -52.531 -35.656 1 87.38 235 ASN B N 1
ATOM 4830 C CA . ASN B 1 235 ? 5.504 -53.969 -35.625 1 87.38 235 ASN B CA 1
ATOM 4831 C C . ASN B 1 235 ? 4.09 -54.344 -35.188 1 87.38 235 ASN B C 1
ATOM 4833 O O . ASN B 1 235 ? 3.488 -55.281 -35.719 1 87.38 235 ASN B O 1
ATOM 4837 N N . LEU B 1 236 ? 3.658 -53.562 -34.219 1 85.44 236 LEU B N 1
ATOM 4838 C CA . LEU B 1 236 ? 2.293 -53.781 -33.75 1 85.44 236 LEU B CA 1
ATOM 4839 C C . LEU B 1 236 ? 1.29 -53.531 -34.875 1 85.44 236 LEU B C 1
ATOM 4841 O O . LEU B 1 236 ? 0.345 -54.312 -35.062 1 85.44 236 LEU B O 1
ATOM 4845 N N . GLN B 1 237 ? 1.465 -52.531 -35.656 1 88.31 237 GLN B N 1
ATOM 4846 C CA . GLN B 1 237 ? 0.593 -52.25 -36.781 1 88.31 237 GLN B CA 1
ATOM 4847 C C . GLN B 1 237 ? 0.648 -53.375 -37.844 1 88.31 237 GLN B C 1
ATOM 4849 O O . GLN B 1 237 ? -0.378 -53.75 -38.406 1 88.31 237 GLN B O 1
ATOM 4854 N N . HIS B 1 238 ? 1.884 -53.844 -38.031 1 92.06 238 HIS B N 1
ATOM 4855 C CA . HIS B 1 238 ? 2.062 -54.969 -38.969 1 92.06 238 HIS B CA 1
ATOM 4856 C C . HIS B 1 238 ? 1.313 -56.219 -38.5 1 92.06 238 HIS B C 1
ATOM 4858 O O . HIS B 1 238 ? 0.642 -56.875 -39.281 1 92.06 238 HIS B O 1
ATOM 4864 N N . VAL B 1 239 ? 1.431 -56.469 -37.219 1 90.69 239 VAL B N 1
ATOM 4865 C CA . VAL B 1 239 ? 0.743 -57.594 -36.625 1 90.69 239 VAL B CA 1
ATOM 4866 C C . VAL B 1 239 ? -0.768 -57.438 -36.75 1 90.69 239 VAL B C 1
ATOM 4868 O O . VAL B 1 239 ? -1.478 -58.375 -37.125 1 90.69 239 VAL B O 1
ATOM 4871 N N . MET B 1 240 ? -1.226 -56.25 -36.531 1 91 240 MET B N 1
ATOM 4872 C CA . MET B 1 240 ? -2.658 -56 -36.625 1 91 240 MET B CA 1
ATOM 4873 C C . MET B 1 240 ? -3.164 -56.125 -38.031 1 91 240 MET B C 1
ATOM 4875 O O . MET B 1 240 ? -4.262 -56.625 -38.281 1 91 240 MET B O 1
ATOM 4879 N N . LYS B 1 241 ? -2.379 -55.688 -39 1 94.12 241 LYS B N 1
ATOM 4880 C CA . LYS B 1 241 ? -2.729 -55.844 -40.406 1 94.12 241 LYS B CA 1
ATOM 4881 C C . LYS B 1 241 ? -2.842 -57.312 -40.812 1 94.12 241 LYS B C 1
ATOM 4883 O O . LYS B 1 241 ? -3.807 -57.719 -41.438 1 94.12 241 LYS B O 1
ATOM 4888 N N . LEU B 1 242 ? -1.834 -58.062 -40.344 1 93.88 242 LEU B N 1
ATOM 4889 C CA . LEU B 1 242 ? -1.834 -59.5 -40.656 1 93.88 242 LEU B CA 1
ATOM 4890 C C . LEU B 1 242 ? -3.006 -60.188 -39.969 1 93.88 242 LEU B C 1
ATOM 4892 O O . LEU B 1 242 ? -3.627 -61.094 -40.562 1 93.88 242 LEU B O 1
ATOM 4896 N N . LYS B 1 243 ? -3.275 -59.844 -38.781 1 92.88 243 LYS B N 1
ATOM 4897 C CA . LYS B 1 243 ? -4.422 -60.375 -38.062 1 92.88 243 LYS B CA 1
ATOM 4898 C C . LYS B 1 243 ? -5.723 -60.125 -38.812 1 92.88 243 LYS B C 1
ATOM 4900 O O . LYS B 1 243 ? -6.543 -61.031 -38.969 1 92.88 243 LYS B O 1
ATOM 4905 N N . ASN B 1 244 ? -5.945 -58.906 -39.312 1 94.88 244 ASN B N 1
ATOM 4906 C CA . ASN B 1 244 ? -7.145 -58.562 -40.062 1 94.88 244 ASN B CA 1
ATOM 4907 C C . ASN B 1 244 ? -7.254 -59.344 -41.344 1 94.88 244 ASN B C 1
ATOM 4909 O O . ASN B 1 244 ? -8.344 -59.812 -41.719 1 94.88 244 ASN B O 1
ATOM 4913 N N . GLU B 1 245 ? -6.09 -59.469 -42.031 1 95.31 245 GLU B N 1
ATOM 4914 C CA . GLU B 1 245 ? -6.074 -60.25 -43.281 1 95.31 245 GLU B CA 1
ATOM 4915 C C . GLU B 1 245 ? -6.418 -61.688 -43 1 95.31 245 GLU B C 1
ATOM 4917 O O . GLU B 1 245 ? -7.191 -62.312 -43.75 1 95.31 245 GLU B O 1
ATOM 4922 N N . PHE B 1 246 ? -5.859 -62.281 -41.938 1 95 246 PHE B N 1
ATOM 4923 C CA . PHE B 1 246 ? -6.16 -63.625 -41.531 1 95 246 PHE B CA 1
ATOM 4924 C C . PHE B 1 246 ? -7.645 -63.812 -41.219 1 95 246 PHE B C 1
ATOM 4926 O O . PHE B 1 246 ? -8.273 -64.75 -41.688 1 95 246 PHE B O 1
ATOM 4933 N N . HIS B 1 247 ? -8.219 -62.906 -40.562 1 94.19 247 HIS B N 1
ATOM 4934 C CA . HIS B 1 247 ? -9.633 -62.938 -40.219 1 94.19 247 HIS B CA 1
ATOM 4935 C C . HIS B 1 247 ? -10.516 -62.875 -41.438 1 94.19 247 HIS B C 1
ATOM 4937 O O . HIS B 1 247 ? -11.516 -63.594 -41.531 1 94.19 247 HIS B O 1
ATOM 4943 N N . GLU B 1 248 ? -10.148 -61.969 -42.344 1 95.25 248 GLU B N 1
ATOM 4944 C CA . GLU B 1 248 ? -10.914 -61.844 -43.562 1 95.25 248 GLU B CA 1
ATOM 4945 C C . GLU B 1 248 ? -10.867 -63.125 -44.375 1 95.25 248 GLU B C 1
ATOM 4947 O O . GLU B 1 248 ? -11.891 -63.562 -44.938 1 95.25 248 GLU B O 1
ATOM 4952 N N . LEU B 1 249 ? -9.633 -63.719 -44.438 1 95.88 249 LEU B N 1
ATOM 4953 C CA . LEU B 1 249 ? -9.469 -65 -45.188 1 95.88 249 LEU B CA 1
ATOM 4954 C C . LEU B 1 249 ? -10.18 -66.125 -44.5 1 95.88 249 LEU B C 1
ATOM 4956 O O . LEU B 1 249 ? -10.695 -67.062 -45.156 1 95.88 249 LEU B O 1
ATOM 4960 N N . SER B 1 250 ? -10.297 -66.062 -43.156 1 94.62 250 SER B N 1
ATOM 4961 C CA . SER B 1 250 ? -11.016 -67.062 -42.406 1 94.62 250 SER B CA 1
ATOM 4962 C C . SER B 1 250 ? -12.516 -67 -42.656 1 94.62 250 SER B C 1
ATOM 4964 O O . SER B 1 250 ? -13.172 -68.062 -42.812 1 94.62 250 SER B O 1
ATOM 4966 N N . LYS B 1 251 ? -12.992 -65.875 -42.812 1 94.81 251 LYS B N 1
ATOM 4967 C CA . LYS B 1 251 ? -14.398 -65.688 -43.156 1 94.81 251 LYS B CA 1
ATOM 4968 C C . LYS B 1 251 ? -14.695 -66.188 -44.562 1 94.81 251 LYS B C 1
ATOM 4970 O O . LYS B 1 251 ? -15.703 -66.875 -44.781 1 94.81 251 LYS B O 1
ATOM 4975 N N . LYS B 1 252 ? -13.773 -65.875 -45.438 1 95.5 252 LYS B N 1
ATOM 4976 C CA . LYS B 1 252 ? -13.93 -66.312 -46.812 1 95.5 252 LYS B CA 1
ATOM 4977 C C . LYS B 1 252 ? -13.875 -67.812 -46.938 1 95.5 252 LYS B C 1
ATOM 4979 O O . LYS B 1 252 ? -14.586 -68.438 -47.75 1 95.5 252 LYS B O 1
ATOM 4984 N N . ALA B 1 253 ? -13.008 -68.438 -46.062 1 94.06 253 ALA B N 1
ATOM 4985 C CA . ALA B 1 253 ? -12.867 -69.875 -46.062 1 94.06 253 ALA B CA 1
ATOM 4986 C C . ALA B 1 253 ? -14.133 -70.562 -45.562 1 94.06 253 ALA B C 1
ATOM 4988 O O . ALA B 1 253 ? -14.547 -71.625 -46.094 1 94.06 253 ALA B O 1
ATOM 4989 N N . ILE B 1 254 ? -14.781 -70 -44.594 1 94.06 254 ILE B N 1
ATOM 4990 C CA . ILE B 1 254 ? -16.031 -70.5 -44.031 1 94.06 254 ILE B CA 1
ATOM 4991 C C . ILE B 1 254 ? -17.125 -70.438 -45.094 1 94.06 254 ILE B C 1
ATOM 4993 O O . ILE B 1 254 ? -17.906 -71.375 -45.281 1 94.06 254 ILE B O 1
ATOM 4997 N N . LEU B 1 255 ? -17.125 -69.375 -45.812 1 95 255 LEU B N 1
ATOM 4998 C CA . LEU B 1 255 ? -18.109 -69.188 -46.875 1 95 255 LEU B CA 1
ATOM 4999 C C . LEU B 1 255 ? -17.891 -70.125 -48.031 1 95 255 LEU B C 1
ATOM 5001 O O . LEU B 1 255 ? -18.844 -70.688 -48.594 1 95 255 LEU B O 1
ATOM 5005 N N . ALA B 1 256 ? -16.562 -70.312 -48.344 1 95.19 256 ALA B N 1
ATOM 5006 C CA . ALA B 1 256 ? -16.234 -71.312 -49.406 1 95.19 256 ALA B CA 1
ATOM 5007 C C . ALA B 1 256 ? -16.641 -72.688 -49.031 1 95.19 256 ALA B C 1
ATOM 5009 O O . ALA B 1 256 ? -17.094 -73.5 -49.875 1 95.19 256 ALA B O 1
ATOM 5010 N N . ASP B 1 257 ? -16.5 -73.062 -47.812 1 92.81 257 ASP B N 1
ATOM 5011 C CA . ASP B 1 257 ? -16.922 -74.375 -47.312 1 92.81 257 ASP B CA 1
ATOM 5012 C C . ASP B 1 257 ? -18.438 -74.5 -47.406 1 92.81 257 ASP B C 1
ATOM 5014 O O . ASP B 1 257 ? -18.938 -75.562 -47.75 1 92.81 257 ASP B O 1
ATOM 5018 N N . ALA B 1 258 ? -19.141 -73.5 -47.062 1 93.12 258 ALA B N 1
ATOM 5019 C CA . ALA B 1 258 ? -20.609 -73.5 -47.125 1 93.12 258 ALA B CA 1
ATOM 5020 C C . ALA B 1 258 ? -21.078 -73.625 -48.562 1 93.12 258 ALA B C 1
ATOM 5022 O O . ALA B 1 258 ? -22.062 -74.312 -48.844 1 93.12 258 ALA B O 1
ATOM 5023 N N . ASP B 1 259 ? -20.328 -73.062 -49.469 1 93.19 259 ASP B N 1
ATOM 5024 C CA . ASP B 1 259 ? -20.656 -73.188 -50.906 1 93.19 259 ASP B CA 1
ATOM 5025 C C . ASP B 1 259 ? -20.453 -74.562 -51.406 1 93.19 259 ASP B C 1
ATOM 5027 O O . ASP B 1 259 ? -21.25 -75.062 -52.219 1 93.19 259 ASP B O 1
ATOM 5031 N N . VAL B 1 260 ? -19.438 -75.25 -50.938 1 93 260 VAL B N 1
ATOM 5032 C CA . VAL B 1 260 ? -19.156 -76.625 -51.312 1 93 260 VAL B CA 1
ATOM 5033 C C . VAL B 1 260 ? -20.266 -77.5 -50.781 1 93 260 VAL B C 1
ATOM 5035 O O . VAL B 1 260 ? -20.734 -78.438 -51.469 1 93 260 VAL B O 1
ATOM 5038 N N . THR B 1 261 ? -20.688 -77.312 -49.531 1 90.94 261 THR B N 1
ATOM 5039 C CA . THR B 1 261 ? -21.75 -78.062 -48.938 1 90.94 261 THR B CA 1
ATOM 5040 C C . THR B 1 261 ? -23.062 -77.875 -49.656 1 90.94 261 THR B C 1
ATOM 5042 O O . THR B 1 261 ? -23.781 -78.812 -49.938 1 90.94 261 THR B O 1
ATOM 5045 N N . ALA B 1 262 ? -23.281 -76.625 -50.031 1 90.81 262 ALA B N 1
ATOM 5046 C CA . ALA B 1 262 ? -24.5 -76.312 -50.75 1 90.81 262 ALA B CA 1
ATOM 5047 C C . ALA B 1 262 ? -24.453 -76.875 -52.188 1 90.81 262 ALA B C 1
ATOM 5049 O O . ALA B 1 262 ? -25.469 -77.312 -52.719 1 90.81 262 ALA B O 1
ATOM 5050 N N . GLY B 1 263 ? -23.312 -76.812 -52.75 1 88.12 263 GLY B N 1
ATOM 5051 C CA . GLY B 1 263 ? -23.109 -77.375 -54.094 1 88.12 263 GLY B CA 1
ATOM 5052 C C . GLY B 1 263 ? -23.203 -78.875 -54.156 1 88.12 263 GLY B C 1
ATOM 5053 O O . GLY B 1 263 ? -23.641 -79.438 -55.188 1 88.12 263 GLY B O 1
ATOM 5054 N N . SER B 1 264 ? -22.781 -79.562 -53.125 1 85.38 264 SER B N 1
ATOM 5055 C CA . SER B 1 264 ? -22.844 -81 -53.062 1 85.38 264 SER B CA 1
ATOM 5056 C C . SER B 1 264 ? -24.297 -81.5 -53.125 1 85.38 264 SER B C 1
ATOM 5058 O O . SER B 1 264 ? -24.562 -82.562 -53.594 1 85.38 264 SER B O 1
ATOM 5060 N N . ALA B 1 265 ? -25.156 -80.625 -52.531 1 83.12 265 ALA B N 1
ATOM 5061 C CA . ALA B 1 265 ? -26.562 -81 -52.531 1 83.12 265 ALA B CA 1
ATOM 5062 C C . ALA B 1 265 ? -27.203 -80.75 -53.906 1 83.12 265 ALA B C 1
ATOM 5064 O O . ALA B 1 265 ? -28.188 -81.375 -54.25 1 83.12 265 ALA B O 1
ATOM 5065 N N . LYS B 1 266 ? -26.672 -79.812 -54.688 1 87.25 266 LYS B N 1
ATOM 5066 C CA . LYS B 1 266 ? -27.297 -79.375 -55.906 1 87.25 266 LYS B CA 1
ATOM 5067 C C . LYS B 1 266 ? -26.625 -80 -57.125 1 87.25 266 LYS B C 1
ATOM 5069 O O . LYS B 1 266 ? -27.312 -80.375 -58.125 1 87.25 266 LYS B O 1
ATOM 5074 N N . TYR B 1 267 ? -25.25 -80.125 -56.969 1 83.56 267 TYR B N 1
ATOM 5075 C CA . TYR B 1 267 ? -24.5 -80.562 -58.125 1 83.56 267 TYR B CA 1
ATOM 5076 C C . TYR B 1 267 ? -23.938 -81.938 -57.938 1 83.56 267 TYR B C 1
ATOM 5078 O O . TYR B 1 267 ? -23.75 -82.375 -56.781 1 83.56 267 TYR B O 1
ATOM 5086 N N . GLY B 1 268 ? -23.734 -82.75 -58.812 1 80.06 268 GLY B N 1
ATOM 5087 C CA . GLY B 1 268 ? -23.094 -84.062 -58.719 1 80.06 268 GLY B CA 1
ATOM 5088 C C . GLY B 1 268 ? -21.609 -84 -58.375 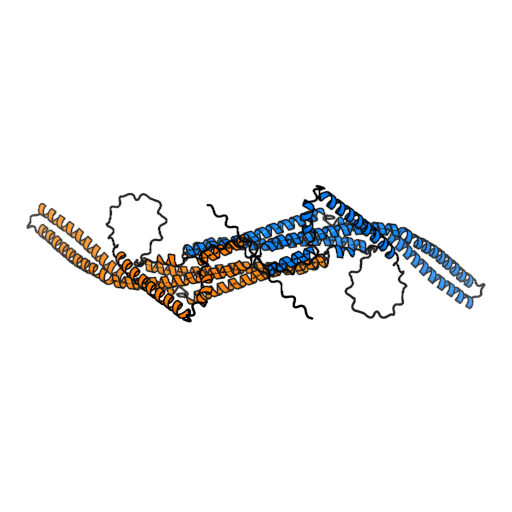1 80.06 268 GLY B C 1
ATOM 5089 O O . GLY B 1 268 ? -20.953 -83 -58.688 1 80.06 268 GLY B O 1
ATOM 5090 N N . ALA B 1 269 ? -21.031 -84.875 -57.625 1 75.62 269 ALA B N 1
ATOM 5091 C CA . ALA B 1 269 ? -19.672 -84.938 -57.094 1 75.62 269 ALA B CA 1
ATOM 5092 C C . ALA B 1 269 ? -18.656 -84.75 -58.219 1 75.62 269 ALA B C 1
ATOM 5094 O O . ALA B 1 269 ? -17.578 -84.188 -58.031 1 75.62 269 ALA B O 1
ATOM 5095 N N . ASP B 1 270 ? -19.094 -85.062 -59.5 1 78.5 270 ASP B N 1
ATOM 5096 C CA . ASP B 1 270 ? -18.156 -85.062 -60.625 1 78.5 270 ASP B CA 1
ATOM 5097 C C . ASP B 1 270 ? -18.422 -83.938 -61.562 1 78.5 270 ASP B C 1
ATOM 5099 O O . ASP B 1 270 ? -17.797 -83.812 -62.625 1 78.5 270 ASP B O 1
ATOM 5103 N N . SER B 1 271 ? -19.25 -82.938 -61.156 1 87.19 271 SER B N 1
ATOM 5104 C CA . SER B 1 271 ? -19.578 -81.812 -62.031 1 87.19 271 SER B CA 1
ATOM 5105 C C . SER B 1 271 ? -18.438 -80.812 -62.031 1 87.19 271 SER B C 1
ATOM 5107 O O . SER B 1 271 ? -17.672 -80.688 -61.062 1 87.19 271 SER B O 1
ATOM 5109 N N . LYS B 1 272 ? -18.219 -80.062 -63.125 1 89.75 272 LYS B N 1
ATOM 5110 C CA . LYS B 1 272 ? -17.219 -79.062 -63.281 1 89.75 272 LYS B CA 1
ATOM 5111 C C . LYS B 1 272 ? -17.422 -77.938 -62.25 1 89.75 272 LYS B C 1
ATOM 5113 O O . LYS B 1 272 ? -16.453 -77.375 -61.75 1 89.75 272 LYS B O 1
ATOM 5118 N N . GLN B 1 273 ? -18.75 -77.812 -61.906 1 88 273 GLN B N 1
ATOM 5119 C CA . GLN B 1 273 ? -19.078 -76.75 -60.938 1 88 273 GLN B CA 1
ATOM 5120 C C . GLN B 1 273 ? -18.609 -77.125 -59.531 1 88 273 GLN B C 1
ATOM 5122 O O . GLN B 1 273 ? -18.062 -76.312 -58.812 1 88 273 GLN B O 1
ATOM 5127 N N . MET B 1 274 ? -18.797 -78.375 -59.219 1 91.25 274 MET B N 1
ATOM 5128 C CA . MET B 1 274 ? -18.359 -78.875 -57.906 1 91.25 274 MET B CA 1
ATOM 5129 C C . MET B 1 274 ? -16.844 -78.812 -57.812 1 91.25 274 MET B C 1
ATOM 5131 O O . MET B 1 274 ? -16.297 -78.5 -56.75 1 91.25 274 MET B O 1
ATOM 5135 N N . ALA B 1 275 ? -16.109 -79.062 -58.906 1 90.75 275 ALA B N 1
ATOM 5136 C CA . ALA B 1 275 ? -14.641 -79 -58.906 1 90.75 275 ALA B CA 1
ATOM 5137 C C . ALA B 1 275 ? -14.133 -77.625 -58.688 1 90.75 275 ALA B C 1
ATOM 5139 O O . ALA B 1 275 ? -13.125 -77.375 -58.031 1 90.75 275 ALA B O 1
ATOM 5140 N N . GLY B 1 276 ? -14.875 -76.625 -59.219 1 92.06 276 GLY B N 1
ATOM 5141 C CA . GLY B 1 276 ? -14.539 -75.188 -59.062 1 92.06 276 GLY B CA 1
ATOM 5142 C C . GLY B 1 276 ? -14.711 -74.75 -57.625 1 92.06 276 GLY B C 1
ATOM 5143 O O . GLY B 1 276 ? -13.852 -74 -57.094 1 92.06 276 GLY B O 1
ATOM 5144 N N . LEU B 1 277 ? -15.766 -75.125 -56.969 1 92.88 277 LEU B N 1
ATOM 5145 C CA . LEU B 1 277 ? -16.031 -74.75 -55.594 1 92.88 277 LEU B CA 1
ATOM 5146 C C . LEU B 1 277 ? -14.992 -75.375 -54.656 1 92.88 277 LEU B C 1
ATOM 5148 O O . LEU B 1 277 ? -14.523 -74.75 -53.719 1 92.88 277 LEU B O 1
ATOM 5152 N N . LYS B 1 278 ? -14.664 -76.625 -54.969 1 90.69 278 LYS B N 1
ATOM 5153 C CA . LYS B 1 278 ? -13.664 -77.312 -54.125 1 90.69 278 LYS B CA 1
ATOM 5154 C C . LYS B 1 278 ? -12.289 -76.688 -54.312 1 90.69 278 LYS B C 1
ATOM 5156 O O . LYS B 1 278 ? -11.531 -76.562 -53.344 1 90.69 278 LYS B O 1
ATOM 5161 N N . MET B 1 279 ? -11.984 -76.188 -55.562 1 93.94 279 MET B N 1
ATOM 5162 C CA . MET B 1 279 ? -10.711 -75.5 -55.812 1 93.94 279 MET B CA 1
ATOM 5163 C C . MET B 1 279 ? -10.648 -74.188 -55.094 1 93.94 279 MET B C 1
ATOM 5165 O O . MET B 1 279 ? -9.609 -73.812 -54.531 1 93.94 279 MET B O 1
ATOM 5169 N N . THR B 1 280 ? -11.742 -73.438 -55.125 1 93.62 280 THR B N 1
ATOM 5170 C CA . THR B 1 280 ? -11.812 -72.125 -54.438 1 93.62 280 THR B CA 1
ATOM 5171 C C . THR B 1 280 ? -11.617 -72.312 -52.906 1 93.62 280 THR B C 1
ATOM 5173 O O . THR B 1 280 ? -10.898 -71.562 -52.281 1 93.62 280 THR B O 1
ATOM 5176 N N . LYS B 1 281 ? -12.18 -73.312 -52.344 1 94 281 LYS B N 1
ATOM 5177 C CA . LYS B 1 281 ? -12.031 -73.625 -50.906 1 94 281 LYS B CA 1
ATOM 5178 C C . LYS B 1 281 ? -10.586 -73.938 -50.562 1 94 281 LYS B C 1
ATOM 5180 O O . LYS B 1 281 ? -10.023 -73.438 -49.625 1 94 281 LYS B O 1
ATOM 5185 N N . THR B 1 282 ? -10.016 -74.875 -51.406 1 94.88 282 THR B N 1
ATOM 5186 C CA . THR B 1 282 ? -8.648 -75.312 -51.125 1 94.88 282 THR B CA 1
ATOM 5187 C C . THR B 1 282 ? -7.684 -74.125 -51.25 1 94.88 282 THR B C 1
ATOM 5189 O O . THR B 1 282 ? -6.77 -74 -50.438 1 94.88 282 THR B O 1
ATOM 5192 N N . ASN B 1 283 ? -7.91 -73.188 -52.281 1 95.38 283 ASN B N 1
ATOM 5193 C CA . ASN B 1 283 ? -7.055 -72 -52.469 1 95.38 283 ASN B CA 1
ATOM 5194 C C . ASN B 1 283 ? -7.211 -71 -51.344 1 95.38 283 ASN B C 1
ATOM 5196 O O . ASN B 1 283 ? -6.219 -70.438 -50.844 1 95.38 283 ASN B O 1
ATOM 5200 N N . THR B 1 284 ? -8.422 -70.812 -50.844 1 95.38 284 THR B N 1
ATOM 5201 C CA . THR B 1 284 ? -8.68 -69.812 -49.781 1 95.38 284 THR B CA 1
ATOM 5202 C C . THR B 1 284 ? -8.102 -70.375 -48.469 1 95.38 284 THR B C 1
ATOM 5204 O O . THR B 1 284 ? -7.57 -69.562 -47.656 1 95.38 284 THR B O 1
ATOM 5207 N N . GLU B 1 285 ? -8.25 -71.625 -48.219 1 94.69 285 GLU B N 1
ATOM 5208 C CA . GLU B 1 285 ? -7.695 -72.25 -47 1 94.69 285 GLU B CA 1
ATOM 5209 C C . GLU B 1 285 ? -6.172 -72.188 -47 1 94.69 285 GLU B C 1
ATOM 5211 O O . GLU B 1 285 ? -5.555 -71.938 -45.969 1 94.69 285 GLU B O 1
ATOM 5216 N N . ALA B 1 286 ? -5.598 -72.375 -48.219 1 95.56 286 ALA B N 1
ATOM 5217 C CA . ALA B 1 286 ? -4.145 -72.25 -48.312 1 95.56 286 ALA B CA 1
ATOM 5218 C C . ALA B 1 286 ? -3.672 -70.875 -48.062 1 95.56 286 ALA B C 1
ATOM 5220 O O . ALA B 1 286 ? -2.652 -70.625 -47.406 1 95.56 286 ALA B O 1
ATOM 5221 N N . GLN B 1 287 ? -4.41 -69.875 -48.594 1 95.38 287 GLN B N 1
ATOM 5222 C CA . GLN B 1 287 ? -4.07 -68.5 -48.344 1 95.38 287 GLN B CA 1
ATOM 5223 C C . GLN B 1 287 ? -4.23 -68.125 -46.875 1 95.38 287 GLN B C 1
ATOM 5225 O O . GLN B 1 287 ? -3.396 -67.438 -46.312 1 95.38 287 GLN B O 1
ATOM 5230 N N . ARG B 1 288 ? -5.297 -68.562 -46.219 1 95 288 ARG B N 1
ATOM 5231 C CA . ARG B 1 288 ? -5.539 -68.312 -44.812 1 95 288 ARG B CA 1
ATOM 5232 C C . ARG B 1 288 ? -4.402 -68.875 -43.969 1 95 288 ARG B C 1
ATOM 5234 O O . ARG B 1 288 ? -3.891 -68.188 -43.062 1 95 288 ARG B O 1
ATOM 5241 N N . ASP B 1 289 ? -4.016 -70.125 -44.281 1 94.56 289 ASP B N 1
ATOM 5242 C CA . ASP B 1 289 ? -2.957 -70.812 -43.531 1 94.56 289 ASP B CA 1
ATOM 5243 C C . ASP B 1 289 ? -1.624 -70.062 -43.688 1 94.56 289 ASP B C 1
ATOM 5245 O O . ASP B 1 289 ? -0.842 -69.938 -42.75 1 94.56 289 ASP B O 1
ATOM 5249 N N . ALA B 1 290 ? -1.342 -69.562 -44.938 1 95.19 290 ALA B N 1
ATOM 5250 C CA . ALA B 1 290 ? -0.125 -68.812 -45.188 1 95.19 290 ALA B CA 1
ATOM 5251 C C . ALA B 1 290 ? -0.12 -67.5 -44.375 1 95.19 290 ALA B C 1
ATOM 5253 O O . ALA B 1 290 ? 0.903 -67.125 -43.781 1 95.19 290 ALA B O 1
ATOM 5254 N N . LYS B 1 291 ? -1.311 -66.875 -44.281 1 94.19 291 LYS B N 1
ATOM 5255 C CA . LYS B 1 291 ? -1.403 -65.625 -43.531 1 94.19 291 LYS B CA 1
ATOM 5256 C C . LYS B 1 291 ? -1.362 -65.875 -42.031 1 94.19 291 LYS B C 1
ATOM 5258 O O . LYS B 1 291 ? -0.844 -65.062 -41.281 1 94.19 291 LYS B O 1
ATOM 5263 N N . GLU B 1 292 ? -1.908 -66.938 -41.594 1 93.56 292 GLU B N 1
ATOM 5264 C CA . GLU B 1 292 ? -1.818 -67.312 -40.188 1 93.56 292 GLU B CA 1
ATOM 5265 C C . GLU B 1 292 ? -0.366 -67.5 -39.75 1 93.56 292 GLU B C 1
ATOM 5267 O O . GLU B 1 292 ? 0.037 -67.062 -38.688 1 93.56 292 GLU B O 1
ATOM 5272 N N . ALA B 1 293 ? 0.36 -68.188 -40.656 1 94 293 ALA B N 1
ATOM 5273 C CA . ALA B 1 293 ? 1.771 -68.438 -40.375 1 94 293 ALA B CA 1
ATOM 5274 C C . ALA B 1 293 ? 2.529 -67.125 -40.25 1 94 293 ALA B C 1
ATOM 5276 O O . ALA B 1 293 ? 3.371 -66.938 -39.375 1 94 293 ALA B O 1
ATOM 5277 N N . GLU B 1 294 ? 2.24 -66.188 -41.156 1 94.31 294 GLU B N 1
ATOM 5278 C CA . GLU B 1 294 ? 2.865 -64.875 -41.125 1 94.31 294 GLU B CA 1
ATOM 5279 C C . GLU B 1 294 ? 2.49 -64.125 -39.844 1 94.31 294 GLU B C 1
ATOM 5281 O O . GLU B 1 294 ? 3.336 -63.469 -39.25 1 94.31 294 GLU B O 1
ATOM 5286 N N . TYR B 1 295 ? 1.177 -64.25 -39.531 1 94.38 295 TYR B N 1
ATOM 5287 C CA . TYR B 1 295 ? 0.654 -63.594 -38.344 1 94.38 295 TYR B CA 1
ATOM 5288 C C . TYR B 1 295 ? 1.334 -64.125 -37.094 1 94.38 295 TYR B C 1
ATOM 5290 O O . TYR B 1 295 ? 1.785 -63.344 -36.25 1 94.38 295 TYR B O 1
ATOM 5298 N N . VAL B 1 296 ? 1.438 -65.375 -36.938 1 92.12 296 VAL B N 1
ATOM 5299 C CA . VAL B 1 296 ? 2.055 -66 -35.781 1 92.12 296 VAL B CA 1
ATOM 5300 C C . VAL B 1 296 ? 3.531 -65.625 -35.719 1 92.12 296 VAL B C 1
ATOM 5302 O O . VAL B 1 296 ? 4.055 -65.375 -34.625 1 92.12 296 VAL B O 1
ATOM 5305 N N . GLU B 1 297 ? 4.195 -65.562 -36.844 1 91.62 297 GLU B N 1
ATOM 5306 C CA . GLU B 1 297 ? 5.598 -65.188 -36.875 1 91.62 297 GLU B CA 1
ATOM 5307 C C . GLU B 1 297 ? 5.77 -63.719 -36.438 1 91.62 297 GLU B C 1
ATOM 5309 O O . GLU B 1 297 ? 6.688 -63.406 -35.656 1 91.62 297 GLU B O 1
ATOM 5314 N N . ALA B 1 298 ? 4.852 -62.906 -36.906 1 91.38 298 ALA B N 1
ATOM 5315 C CA . ALA B 1 298 ? 4.91 -61.5 -36.531 1 91.38 298 ALA B CA 1
ATOM 5316 C C . ALA B 1 298 ? 4.625 -61.312 -35.031 1 91.38 298 ALA B C 1
ATOM 5318 O O . ALA B 1 298 ? 5.242 -60.469 -34.375 1 91.38 298 ALA B O 1
ATOM 5319 N N . LEU B 1 299 ? 3.693 -62.062 -34.469 1 89.06 299 LEU B N 1
ATOM 5320 C CA . LEU B 1 299 ? 3.311 -62 -33.062 1 89.06 299 LEU B CA 1
ATOM 5321 C C . LEU B 1 299 ? 4.473 -62.438 -32.156 1 89.06 299 LEU B C 1
ATOM 5323 O O . LEU B 1 299 ? 4.621 -61.906 -31.062 1 89.06 299 LEU B O 1
ATOM 5327 N N . GLN B 1 300 ? 5.277 -63.344 -32.719 1 87.88 300 GLN B N 1
ATOM 5328 C CA . GLN B 1 300 ? 6.402 -63.812 -31.922 1 87.88 300 GLN B CA 1
ATOM 5329 C C . GLN B 1 300 ? 7.535 -62.812 -31.875 1 87.88 300 GLN B C 1
ATOM 5331 O O . GLN B 1 300 ? 8.359 -62.812 -30.969 1 87.88 300 GLN B O 1
ATOM 5336 N N . GLN B 1 301 ? 7.547 -61.875 -32.781 1 85.12 301 GLN B N 1
ATOM 5337 C CA . GLN B 1 301 ? 8.602 -60.875 -32.844 1 85.12 301 GLN B CA 1
ATOM 5338 C C . GLN B 1 301 ? 8.32 -59.719 -31.875 1 85.12 301 GLN B C 1
ATOM 5340 O O . GLN B 1 301 ? 9.25 -59.031 -31.453 1 85.12 301 GLN B O 1
ATOM 5345 N N . LEU B 1 302 ? 7.129 -59.594 -31.422 1 82 302 LEU B N 1
ATOM 5346 C CA . LEU B 1 302 ? 6.73 -58.469 -30.594 1 82 302 LEU B CA 1
ATOM 5347 C C . LEU B 1 302 ? 7.332 -58.562 -29.188 1 82 302 LEU B C 1
ATOM 5349 O O . LEU B 1 302 ? 7.91 -57.594 -28.688 1 82 302 LEU B O 1
ATOM 5353 N N . PRO B 1 303 ? 7.23 -59.75 -28.625 1 80.5 303 PRO B N 1
ATOM 5354 C CA . PRO B 1 303 ? 7.801 -59.875 -27.281 1 80.5 303 PRO B CA 1
ATOM 5355 C C . PRO B 1 303 ? 9.312 -59.688 -27.266 1 80.5 303 PRO B C 1
ATOM 5357 O O . PRO B 1 303 ? 9.883 -59.312 -26.25 1 80.5 303 PRO B O 1
ATOM 5360 N N . VAL B 1 304 ? 9.984 -59.875 -28.391 1 82.19 304 VAL B N 1
ATOM 5361 C CA . VAL B 1 304 ? 11.438 -59.75 -28.484 1 82.19 304 VAL B CA 1
ATOM 5362 C C . VAL B 1 304 ? 11.82 -58.281 -28.453 1 82.19 304 VAL B C 1
ATOM 5364 O O . VAL B 1 304 ? 12.859 -57.906 -27.891 1 82.19 304 VAL B O 1
ATOM 5367 N N . LEU B 1 305 ? 10.984 -57.438 -28.938 1 80.62 305 LEU B N 1
ATOM 5368 C CA . LEU B 1 305 ? 11.266 -56.031 -29.016 1 80.62 305 LEU B CA 1
ATOM 5369 C C . LEU B 1 305 ? 10.883 -55.312 -27.719 1 80.62 305 LEU B C 1
ATOM 5371 O O . LEU B 1 305 ? 11.336 -54.219 -27.453 1 80.62 305 LEU B O 1
ATOM 5375 N N . HIS B 1 306 ? 10.141 -55.969 -26.891 1 78.81 306 HIS B N 1
ATOM 5376 C CA . HIS B 1 306 ? 9.477 -55.344 -25.734 1 78.81 306 HIS B CA 1
ATOM 5377 C C . HIS B 1 306 ? 10.492 -54.906 -24.688 1 78.81 306 HIS B C 1
ATOM 5379 O O . HIS B 1 306 ? 10.438 -53.75 -24.219 1 78.81 306 HIS B O 1
ATOM 5385 N N . PRO B 1 307 ? 11.5 -55.719 -24.422 1 82.56 307 PRO B N 1
ATOM 5386 C CA . PRO B 1 307 ? 12.422 -55.312 -23.375 1 82.56 307 PRO B CA 1
ATOM 5387 C C . PRO B 1 307 ? 13.219 -54.062 -23.75 1 82.56 307 PRO B C 1
ATOM 5389 O O . PRO B 1 307 ? 13.445 -53.188 -22.906 1 82.56 307 PRO B O 1
ATOM 5392 N N . GLU B 1 308 ? 13.68 -53.969 -24.984 1 83.5 308 GLU B N 1
ATOM 5393 C CA . GLU B 1 308 ? 14.453 -52.812 -25.422 1 83.5 308 GLU B CA 1
ATOM 5394 C C . GLU B 1 308 ? 13.602 -51.531 -25.406 1 83.5 308 GLU B C 1
ATOM 5396 O O . GLU B 1 308 ? 14.078 -50.469 -24.984 1 83.5 308 GLU B O 1
ATOM 5401 N N . VAL B 1 30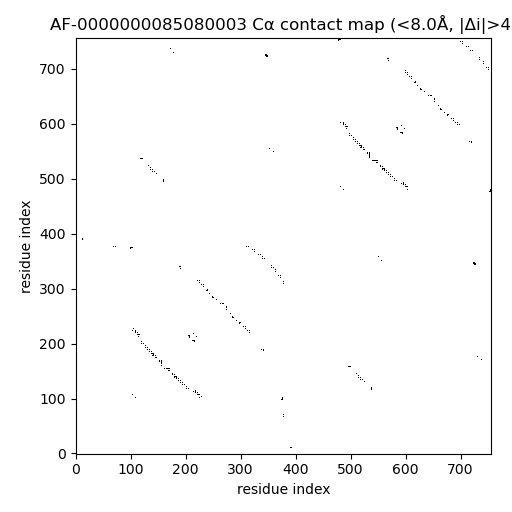9 ? 12.406 -51.625 -25.859 1 83.31 309 VAL B N 1
ATOM 5402 C CA . VAL B 1 309 ? 11.492 -50.5 -25.875 1 83.31 309 VAL B CA 1
ATOM 5403 C C . VAL B 1 309 ? 11.227 -50.031 -24.453 1 83.31 309 VAL B C 1
ATOM 5405 O O . VAL B 1 309 ? 11.266 -48.812 -24.172 1 83.31 309 VAL B O 1
ATOM 5408 N N . CYS B 1 310 ? 11.039 -50.906 -23.531 1 80.38 310 CYS B N 1
ATOM 5409 C CA . CYS B 1 310 ? 10.758 -50.594 -22.141 1 80.38 310 CYS B CA 1
ATOM 5410 C C . CYS B 1 310 ? 11.938 -49.844 -21.516 1 80.38 310 CYS B C 1
ATOM 5412 O O . CYS B 1 310 ? 11.742 -48.875 -20.781 1 80.38 310 CYS B O 1
ATOM 5414 N N . GLU B 1 311 ? 13.102 -50.344 -21.828 1 85.75 311 GLU B N 1
ATOM 5415 C CA . GLU B 1 311 ? 14.289 -49.688 -21.281 1 85.75 311 GLU B CA 1
ATOM 5416 C C . GLU B 1 311 ? 14.445 -48.25 -21.812 1 85.75 311 GLU B C 1
ATOM 5418 O O . GLU B 1 311 ? 14.766 -47.344 -21.047 1 85.75 311 GLU B O 1
ATOM 5423 N N . LYS B 1 312 ? 14.211 -48.062 -23.109 1 86.5 312 LYS B N 1
ATOM 5424 C CA . LYS B 1 312 ? 14.336 -46.75 -23.703 1 86.5 312 LYS B CA 1
ATOM 5425 C C . LYS B 1 312 ? 13.273 -45.781 -23.172 1 86.5 312 LYS B C 1
ATOM 5427 O O . LYS B 1 312 ? 13.562 -44.594 -22.922 1 86.5 312 LYS B O 1
ATOM 5432 N N . VAL B 1 313 ? 12.125 -46.281 -23 1 84.44 313 VAL B N 1
ATOM 5433 C CA . VAL B 1 313 ? 11.039 -45.469 -22.453 1 84.44 313 VAL B CA 1
ATOM 5434 C C . VAL B 1 313 ? 11.352 -45.094 -21 1 84.44 313 VAL B C 1
ATOM 5436 O O . VAL B 1 313 ? 11.125 -43.969 -20.594 1 84.44 313 VAL B O 1
ATOM 5439 N N . LYS B 1 314 ? 11.852 -46.031 -20.25 1 83.44 314 LYS B N 1
ATOM 5440 C CA . LYS B 1 314 ? 12.227 -45.75 -18.859 1 83.44 314 LYS B CA 1
ATOM 5441 C C . LYS B 1 314 ? 13.242 -44.625 -18.781 1 83.44 314 LYS B C 1
ATOM 5443 O O . LYS B 1 314 ? 13.141 -43.75 -17.906 1 83.44 314 LYS B O 1
ATOM 5448 N N . VAL B 1 315 ? 14.203 -44.656 -19.688 1 87 315 VAL B N 1
ATOM 5449 C CA . VAL B 1 315 ? 15.227 -43.625 -19.703 1 87 315 VAL B CA 1
ATOM 5450 C C . VAL B 1 315 ? 14.578 -42.281 -19.984 1 87 315 VAL B C 1
ATOM 5452 O O . VAL B 1 315 ? 14.922 -41.281 -19.344 1 87 315 VAL B O 1
ATOM 5455 N N . ALA B 1 316 ? 13.633 -42.188 -20.922 1 86.56 316 ALA B N 1
ATOM 5456 C CA . ALA B 1 316 ? 12.945 -40.969 -21.25 1 86.56 316 ALA B CA 1
ATOM 5457 C C . ALA B 1 316 ? 12.125 -40.438 -20.078 1 86.56 316 ALA B C 1
ATOM 5459 O O . ALA B 1 316 ? 12.141 -39.25 -19.766 1 86.56 316 ALA B O 1
ATOM 5460 N N . VAL B 1 317 ? 11.484 -41.312 -19.406 1 83.38 317 VAL B N 1
ATOM 5461 C CA . VAL B 1 317 ? 10.633 -40.938 -18.281 1 83.38 317 VAL B CA 1
ATOM 5462 C C . VAL B 1 317 ? 11.5 -40.469 -17.109 1 83.38 317 VAL B C 1
ATOM 5464 O O . VAL B 1 317 ? 11.133 -39.531 -16.391 1 83.38 317 VAL B O 1
ATOM 5467 N N . GLU B 1 318 ? 12.602 -41.156 -16.938 1 84.5 318 GLU B N 1
ATOM 5468 C CA . GLU B 1 318 ? 13.516 -40.75 -15.883 1 84.5 318 GLU B CA 1
ATOM 5469 C C . GLU B 1 318 ? 14.055 -39.344 -16.141 1 84.5 318 GLU B C 1
ATOM 5471 O O . GLU B 1 318 ? 14.266 -38.562 -15.211 1 84.5 318 GLU B O 1
ATOM 5476 N N . LYS B 1 319 ? 14.328 -39.062 -17.391 1 86.75 319 LYS B N 1
ATOM 5477 C CA . LYS B 1 319 ? 14.766 -37.719 -17.75 1 86.75 319 LYS B CA 1
ATOM 5478 C C . LYS B 1 319 ? 13.695 -36.688 -17.422 1 86.75 319 LYS B C 1
ATOM 5480 O O . LYS B 1 319 ? 14 -35.625 -16.891 1 86.75 319 LYS B O 1
ATOM 5485 N N . LEU B 1 320 ? 12.461 -36.969 -17.781 1 85.75 320 LEU B N 1
ATOM 5486 C CA . LEU B 1 320 ? 11.344 -36.094 -17.453 1 85.75 320 LEU B CA 1
ATOM 5487 C C . LEU B 1 320 ? 11.203 -35.906 -15.945 1 85.75 320 LEU B C 1
ATOM 5489 O O . LEU B 1 320 ? 11 -34.812 -15.453 1 85.75 320 LEU B O 1
ATOM 5493 N N . ARG B 1 321 ? 11.258 -37.031 -15.242 1 83.19 321 ARG B N 1
ATOM 5494 C CA . ARG B 1 321 ? 11.141 -37 -13.789 1 83.19 321 ARG B CA 1
ATOM 5495 C C . ARG B 1 321 ? 12.219 -36.125 -13.172 1 83.19 321 ARG B C 1
ATOM 5497 O O . ARG B 1 321 ? 11.938 -35.344 -12.266 1 83.19 321 ARG B O 1
ATOM 5504 N N . ALA B 1 322 ? 13.406 -36.219 -13.672 1 84.94 322 ALA B N 1
ATOM 5505 C CA . ALA B 1 322 ? 14.508 -35.406 -13.156 1 84.94 322 ALA B CA 1
ATOM 5506 C C . ALA B 1 322 ? 14.25 -33.938 -13.391 1 84.94 322 ALA B C 1
ATOM 5508 O O . ALA B 1 322 ? 14.508 -33.094 -12.508 1 84.94 322 ALA B O 1
ATOM 5509 N N . LEU B 1 323 ? 13.742 -33.562 -14.516 1 86.81 323 LEU B N 1
ATOM 5510 C CA . LEU B 1 323 ? 13.43 -32.188 -14.836 1 86.81 323 LEU B CA 1
ATOM 5511 C C . LEU B 1 323 ? 12.32 -31.656 -13.93 1 86.81 323 LEU B C 1
ATOM 5513 O O . LEU B 1 323 ? 12.383 -30.516 -13.461 1 86.81 323 LEU B O 1
ATOM 5517 N N . GLU B 1 324 ? 11.383 -32.469 -13.695 1 84.38 324 GLU B N 1
ATOM 5518 C CA . GLU B 1 324 ? 10.242 -32.062 -12.867 1 84.38 324 GLU B CA 1
ATOM 5519 C C . GLU B 1 324 ? 10.656 -31.891 -11.414 1 84.38 324 GLU B C 1
ATOM 5521 O O . GLU B 1 324 ? 10.242 -30.938 -10.758 1 84.38 324 GLU B O 1
ATOM 5526 N N . ILE B 1 325 ? 11.414 -32.875 -10.969 1 82.19 325 ILE B N 1
ATOM 5527 C CA . ILE B 1 325 ? 11.883 -32.781 -9.586 1 82.19 325 ILE B CA 1
ATOM 5528 C C . ILE B 1 325 ? 12.703 -31.5 -9.398 1 82.19 325 ILE B C 1
ATOM 5530 O O . ILE B 1 325 ? 12.516 -30.781 -8.414 1 82.19 325 ILE B O 1
ATOM 5534 N N . LYS B 1 326 ? 13.562 -31.219 -10.297 1 86.62 326 LYS B N 1
ATOM 5535 C CA . LYS B 1 326 ? 14.375 -30 -10.25 1 86.62 326 LYS B CA 1
ATOM 5536 C C . LYS B 1 326 ? 13.5 -28.766 -10.227 1 86.62 326 LYS B C 1
ATOM 5538 O O . LYS B 1 326 ? 13.742 -27.828 -9.453 1 86.62 326 LYS B O 1
ATOM 5543 N N . ARG B 1 327 ? 12.531 -28.719 -11.086 1 88.31 327 ARG B N 1
ATOM 5544 C CA . ARG B 1 327 ? 11.617 -27.594 -11.156 1 88.31 327 ARG B CA 1
ATOM 5545 C C . ARG B 1 327 ? 10.852 -27.422 -9.844 1 88.31 327 ARG B C 1
ATOM 5547 O O . ARG B 1 327 ? 10.766 -26.312 -9.305 1 88.31 327 ARG B O 1
ATOM 5554 N N . LEU B 1 328 ? 10.328 -28.5 -9.32 1 83.38 328 LEU B N 1
ATOM 5555 C CA . LEU B 1 328 ? 9.508 -28.453 -8.117 1 83.38 328 LEU B CA 1
ATOM 5556 C C . LEU B 1 328 ? 10.336 -28.016 -6.914 1 83.38 328 LEU B C 1
ATOM 5558 O O . LEU B 1 328 ? 9.875 -27.234 -6.078 1 83.38 328 LEU B O 1
ATOM 5562 N N . GLU B 1 329 ? 11.516 -28.5 -6.848 1 82.25 329 GLU B N 1
ATOM 5563 C CA . GLU B 1 329 ? 12.406 -28.094 -5.77 1 82.25 329 GLU B CA 1
ATOM 5564 C C . GLU B 1 329 ? 12.742 -26.609 -5.867 1 82.25 329 GLU B C 1
ATOM 5566 O O . GLU B 1 329 ? 12.781 -25.906 -4.855 1 82.25 329 GLU B O 1
ATOM 5571 N N . PHE B 1 330 ? 13.008 -26.188 -7.004 1 90.69 330 PHE B N 1
ATOM 5572 C CA . PHE B 1 330 ? 13.297 -24.781 -7.227 1 90.69 330 PHE B CA 1
ATOM 5573 C C . PHE B 1 330 ? 12.109 -23.922 -6.836 1 90.69 330 PHE B C 1
ATOM 5575 O O . PHE B 1 330 ? 12.266 -22.922 -6.125 1 90.69 330 PHE B O 1
ATOM 5582 N N . VAL B 1 331 ? 10.914 -24.297 -7.297 1 85.62 331 VAL B N 1
ATOM 5583 C CA . VAL B 1 331 ? 9.703 -23.531 -7 1 85.62 331 VAL B CA 1
ATOM 5584 C C . VAL B 1 331 ? 9.484 -23.484 -5.488 1 85.62 331 VAL B C 1
ATOM 5586 O O . VAL B 1 331 ? 9.133 -22.422 -4.945 1 85.62 331 VAL B O 1
ATOM 5589 N N . LYS B 1 332 ? 9.672 -24.578 -4.855 1 81.94 332 LYS B N 1
ATOM 5590 C CA . LYS B 1 332 ? 9.547 -24.625 -3.402 1 81.94 332 LYS B CA 1
ATOM 5591 C C . LYS B 1 332 ? 10.5 -23.625 -2.744 1 81.94 332 LYS B C 1
ATOM 5593 O O . LYS B 1 332 ? 10.117 -22.922 -1.802 1 81.94 332 LYS B O 1
ATOM 5598 N N . SER B 1 333 ? 11.703 -23.562 -3.209 1 84.81 333 SER B N 1
ATOM 5599 C CA . SER B 1 333 ? 12.68 -22.625 -2.67 1 84.81 333 SER B CA 1
ATOM 5600 C C . SER B 1 333 ? 12.242 -21.188 -2.898 1 84.81 333 SER B C 1
ATOM 5602 O O . SER B 1 333 ? 12.445 -20.328 -2.039 1 84.81 333 SER B O 1
ATOM 5604 N N . ILE B 1 334 ? 11.68 -20.938 -4.02 1 88.38 334 ILE B N 1
ATOM 5605 C CA . ILE B 1 334 ? 11.234 -19.594 -4.355 1 88.38 334 ILE B CA 1
ATOM 5606 C C . ILE B 1 334 ? 10.086 -19.188 -3.432 1 88.38 334 ILE B C 1
ATOM 5608 O O . ILE B 1 334 ? 10.016 -18.031 -2.982 1 88.38 334 ILE B O 1
ATOM 5612 N N . TRP B 1 335 ? 9.227 -20.156 -3.131 1 83.81 335 TRP B N 1
ATOM 5613 C CA . TRP B 1 335 ? 8.117 -19.875 -2.221 1 83.81 335 TRP B CA 1
ATOM 5614 C C . TRP B 1 335 ? 8.641 -19.5 -0.835 1 83.81 335 TRP B C 1
ATOM 5616 O O . TRP B 1 335 ? 8.117 -18.578 -0.194 1 83.81 335 TRP B O 1
ATOM 5626 N N . ALA B 1 336 ? 9.586 -20.203 -0.432 1 80.25 336 ALA B N 1
ATOM 5627 C CA . ALA B 1 336 ? 10.195 -19.906 0.859 1 80.25 336 ALA B CA 1
ATOM 5628 C C . ALA B 1 336 ? 10.812 -18.5 0.856 1 80.25 336 ALA B C 1
ATOM 5630 O O . ALA B 1 336 ? 10.641 -17.75 1.814 1 80.25 336 ALA B O 1
ATOM 5631 N N . GLU B 1 337 ? 11.492 -18.203 -0.211 1 83.25 337 GLU B N 1
ATOM 5632 C CA . GLU B 1 337 ? 12.094 -16.875 -0.334 1 83.25 337 GLU B CA 1
ATOM 5633 C C . GLU B 1 337 ? 11.023 -15.789 -0.415 1 83.25 337 GLU B C 1
ATOM 5635 O O . GLU B 1 337 ? 11.203 -14.695 0.127 1 83.25 337 GLU B O 1
ATOM 5640 N N . TYR B 1 338 ? 10 -16.078 -1.074 1 87.44 338 TYR B N 1
ATOM 5641 C CA . TYR B 1 338 ? 8.867 -15.156 -1.147 1 87.44 338 TYR B CA 1
ATOM 5642 C C . TYR B 1 338 ? 8.344 -14.828 0.245 1 87.44 338 TYR B C 1
ATOM 5644 O O . TYR B 1 338 ? 8.133 -13.664 0.578 1 87.44 338 TYR B O 1
ATOM 5652 N N . MET B 1 339 ? 8.133 -15.852 1.007 1 79.31 339 MET B N 1
ATOM 5653 C CA . MET B 1 339 ? 7.621 -15.656 2.359 1 79.31 339 MET B CA 1
ATOM 5654 C C . MET B 1 339 ? 8.586 -14.836 3.199 1 79.31 339 MET B C 1
ATOM 5656 O O . MET B 1 339 ? 8.164 -13.969 3.969 1 79.31 339 MET B O 1
ATOM 5660 N N . ASN B 1 340 ? 9.812 -15.086 3.045 1 76.44 340 ASN B N 1
ATOM 5661 C CA . ASN B 1 340 ? 10.82 -14.312 3.768 1 76.44 340 ASN B CA 1
ATOM 5662 C C . ASN B 1 340 ? 10.773 -12.836 3.383 1 76.44 340 ASN B C 1
ATOM 5664 O O . ASN B 1 340 ? 11.023 -11.961 4.215 1 76.44 340 ASN B O 1
ATOM 5668 N N . SER B 1 341 ? 10.477 -12.609 2.186 1 78.44 341 SER B N 1
ATOM 5669 C CA . SER B 1 341 ? 10.414 -11.242 1.682 1 78.44 341 SER B CA 1
ATOM 5670 C C . SER B 1 341 ? 9.211 -10.492 2.244 1 78.44 341 SER B C 1
ATOM 5672 O O . SER B 1 341 ? 9.297 -9.305 2.547 1 78.44 341 SER B O 1
ATOM 5674 N N . ILE B 1 342 ? 8.094 -11.188 2.463 1 76.31 342 ILE B N 1
ATOM 5675 C CA . ILE B 1 342 ? 6.848 -10.508 2.814 1 76.31 342 ILE B CA 1
ATOM 5676 C C . ILE B 1 342 ? 6.652 -10.547 4.328 1 76.31 342 ILE B C 1
ATOM 5678 O O . ILE B 1 342 ? 6.086 -9.617 4.91 1 76.31 342 ILE B O 1
ATOM 5682 N N . ALA B 1 343 ? 6.898 -11.727 5.133 1 62.44 343 ALA B N 1
ATOM 5683 C CA . ALA B 1 343 ? 6.574 -11.969 6.539 1 62.44 343 ALA B CA 1
ATOM 5684 C C . ALA B 1 343 ? 7.355 -11.023 7.449 1 62.44 343 ALA B C 1
ATOM 5686 O O . ALA B 1 343 ? 6.922 -10.734 8.57 1 62.44 343 ALA B O 1
ATOM 5687 N N . PHE B 1 344 ? 8.609 -10.766 7.375 1 53.16 344 PHE B N 1
ATOM 5688 C CA . PHE B 1 344 ? 9.367 -10 8.359 1 53.16 344 PHE B CA 1
ATOM 5689 C C . PHE B 1 344 ? 8.578 -8.797 8.844 1 53.16 344 PHE B C 1
ATOM 5691 O O . PHE B 1 344 ? 8.789 -8.312 9.961 1 53.16 344 PHE B O 1
ATOM 5698 N N . THR B 1 345 ? 7.746 -8.227 8.227 1 48.03 345 THR B N 1
ATOM 5699 C CA . THR B 1 345 ? 7.52 -6.824 8.57 1 48.03 345 THR B CA 1
ATOM 5700 C C . THR B 1 345 ? 6.242 -6.668 9.383 1 48.03 345 THR B C 1
ATOM 5702 O O . THR B 1 345 ? 5.832 -5.547 9.695 1 48.03 345 THR B O 1
ATOM 5705 N N . THR B 1 346 ? 5.383 -7.855 9.68 1 48.22 346 THR B N 1
ATOM 5706 C CA . THR B 1 346 ? 4.133 -7.52 10.352 1 48.22 346 THR B CA 1
ATOM 5707 C C . THR B 1 346 ? 4.133 -8.031 11.789 1 48.22 346 THR B C 1
ATOM 5709 O O . THR B 1 346 ? 4.32 -9.227 12.023 1 48.22 346 THR B O 1
ATOM 5712 N N . SER B 1 347 ? 4.602 -7.27 12.859 1 42.12 347 SER B N 1
ATOM 5713 C CA . SER B 1 347 ? 4.598 -7.727 14.242 1 42.12 347 SER B CA 1
ATOM 5714 C C . SER B 1 347 ? 3.188 -8.078 14.703 1 42.12 347 SER B C 1
ATOM 5716 O O . SER B 1 347 ? 2.994 -9.062 15.43 1 42.12 347 SER B O 1
ATOM 5718 N N . ASP B 1 348 ? 2.26 -7.043 14.875 1 44.25 348 ASP B N 1
ATOM 5719 C CA . ASP B 1 348 ? 1.161 -7.18 15.82 1 44.25 348 ASP B CA 1
ATOM 5720 C C . ASP B 1 348 ? 0.064 -8.086 15.266 1 44.25 348 ASP B C 1
ATOM 5722 O O . ASP B 1 348 ? -0.88 -8.438 15.977 1 44.25 348 ASP B O 1
ATOM 5726 N N . ALA B 1 349 ? -0.142 -8.125 13.938 1 50.97 349 ALA B N 1
ATOM 5727 C CA . ALA B 1 349 ? -1.389 -8.859 13.75 1 50.97 349 ALA B CA 1
ATOM 5728 C C . ALA B 1 349 ? -1.152 -10.367 13.828 1 50.97 349 ALA B C 1
ATOM 5730 O O . ALA B 1 349 ? -0.515 -10.945 12.945 1 50.97 349 ALA B O 1
ATOM 5731 N N . ASN B 1 350 ? -1.409 -10.859 15.07 1 56.59 350 ASN B N 1
ATOM 5732 C CA . ASN B 1 350 ? -1.364 -12.289 15.375 1 56.59 350 ASN B CA 1
ATOM 5733 C C . ASN B 1 350 ? -1.872 -13.125 14.203 1 56.59 350 ASN B C 1
ATOM 5735 O O . ASN B 1 350 ? -1.277 -14.148 13.859 1 56.59 350 ASN B O 1
ATOM 5739 N N . SER B 1 351 ? -2.863 -12.547 13.594 1 56.94 351 SER B N 1
ATOM 5740 C CA . SER B 1 351 ? -3.482 -13.352 12.539 1 56.94 351 SER B CA 1
ATOM 5741 C C . SER B 1 351 ? -2.572 -13.453 11.32 1 56.94 351 SER B C 1
ATOM 5743 O O . SER B 1 351 ? -2.461 -14.516 10.719 1 56.94 351 SER B O 1
ATOM 5745 N N . LEU B 1 352 ? -1.812 -12.383 11.047 1 63.41 352 LEU B N 1
ATOM 5746 C CA . LEU B 1 352 ? -0.936 -12.391 9.883 1 63.41 352 LEU B CA 1
ATOM 5747 C C . LEU B 1 352 ? 0.292 -13.258 10.133 1 63.41 352 LEU B C 1
ATOM 5749 O O . LEU B 1 352 ? 0.727 -14 9.242 1 63.41 352 LEU B O 1
ATOM 5753 N N . ASN B 1 353 ? 0.74 -13.102 11.367 1 65.81 353 ASN B N 1
ATOM 5754 C CA . ASN B 1 353 ? 1.883 -13.938 11.711 1 65.81 353 ASN B CA 1
ATOM 5755 C C . ASN B 1 353 ? 1.527 -15.422 11.641 1 65.81 353 ASN B C 1
ATOM 5757 O O . ASN B 1 353 ? 2.32 -16.234 11.156 1 65.81 353 ASN B O 1
ATOM 5761 N N . GLU B 1 354 ? 0.327 -15.711 12.125 1 65.88 354 GLU B N 1
ATOM 5762 C CA . GLU B 1 354 ? -0.146 -17.094 12.047 1 65.88 354 GLU B CA 1
ATOM 5763 C C . GLU B 1 354 ? -0.271 -17.531 10.594 1 65.88 354 GLU B C 1
ATOM 5765 O O . GLU B 1 354 ? 0.042 -18.688 10.266 1 65.88 354 GLU B O 1
ATOM 5770 N N . THR B 1 355 ? -0.689 -16.703 9.812 1 63.75 355 THR B N 1
ATOM 5771 C CA . THR B 1 355 ? -0.827 -17.031 8.398 1 63.75 355 THR B CA 1
ATOM 5772 C C . THR B 1 355 ? 0.537 -17.297 7.77 1 63.75 355 THR B C 1
ATOM 5774 O O . THR B 1 355 ? 0.705 -18.266 7.027 1 63.75 355 THR B O 1
ATOM 5777 N N . TYR B 1 356 ? 1.559 -16.5 8.133 1 67.38 356 TYR B N 1
ATOM 5778 C CA . TYR B 1 356 ? 2.898 -16.688 7.582 1 67.38 356 TYR B CA 1
ATOM 5779 C C . TYR B 1 356 ? 3.49 -18.016 8.031 1 67.38 356 TYR B C 1
ATOM 5781 O O . TYR B 1 356 ? 4.074 -18.734 7.227 1 67.38 356 TYR B O 1
ATOM 5789 N N . ASP B 1 357 ? 3.242 -18.25 9.266 1 69.12 357 ASP B N 1
ATOM 5790 C CA . ASP B 1 357 ? 3.764 -19.5 9.797 1 69.12 357 ASP B CA 1
ATOM 5791 C C . ASP B 1 357 ? 3.105 -20.703 9.125 1 69.12 357 ASP B C 1
ATOM 5793 O O . ASP B 1 357 ? 3.781 -21.672 8.773 1 69.12 357 ASP B O 1
ATOM 5797 N N . THR B 1 358 ? 1.862 -20.641 8.961 1 67.62 358 THR B N 1
ATOM 5798 C CA . THR B 1 358 ? 1.116 -21.719 8.328 1 67.62 358 THR B CA 1
ATOM 5799 C C . THR B 1 358 ? 1.598 -21.938 6.895 1 67.62 358 THR B C 1
ATOM 5801 O O . THR B 1 358 ? 1.815 -23.078 6.473 1 67.62 358 THR B O 1
ATOM 5804 N N . ILE B 1 359 ? 1.806 -20.938 6.234 1 66.62 359 ILE B N 1
ATOM 5805 C CA . ILE B 1 359 ? 2.223 -21.047 4.84 1 66.62 359 ILE B CA 1
ATOM 5806 C C . ILE B 1 359 ? 3.646 -21.594 4.766 1 66.62 359 ILE B C 1
ATOM 5808 O O . ILE B 1 359 ? 3.947 -22.453 3.936 1 66.62 359 ILE B O 1
ATOM 5812 N N . THR B 1 360 ? 4.445 -21.109 5.633 1 68.38 360 THR B N 1
ATOM 5813 C CA . THR B 1 360 ? 5.82 -21.578 5.66 1 68.38 360 THR B CA 1
ATOM 5814 C C . THR B 1 360 ? 5.867 -23.078 5.945 1 68.38 360 THR B C 1
ATOM 5816 O O . THR B 1 360 ? 6.625 -23.812 5.312 1 68.38 360 THR B O 1
ATOM 5819 N N . HIS B 1 361 ? 5.023 -23.484 6.789 1 70.12 361 HIS B N 1
ATOM 5820 C CA . HIS B 1 361 ? 4.941 -24.906 7.113 1 70.12 361 HIS B CA 1
ATOM 5821 C C . HIS B 1 361 ? 4.41 -25.719 5.93 1 70.12 361 HIS B C 1
ATOM 5823 O O . HIS B 1 361 ? 4.883 -26.812 5.664 1 70.12 361 HIS B O 1
ATOM 5829 N N . MET B 1 362 ? 3.473 -25.234 5.316 1 65.5 362 MET B N 1
ATOM 5830 C CA . MET B 1 362 ? 2.902 -25.906 4.148 1 65.5 362 MET B CA 1
ATOM 5831 C C . MET B 1 362 ? 3.951 -26.078 3.055 1 65.5 362 MET B C 1
ATOM 5833 O O . MET B 1 362 ? 4.016 -27.125 2.408 1 65.5 362 MET B O 1
ATOM 5837 N N . ILE B 1 363 ? 4.73 -25.062 2.904 1 68 363 ILE B N 1
ATOM 5838 C CA . ILE B 1 363 ? 5.785 -25.125 1.896 1 68 363 ILE B CA 1
ATOM 5839 C C . ILE B 1 363 ? 6.809 -26.188 2.289 1 68 363 ILE B C 1
ATOM 5841 O O . ILE B 1 363 ? 7.23 -26.984 1.454 1 68 363 ILE B O 1
ATOM 5845 N N . ALA B 1 364 ? 7.121 -26.125 3.506 1 69.38 364 ALA B N 1
ATOM 5846 C CA . ALA B 1 364 ? 8.133 -27.062 3.994 1 69.38 364 ALA B CA 1
ATOM 5847 C C . ALA B 1 364 ? 7.641 -28.5 3.881 1 69.38 364 ALA B C 1
ATOM 5849 O O . ALA B 1 364 ? 8.422 -29.406 3.578 1 69.38 364 ALA B O 1
ATOM 5850 N N . LYS B 1 365 ? 6.355 -28.734 3.992 1 68.56 365 LYS B N 1
ATOM 5851 C CA . LYS B 1 365 ? 5.789 -30.094 4.027 1 68.56 365 LYS B CA 1
ATOM 5852 C C . LYS B 1 365 ? 5.348 -30.531 2.635 1 68.56 365 LYS B C 1
ATOM 5854 O O . LYS B 1 365 ? 5.012 -31.703 2.43 1 68.56 365 LYS B O 1
ATOM 5859 N N . ALA B 1 366 ? 5.316 -29.641 1.743 1 64 366 ALA B N 1
ATOM 5860 C CA . ALA B 1 366 ? 4.844 -30 0.404 1 64 366 ALA B CA 1
ATOM 5861 C C . ALA B 1 366 ? 5.695 -31.094 -0.209 1 64 366 ALA B C 1
ATOM 5863 O O . ALA B 1 366 ? 6.914 -30.953 -0.33 1 64 366 ALA B O 1
ATOM 5864 N N . GLU B 1 367 ? 5 -32.281 -0.329 1 60.62 367 GLU B N 1
ATOM 5865 C CA . GLU B 1 367 ? 5.664 -33.406 -0.978 1 60.62 367 GLU B CA 1
ATOM 5866 C C . GLU B 1 367 ? 5.617 -33.25 -2.498 1 60.62 367 GLU B C 1
ATOM 5868 O O . GLU B 1 367 ? 4.727 -33.812 -3.146 1 60.62 367 GLU B O 1
ATOM 5873 N N . ILE B 1 368 ? 6.512 -32.656 -3.051 1 58.72 368 ILE B N 1
ATOM 5874 C CA . ILE B 1 368 ? 6.512 -32.281 -4.461 1 58.72 368 ILE B CA 1
ATOM 5875 C C . ILE B 1 368 ? 6.75 -33.531 -5.32 1 58.72 368 ILE B C 1
ATOM 5877 O O . ILE B 1 368 ? 6.238 -33.625 -6.438 1 58.72 368 ILE B O 1
ATOM 5881 N N . ASN B 1 369 ? 7.406 -34.5 -4.668 1 58.94 369 ASN B N 1
ATOM 5882 C CA . ASN B 1 369 ? 7.789 -35.656 -5.465 1 58.94 369 ASN B CA 1
ATOM 5883 C C . ASN B 1 369 ? 6.68 -36.688 -5.504 1 58.94 369 ASN B C 1
ATOM 5885 O O . ASN B 1 369 ? 6.73 -37.625 -6.301 1 58.94 369 ASN B O 1
ATOM 5889 N N . LYS B 1 370 ? 5.727 -36.5 -4.676 1 56.09 370 LYS B N 1
ATOM 5890 C CA . LYS B 1 370 ? 4.668 -37.5 -4.629 1 56.09 370 LYS B CA 1
ATOM 5891 C C . LYS B 1 370 ? 3.949 -37.594 -5.969 1 56.09 370 LYS B C 1
ATOM 5893 O O . LYS B 1 370 ? 3.535 -38.688 -6.379 1 56.09 370 LYS B O 1
ATOM 5898 N N . GLU B 1 371 ? 3.805 -36.562 -6.633 1 53.53 371 GLU B N 1
ATOM 5899 C CA . GLU B 1 371 ? 3.002 -36.594 -7.852 1 53.53 371 GLU B CA 1
ATOM 5900 C C . GLU B 1 371 ? 3.836 -37.031 -9.055 1 53.53 371 GLU B C 1
ATOM 5902 O O . GLU B 1 371 ? 3.289 -37.406 -10.094 1 53.53 371 GLU B O 1
ATOM 5907 N N . ILE B 1 372 ? 5.105 -36.875 -8.961 1 55.62 372 ILE B N 1
ATOM 5908 C CA . ILE B 1 372 ? 5.914 -37.375 -10.07 1 55.62 372 ILE B CA 1
ATOM 5909 C C . ILE B 1 372 ? 5.703 -38.875 -10.258 1 55.62 372 ILE B C 1
ATOM 5911 O O . ILE B 1 372 ? 5.859 -39.406 -11.359 1 55.62 372 ILE B O 1
ATOM 5915 N N . GLU B 1 373 ? 5.152 -39.469 -9.211 1 46.78 373 GLU B N 1
ATOM 5916 C CA . GLU B 1 373 ? 4.957 -40.938 -9.289 1 46.78 373 GLU B CA 1
ATOM 5917 C C . GLU B 1 373 ? 3.926 -41.281 -10.352 1 46.78 373 GLU B C 1
ATOM 5919 O O . GLU B 1 373 ? 3.918 -42.406 -10.859 1 46.78 373 GLU B O 1
ATOM 5924 N N . TYR B 1 374 ? 3.154 -40.375 -10.695 1 42.94 374 TYR B N 1
ATOM 5925 C CA . TYR B 1 374 ? 2.154 -40.75 -11.68 1 42.94 374 TYR B CA 1
ATOM 5926 C C . TYR B 1 374 ? 2.773 -40.875 -13.07 1 42.94 374 TYR B C 1
ATOM 5928 O O . TYR B 1 374 ? 2.076 -41.188 -14.039 1 42.94 374 TYR B O 1
ATOM 5936 N N . VAL B 1 375 ? 3.982 -40.375 -13.164 1 46.44 375 VAL B N 1
ATOM 5937 C CA . VAL B 1 375 ? 4.605 -40.844 -14.398 1 46.44 375 VAL B CA 1
ATOM 5938 C C . VAL B 1 375 ? 4.719 -42.375 -14.375 1 46.44 375 VAL B C 1
ATOM 5940 O O . VAL B 1 375 ? 5.211 -42.938 -13.406 1 46.44 375 VAL B O 1
ATOM 5943 N N . PRO B 1 376 ? 3.859 -43.062 -15.172 1 40.28 376 PRO B N 1
ATOM 5944 C CA . PRO B 1 376 ? 3.67 -44.5 -15.125 1 40.28 376 PRO B CA 1
ATOM 5945 C C . PRO B 1 376 ? 4.93 -45.25 -14.695 1 40.28 376 PRO B C 1
ATOM 5947 O O . PRO B 1 376 ? 6.027 -44.938 -15.164 1 40.28 376 PRO B O 1
ATOM 5950 N N . ASN B 1 377 ? 5.059 -45.562 -13.375 1 35.66 377 ASN B N 1
ATOM 5951 C CA . ASN B 1 377 ? 5.984 -46.625 -13.008 1 35.66 377 ASN B CA 1
ATOM 5952 C C . ASN B 1 377 ? 5.906 -47.781 -13.984 1 35.66 377 ASN B C 1
ATOM 5954 O O . ASN B 1 377 ? 4.816 -48.281 -14.305 1 35.66 377 ASN B O 1
ATOM 5958 N N . PHE B 1 378 ? 6.766 -47.969 -14.914 1 33.25 378 PHE B N 1
ATOM 5959 C CA . PHE B 1 378 ? 6.887 -49.188 -15.672 1 33.25 378 PHE B CA 1
ATOM 5960 C C . PHE B 1 378 ? 6.938 -50.406 -14.742 1 33.25 378 PHE B C 1
ATOM 5962 O O . PHE B 1 378 ? 7.598 -50.344 -13.703 1 33.25 378 PHE B O 1
#

Nearest PDB structures (foldseek):
  4bne-assembly1_B  TM=8.226E-01  e=3.177E-09  Gallus gallus
  3q0k-assembly1_B  TM=8.497E-01  e=9.515E-09  Homo sapiens
  3i2w-assembly1_B  TM=7.969E-01  e=1.503E-08  Drosophila melanogaster
  3q0k-assembly2_D  TM=8.129E-01  e=2.374E-08  Homo sapiens
  3q84-assembly2_G  TM=7.841E-01  e=3.122E-08  Homo sapiens

Radius of gyration: 51.97 Å; Cα contacts (8 Å, |Δi|>4): 602; chains: 2; bounding box: 67×188×127 Å

Solvent-accessible surface area (backbone atoms only — not comparable to full-atom values): 41001 Å² total; per-residue (Å²): 140,87,83,79,85,75,87,82,79,82,78,62,66,75,71,69,77,88,66,68,72,71,84,65,51,64,68,63,50,51,69,58,52,67,67,63,74,73,76,74,67,70,63,61,60,56,51,51,55,52,52,54,55,52,54,55,51,54,51,55,55,52,58,59,50,59,65,51,57,68,64,57,74,64,67,75,59,74,74,71,86,69,77,82,73,73,74,74,76,77,65,73,74,61,81,69,64,80,71,63,53,50,75,77,39,85,62,28,26,58,54,56,19,47,48,47,33,32,39,52,51,44,52,52,48,48,34,51,52,32,44,53,53,18,48,54,32,36,51,47,18,51,51,30,42,52,50,24,57,52,46,46,53,55,54,45,64,32,88,48,44,51,72,64,58,19,50,46,46,43,42,56,28,47,47,34,42,49,54,17,51,53,27,40,50,30,16,50,45,28,44,51,51,26,49,51,49,54,52,50,42,64,75,73,52,44,74,63,45,96,88,45,91,50,28,42,63,19,50,50,47,25,49,47,34,46,62,27,41,41,66,55,51,55,49,50,50,51,31,51,51,32,47,52,51,25,50,54,32,47,53,50,29,53,52,30,48,49,48,37,59,54,34,58,76,75,37,56,90,84,35,72,67,40,51,50,36,50,47,52,26,54,52,35,44,51,50,23,52,55,32,44,52,51,26,54,55,45,56,60,49,48,69,68,50,44,62,62,32,51,53,44,41,50,54,46,49,50,52,51,48,51,53,48,50,52,49,47,51,49,51,50,52,49,51,52,52,51,46,60,42,62,52,56,52,45,34,49,37,63,67,54,46,50,46,46,52,51,42,53,48,48,54,70,62,52,64,68,65,65,62,58,54,54,54,55,74,99,137,84,82,79,79,75,81,84,67,78,59,72,65,77,78,69,76,85,63,71,70,73,80,67,50,62,69,63,48,53,70,57,50,66,69,63,71,72,76,72,69,71,63,62,58,56,52,51,55,53,52,55,57,52,54,55,53,53,52,55,56,53,58,61,50,60,64,52,60,68,64,62,71,63,68,74,61,73,74,69,87,68,79,86,71,73,75,74,74,75,65,73,74,62,81,68,64,79,71,63,53,51,74,76,39,85,64,28,26,56,54,55,20,46,48,48,33,33,38,51,51,44,52,54,49,49,33,51,52,30,44,52,52,18,48,52,32,36,49,47,18,50,52,30,40,52,50,25,57,52,45,46,53,53,52,47,65,32,87,50,43,50,72,64,57,19,50,48,48,42,44,56,27,48,48,34,43,50,52,17,51,54,28,41,49,30,16,50,45,29,43,49,50,26,51,50,49,52,52,51,42,65,76,74,51,43,73,63,46,96,88,46,92,50,28,41,63,19,48,50,48,25,49,48,36,45,64,27,42,39,64,56,52,54,49,50,51,50,32,50,51,32,46,50,51,26,50,54,31,49,52,51,28,54,52,29,49,50,48,36,58,54,34,58,75,76,38,56,90,83,35,72,66,41,51,50,38,50,47,52,25,55,52,34,44,51,50,24,52,54,34,43,52,52,26,53,54,46,56,61,50,49,69,69,49,44,62,60,31,52,52,44,40,49,54,46,50,49,52,52,48,53,53,48,51,53,50,47,52,49,52,50,51,50,51,52,50,49,46,60,41,64,52,55,50,43,37,50,36,61,67,56,46,49,45,45,53,51,40,53,48,49,54,72,64,52,65,68,64,64,62,57,55,54,55,54,76,109